Protein AF-0000000084397068 (afdb_homodimer)

Structure (mmCIF, N/CA/C/O backbone):
data_AF-0000000084397068-model_v1
#
loop_
_entity.id
_entity.type
_entity.pdbx_description
1 polymer 'DUF6534 domain-containing protein'
#
loop_
_atom_site.group_PDB
_atom_site.id
_atom_site.type_symbol
_atom_site.label_atom_id
_atom_site.label_alt_id
_atom_site.label_comp_id
_atom_site.label_asym_id
_atom_site.label_entity_id
_atom_site.label_seq_id
_atom_site.pdbx_PDB_ins_code
_atom_site.Cartn_x
_atom_site.Cartn_y
_atom_site.Cartn_z
_atom_site.occupancy
_atom_site.B_iso_or_equiv
_atom_site.auth_seq_id
_atom_site.auth_comp_id
_atom_site.auth_asym_id
_atom_site.auth_atom_id
_atom_site.pdbx_PDB_model_num
ATOM 1 N N . MET A 1 1 ? 14.383 -30.406 -22.062 1 48.53 1 MET A N 1
ATOM 2 C CA . MET A 1 1 ? 13.336 -29.484 -21.641 1 48.53 1 MET A CA 1
ATOM 3 C C . MET A 1 1 ? 12.438 -30.141 -20.578 1 48.53 1 MET A C 1
ATOM 5 O O . MET A 1 1 ? 12.102 -29.516 -19.578 1 48.53 1 MET A O 1
ATOM 9 N N . SER A 1 2 ? 12.156 -31.469 -20.797 1 64.31 2 SER A N 1
ATOM 10 C CA . SER A 1 2 ? 11.344 -32.281 -19.891 1 64.31 2 SER A CA 1
ATOM 11 C C . SER A 1 2 ? 12.094 -32.594 -18.594 1 64.31 2 SER A C 1
ATOM 13 O O . SER A 1 2 ? 11.516 -32.531 -17.5 1 64.31 2 SER A O 1
ATOM 15 N N . SER A 1 3 ? 13.414 -32.5 -18.703 1 80 3 SER A N 1
ATOM 16 C CA . SER A 1 3 ? 14.211 -32.844 -17.531 1 80 3 SER A CA 1
ATOM 17 C C . SER A 1 3 ? 14.344 -31.672 -16.578 1 80 3 SER A C 1
ATOM 19 O O . SER A 1 3 ? 14.227 -31.828 -15.359 1 80 3 SER A O 1
ATOM 21 N N . VAL A 1 4 ? 14.352 -30.469 -17.156 1 79.38 4 VAL A N 1
ATOM 22 C CA . VAL A 1 4 ? 14.523 -29.266 -16.328 1 79.38 4 VAL A CA 1
ATOM 23 C C . VAL A 1 4 ? 13.25 -29 -15.547 1 79.38 4 VAL A C 1
ATOM 25 O O . VAL A 1 4 ? 13.297 -28.656 -14.359 1 79.38 4 VAL A O 1
ATOM 28 N N . GLU A 1 5 ? 12.188 -29.297 -16.188 1 88.31 5 GLU A N 1
ATOM 29 C CA . GLU A 1 5 ? 10.891 -29.062 -15.547 1 88.31 5 GLU A CA 1
ATOM 30 C C . GLU A 1 5 ? 10.641 -30.078 -14.43 1 88.31 5 GLU A C 1
ATOM 32 O O . GLU A 1 5 ? 10.117 -29.734 -13.375 1 88.31 5 GLU A O 1
ATOM 37 N N . GLU A 1 6 ? 11.07 -31.203 -14.656 1 88.38 6 GLU A N 1
ATOM 38 C CA . GLU A 1 6 ? 10.875 -32.25 -13.641 1 88.38 6 GLU A CA 1
ATOM 39 C C . GLU A 1 6 ? 11.758 -32 -12.422 1 88.38 6 GLU A C 1
ATOM 41 O O . GLU A 1 6 ? 11.328 -32.219 -11.289 1 88.38 6 GLU A O 1
ATOM 46 N N . ILE A 1 7 ? 12.898 -31.562 -12.664 1 84.44 7 ILE A N 1
ATOM 47 C CA . ILE A 1 7 ? 13.82 -31.25 -11.57 1 84.44 7 ILE A CA 1
ATOM 48 C C . ILE A 1 7 ? 13.297 -30.062 -10.773 1 84.44 7 ILE A C 1
ATOM 50 O O . ILE A 1 7 ? 13.312 -30.078 -9.539 1 84.44 7 ILE A O 1
ATOM 54 N N . ALA A 1 8 ? 12.852 -29.156 -11.531 1 86.69 8 ALA A N 1
ATOM 55 C CA . ALA A 1 8 ? 12.297 -27.969 -10.875 1 86.69 8 ALA A CA 1
ATOM 56 C C . ALA A 1 8 ? 11.055 -28.328 -10.07 1 86.69 8 ALA A C 1
ATOM 58 O O . ALA A 1 8 ? 10.859 -27.812 -8.961 1 86.69 8 ALA A O 1
ATOM 59 N N . ARG A 1 9 ? 10.281 -29.125 -10.609 1 89.62 9 ARG A N 1
ATOM 60 C CA . ARG A 1 9 ? 9.055 -29.547 -9.922 1 89.62 9 ARG A CA 1
ATOM 61 C C . ARG A 1 9 ? 9.375 -30.234 -8.602 1 89.62 9 ARG A C 1
ATOM 63 O O . ARG A 1 9 ? 8.75 -29.953 -7.582 1 89.62 9 ARG A O 1
ATOM 70 N N . LYS A 1 10 ? 10.336 -31.016 -8.578 1 86.62 10 LYS A N 1
ATOM 71 C CA . LYS A 1 10 ? 10.719 -31.719 -7.367 1 86.62 10 LYS A CA 1
ATOM 72 C C . LYS A 1 10 ? 11.281 -30.766 -6.32 1 86.62 10 LYS A C 1
ATOM 74 O O . LYS A 1 10 ? 11 -30.906 -5.129 1 86.62 10 LYS A O 1
ATOM 79 N N . GLN A 1 11 ? 11.953 -29.859 -6.801 1 82.88 11 GLN A N 1
ATOM 80 C CA . GLN A 1 11 ? 12.57 -28.906 -5.891 1 82.88 11 GLN A CA 1
ATOM 81 C C . GLN A 1 11 ? 11.531 -27.984 -5.262 1 82.88 11 GLN A C 1
ATOM 83 O O . GLN A 1 11 ? 11.578 -27.703 -4.062 1 82.88 11 GLN A O 1
ATOM 88 N N . VAL A 1 12 ? 10.633 -27.594 -6.062 1 85.38 12 VAL A N 1
ATOM 89 C CA . VAL A 1 12 ? 9.648 -26.625 -5.613 1 85.38 12 VAL A CA 1
ATOM 90 C C . VAL A 1 12 ? 8.562 -27.312 -4.797 1 85.38 12 VAL A C 1
ATOM 92 O O . VAL A 1 12 ? 8.086 -26.781 -3.793 1 85.38 12 VAL A O 1
ATOM 95 N N . THR A 1 13 ? 8.18 -28.484 -5.18 1 85.94 13 THR A N 1
ATOM 96 C CA . THR A 1 13 ? 7.09 -29.188 -4.52 1 85.94 13 THR A CA 1
ATOM 97 C C . THR A 1 13 ? 7.535 -29.734 -3.166 1 85.94 13 THR A C 1
ATOM 99 O O . THR A 1 13 ? 6.703 -30.078 -2.322 1 85.94 13 THR A O 1
ATOM 102 N N . GLY A 1 14 ? 8.82 -29.844 -2.947 1 81 14 GLY A N 1
ATOM 103 C CA . GLY A 1 14 ? 9.297 -30.297 -1.648 1 81 14 GLY A CA 1
ATOM 104 C C . GLY A 1 14 ? 8.891 -29.375 -0.513 1 81 14 GLY A C 1
ATOM 105 O O . GLY A 1 14 ? 8.648 -29.828 0.606 1 81 14 GLY A O 1
ATOM 106 N N . ASN A 1 15 ? 8.805 -28.125 -0.721 1 83.19 15 ASN A N 1
ATOM 107 C CA . ASN A 1 15 ? 8.312 -27.125 0.217 1 83.19 15 ASN A CA 1
ATOM 108 C C . ASN A 1 15 ? 7.664 -25.938 -0.508 1 83.19 15 ASN A C 1
ATOM 110 O O . ASN A 1 15 ? 8.258 -24.875 -0.613 1 83.19 15 ASN A O 1
ATOM 114 N N . LEU A 1 16 ? 6.484 -26.141 -0.86 1 86.62 16 LEU A N 1
ATOM 115 C CA . LEU A 1 16 ? 5.766 -25.172 -1.679 1 86.62 16 LEU A CA 1
ATOM 116 C C . LEU A 1 16 ? 5.605 -23.844 -0.937 1 86.62 16 LEU A C 1
ATOM 118 O O . LEU A 1 16 ? 5.895 -22.781 -1.486 1 86.62 16 LEU A O 1
ATOM 122 N N . GLY A 1 17 ? 5.262 -23.953 0.259 1 84.88 17 GLY A N 1
ATOM 123 C CA . GLY A 1 17 ? 5.004 -22.75 1.042 1 84.88 17 GLY A CA 1
ATOM 124 C C . GLY A 1 17 ? 6.242 -21.891 1.24 1 84.88 17 GLY A C 1
ATOM 125 O O . GLY A 1 17 ? 6.191 -20.672 1.059 1 84.88 17 GLY A O 1
ATOM 126 N N . SER A 1 18 ? 7.305 -22.469 1.462 1 85.5 18 SER A N 1
ATOM 127 C CA . SER A 1 18 ? 8.523 -21.734 1.759 1 85.5 18 SER A CA 1
ATOM 128 C C . SER A 1 18 ? 9.164 -21.188 0.486 1 85.5 18 SER A C 1
ATOM 130 O O . SER A 1 18 ? 9.836 -20.156 0.516 1 85.5 18 SER A O 1
ATOM 132 N N . HIS A 1 19 ? 8.859 -21.828 -0.653 1 87.25 19 HIS A N 1
ATOM 133 C CA . HIS A 1 19 ? 9.492 -21.406 -1.899 1 87.25 19 HIS A CA 1
ATOM 134 C C . HIS A 1 19 ? 8.656 -20.344 -2.615 1 87.25 19 HIS A C 1
ATOM 136 O O . HIS A 1 19 ? 9.203 -19.484 -3.301 1 87.25 19 HIS A O 1
ATOM 142 N N . LEU A 1 20 ? 7.406 -20.453 -2.43 1 92 20 LEU A N 1
ATOM 143 C CA . LEU A 1 20 ? 6.582 -19.594 -3.273 1 92 20 LEU A CA 1
ATOM 144 C C . LEU A 1 20 ? 5.957 -18.469 -2.457 1 92 20 LEU A C 1
ATOM 146 O O . LEU A 1 20 ? 5.723 -17.375 -2.975 1 92 20 LEU A O 1
ATOM 150 N N . SER A 1 21 ? 5.738 -18.672 -1.209 1 93.5 21 SER A N 1
ATOM 151 C CA . SER A 1 21 ? 5.012 -17.703 -0.385 1 93.5 21 SER A CA 1
ATOM 152 C C . SER A 1 21 ? 5.785 -16.406 -0.248 1 93.5 21 SER A C 1
ATOM 154 O O . SER A 1 21 ? 5.203 -15.32 -0.328 1 93.5 21 SER A O 1
ATOM 156 N N . PRO A 1 22 ? 7.09 -16.453 -0.102 1 93.56 22 PRO A N 1
ATOM 157 C CA . PRO A 1 22 ? 7.816 -15.195 0.049 1 93.56 22 PRO A CA 1
ATOM 158 C C . PRO A 1 22 ? 7.746 -14.32 -1.203 1 93.56 22 PRO A C 1
ATOM 160 O O . PRO A 1 22 ? 7.801 -13.094 -1.108 1 93.56 22 PRO A O 1
ATOM 163 N N . LEU A 1 23 ? 7.613 -14.938 -2.34 1 93.56 23 LEU A N 1
ATOM 164 C CA . LEU A 1 23 ? 7.512 -14.172 -3.58 1 93.56 23 LEU A CA 1
ATOM 165 C C . LEU A 1 23 ? 6.191 -13.414 -3.639 1 93.56 23 LEU A C 1
ATOM 167 O O . LEU A 1 23 ? 6.172 -12.227 -3.996 1 93.56 23 LEU A O 1
ATOM 171 N N . LEU A 1 24 ? 5.168 -14.039 -3.201 1 95.38 24 LEU A N 1
ATOM 172 C CA . LEU A 1 24 ? 3.857 -13.398 -3.188 1 95.38 24 LEU A CA 1
ATOM 173 C C . LEU A 1 24 ? 3.773 -12.359 -2.08 1 95.38 24 LEU A C 1
ATOM 175 O O . LEU A 1 24 ? 3.236 -11.266 -2.287 1 95.38 24 LEU A O 1
ATOM 179 N N . LEU A 1 25 ? 4.359 -12.719 -0.97 1 95.44 25 LEU A N 1
ATOM 180 C CA . LEU A 1 25 ? 4.371 -11.766 0.137 1 95.44 25 LEU A CA 1
ATOM 181 C C . LEU A 1 25 ? 5.215 -10.547 -0.206 1 95.44 25 LEU A C 1
ATOM 183 O O . LEU A 1 25 ? 4.918 -9.438 0.241 1 95.44 25 LEU A O 1
ATOM 187 N N . GLY A 1 26 ? 6.227 -10.766 -1.003 1 95.62 26 GLY A N 1
ATOM 188 C CA . GLY A 1 26 ? 7.027 -9.648 -1.473 1 95.62 26 GLY A CA 1
ATOM 189 C C . GLY A 1 26 ? 6.227 -8.641 -2.279 1 95.62 26 GLY A C 1
ATOM 190 O O . GLY A 1 26 ? 6.387 -7.434 -2.102 1 95.62 26 GLY A O 1
ATOM 191 N N . MET A 1 27 ? 5.355 -9.125 -3.076 1 96 27 MET A N 1
ATOM 192 C CA . MET A 1 27 ? 4.5 -8.242 -3.863 1 96 27 MET A CA 1
ATOM 193 C C . MET A 1 27 ? 3.545 -7.465 -2.963 1 96 27 MET A C 1
ATOM 195 O O . MET A 1 27 ? 3.348 -6.266 -3.15 1 96 27 MET A O 1
ATOM 199 N N . GLY A 1 28 ? 2.975 -8.18 -2.008 1 96.06 28 GLY A N 1
ATOM 200 C CA . GLY A 1 28 ? 2.049 -7.543 -1.087 1 96.06 28 GLY A CA 1
ATOM 201 C C . GLY A 1 28 ? 2.697 -6.469 -0.239 1 96.06 28 GLY A C 1
ATOM 202 O O . GLY A 1 28 ? 2.193 -5.344 -0.158 1 96.06 28 GLY A O 1
ATOM 203 N N . VAL A 1 29 ? 3.803 -6.805 0.325 1 96.25 29 VAL A N 1
ATOM 204 C CA . VAL A 1 29 ? 4.48 -5.871 1.214 1 96.25 29 VAL A CA 1
ATOM 205 C C . VAL A 1 29 ? 5.035 -4.699 0.406 1 96.25 29 VAL A C 1
ATOM 207 O O . VAL A 1 29 ? 4.984 -3.549 0.851 1 96.25 29 VAL A O 1
ATOM 210 N N . ASP A 1 30 ? 5.566 -4.977 -0.749 1 97.19 30 ASP A N 1
ATOM 211 C CA . ASP A 1 30 ? 6.055 -3.932 -1.642 1 97.19 30 ASP A CA 1
ATOM 212 C C . ASP A 1 30 ? 4.945 -2.939 -1.984 1 97.19 30 ASP A C 1
ATOM 214 O O . ASP A 1 30 ? 5.145 -1.726 -1.908 1 97.19 30 ASP A O 1
ATOM 218 N N . ALA A 1 31 ? 3.822 -3.48 -2.279 1 97.31 31 ALA A N 1
ATOM 219 C CA . ALA A 1 31 ? 2.691 -2.625 -2.627 1 97.31 31 ALA A CA 1
ATOM 220 C C . ALA A 1 31 ? 2.227 -1.815 -1.419 1 97.31 31 ALA A C 1
ATOM 222 O O . ALA A 1 31 ? 1.898 -0.633 -1.545 1 97.31 31 ALA A O 1
ATOM 223 N N . LEU A 1 32 ? 2.229 -2.434 -0.321 1 97 32 LEU A N 1
ATOM 224 C CA . LEU A 1 32 ? 1.853 -1.755 0.914 1 97 32 LEU A CA 1
ATOM 225 C C . LEU A 1 32 ? 2.795 -0.592 1.204 1 97 32 LEU A C 1
ATOM 227 O O . LEU A 1 32 ? 2.346 0.52 1.492 1 97 32 LEU A O 1
ATOM 231 N N . LEU A 1 33 ? 4.023 -0.856 1.07 1 96.88 33 LEU A N 1
ATOM 232 C CA . LEU A 1 33 ? 5.02 0.172 1.348 1 96.88 33 LEU A CA 1
ATOM 233 C C . LEU A 1 33 ? 4.941 1.298 0.322 1 96.88 33 LEU A C 1
ATOM 235 O O . LEU A 1 33 ? 5.164 2.463 0.654 1 96.88 33 LEU A O 1
ATOM 239 N N . LEU A 1 34 ? 4.648 0.912 -0.899 1 97.25 34 LEU A N 1
ATOM 240 C CA . LEU A 1 34 ? 4.477 1.951 -1.907 1 97.25 34 LEU A CA 1
ATOM 241 C C . LEU A 1 34 ? 3.277 2.834 -1.577 1 97.25 34 LEU A C 1
ATOM 243 O O . LEU A 1 34 ? 3.312 4.047 -1.806 1 97.25 34 LEU A O 1
ATOM 247 N N . GLY A 1 35 ? 2.24 2.225 -1.091 1 96.12 35 GLY A N 1
ATOM 248 C CA . GLY A 1 35 ? 1.095 3.016 -0.668 1 96.12 35 GLY A CA 1
ATOM 249 C C . GLY A 1 35 ? 1.434 4.027 0.41 1 96.12 35 GLY A C 1
ATOM 250 O O . GLY A 1 35 ? 1.039 5.191 0.323 1 96.12 35 GLY A O 1
ATOM 251 N N . VAL A 1 36 ? 2.211 3.594 1.299 1 94.31 36 VAL A N 1
ATOM 252 C CA . VAL A 1 36 ? 2.658 4.484 2.363 1 94.31 36 VAL A CA 1
ATOM 253 C C . VAL A 1 36 ? 3.537 5.586 1.778 1 94.31 36 VAL A C 1
ATOM 255 O O . VAL A 1 36 ? 3.395 6.758 2.135 1 94.31 36 VAL A O 1
ATOM 258 N N . ALA A 1 37 ? 4.32 5.207 0.854 1 95.38 37 ALA A N 1
ATOM 259 C CA . ALA A 1 37 ? 5.258 6.148 0.25 1 95.38 37 ALA A CA 1
ATOM 260 C C . ALA A 1 37 ? 4.523 7.191 -0.586 1 95.38 37 ALA A C 1
ATOM 262 O O . ALA A 1 37 ? 4.898 8.367 -0.59 1 95.38 37 ALA A O 1
ATOM 263 N N . ILE A 1 38 ? 3.52 6.73 -1.241 1 92.94 38 ILE A N 1
ATOM 264 C CA . ILE A 1 38 ? 2.777 7.652 -2.094 1 92.94 38 ILE A CA 1
ATOM 265 C C . ILE A 1 38 ? 2.115 8.727 -1.237 1 92.94 38 ILE A C 1
ATOM 267 O O . ILE A 1 38 ? 2.199 9.922 -1.547 1 92.94 38 ILE A O 1
ATOM 271 N N . ASN A 1 39 ? 1.564 8.344 -0.198 1 90.88 39 ASN A N 1
ATOM 272 C CA . ASN A 1 39 ? 0.928 9.305 0.696 1 90.88 39 ASN A CA 1
ATOM 273 C C . ASN A 1 39 ? 1.953 10.234 1.338 1 90.88 39 ASN A C 1
ATOM 275 O O . ASN A 1 39 ? 1.721 11.445 1.447 1 90.88 39 ASN A O 1
ATOM 279 N N . SER A 1 40 ? 3.027 9.68 1.722 1 91.12 40 SER A N 1
ATOM 280 C CA . SER A 1 40 ? 4.09 10.484 2.32 1 91.12 40 SER A CA 1
ATOM 281 C C . SER A 1 40 ? 4.707 11.43 1.3 1 91.12 40 SER A C 1
ATOM 283 O O . SER A 1 40 ? 5.086 12.555 1.639 1 91.12 40 SER A O 1
ATOM 285 N N . PHE A 1 41 ? 4.785 10.984 0.11 1 93.5 41 PHE A N 1
ATOM 286 C CA . PHE A 1 41 ? 5.324 11.812 -0.964 1 93.5 41 PHE A CA 1
ATOM 287 C C . PHE A 1 41 ? 4.402 12.984 -1.265 1 93.5 41 PHE A C 1
ATOM 289 O O . PHE A 1 41 ? 4.863 14.117 -1.443 1 93.5 41 PHE A O 1
ATOM 296 N N . CYS A 1 42 ? 3.117 12.719 -1.251 1 88.25 42 CYS A N 1
ATOM 297 C CA . CYS A 1 42 ? 2.148 13.781 -1.507 1 88.25 42 CYS A CA 1
ATOM 298 C C . CYS A 1 42 ? 2.197 14.844 -0.413 1 88.25 42 CYS A C 1
ATOM 300 O O . CYS A 1 42 ? 2.09 16.031 -0.694 1 88.25 42 CYS A O 1
ATOM 302 N N . ARG A 1 43 ? 2.391 14.43 0.713 1 85.56 43 ARG A N 1
ATOM 303 C CA . ARG A 1 43 ? 2.51 15.359 1.829 1 85.56 43 ARG A CA 1
ATOM 304 C C . ARG A 1 43 ? 3.785 16.188 1.717 1 85.56 43 ARG A C 1
ATOM 306 O O . ARG A 1 43 ? 3.77 17.406 1.955 1 85.56 43 ARG A O 1
ATOM 313 N N . TRP A 1 44 ? 4.793 15.508 1.374 1 88.62 44 TRP A N 1
ATOM 314 C CA . TRP A 1 44 ? 6.066 16.203 1.213 1 88.62 44 TRP A CA 1
ATOM 315 C C . TRP A 1 44 ? 6.016 17.172 0.034 1 88.62 44 TRP A C 1
ATOM 317 O O . TRP A 1 44 ? 6.566 18.266 0.1 1 88.62 44 TRP A O 1
ATOM 327 N N . TRP A 1 45 ? 5.352 16.781 -1.003 1 87.62 45 TRP A N 1
ATOM 328 C CA . TRP A 1 45 ? 5.27 17.578 -2.223 1 87.62 45 TRP A CA 1
ATOM 329 C C . TRP A 1 45 ? 4.613 18.938 -1.949 1 87.62 45 TRP A C 1
ATOM 331 O O . TRP A 1 45 ? 4.934 19.938 -2.6 1 87.62 45 TRP A O 1
ATOM 341 N N . THR A 1 46 ? 3.715 19 -0.958 1 80.56 46 THR A N 1
ATOM 342 C CA . THR A 1 46 ? 3.021 20.234 -0.622 1 80.56 46 THR A CA 1
ATOM 343 C C . THR A 1 46 ? 3.984 21.234 0.01 1 80.56 46 THR A C 1
ATOM 345 O O . THR A 1 46 ? 3.77 22.453 -0.074 1 80.56 46 THR A O 1
ATOM 348 N N . HIS A 1 47 ? 5.016 20.766 0.53 1 77.94 47 HIS A N 1
ATOM 349 C CA . HIS A 1 47 ? 5.949 21.672 1.189 1 77.94 47 HIS A CA 1
ATOM 350 C C . HIS A 1 47 ? 7.316 21.641 0.519 1 77.94 47 HIS A C 1
ATOM 352 O O . HIS A 1 47 ? 8.297 22.156 1.064 1 77.94 47 HIS A O 1
ATOM 358 N N . SER A 1 48 ? 7.402 21.094 -0.655 1 79.69 48 SER A N 1
ATOM 359 C CA . SER A 1 48 ? 8.68 20.844 -1.319 1 79.69 48 SER A CA 1
ATOM 360 C C . SER A 1 48 ? 9.297 22.141 -1.827 1 79.69 48 SER A C 1
ATOM 362 O O . SER A 1 48 ? 10.5 22.188 -2.092 1 79.69 48 SER A O 1
ATOM 364 N N . LYS A 1 49 ? 8.578 23.094 -1.943 1 76.38 49 LYS A N 1
ATOM 365 C CA . LYS A 1 49 ? 9.094 24.344 -2.479 1 76.38 49 LYS A CA 1
ATOM 366 C C . LYS A 1 49 ? 10.117 24.969 -1.528 1 76.38 49 LYS A C 1
ATOM 368 O O . LYS A 1 49 ? 10.961 25.766 -1.949 1 76.38 49 LYS A O 1
ATOM 373 N N . LYS A 1 50 ? 10.109 24.531 -0.363 1 70.56 50 LYS A N 1
ATOM 374 C CA . LYS A 1 50 ? 11.016 25.094 0.641 1 70.56 50 LYS A CA 1
ATOM 375 C C . LYS A 1 50 ? 12.359 24.359 0.633 1 70.56 50 LYS A C 1
ATOM 377 O O . LYS A 1 50 ? 13.328 24.844 1.229 1 70.56 50 LYS A O 1
ATOM 382 N N . GLU A 1 51 ? 12.445 23.344 -0.2 1 78.88 51 GLU A N 1
ATOM 383 C CA . GLU A 1 51 ? 13.664 22.531 -0.216 1 78.88 51 GLU A CA 1
ATOM 384 C C . GLU A 1 51 ? 14.555 22.906 -1.399 1 78.88 51 GLU A C 1
ATOM 386 O O . GLU A 1 51 ? 14.086 23.516 -2.365 1 78.88 51 GLU A O 1
ATOM 391 N N . ALA A 1 52 ? 15.82 22.609 -1.245 1 81.44 52 ALA A N 1
ATOM 392 C CA . ALA A 1 52 ? 16.781 22.844 -2.324 1 81.44 52 ALA A CA 1
ATOM 393 C C . ALA A 1 52 ? 16.422 22.016 -3.557 1 81.44 52 ALA A C 1
ATOM 395 O O . ALA A 1 52 ? 15.883 20.922 -3.436 1 81.44 52 ALA A O 1
ATOM 396 N N . THR A 1 53 ? 16.734 22.453 -4.695 1 86.44 53 THR A N 1
ATOM 397 C CA . THR A 1 53 ? 16.344 21.828 -5.957 1 86.44 53 THR A CA 1
ATOM 398 C C . THR A 1 53 ? 17.016 20.453 -6.098 1 86.44 53 THR A C 1
ATOM 400 O O . THR A 1 53 ? 16.406 19.516 -6.59 1 86.44 53 THR A O 1
ATOM 403 N N . HIS A 1 54 ? 18.281 20.375 -5.68 1 87.5 54 HIS A N 1
ATOM 404 C CA . HIS A 1 54 ? 18.984 19.109 -5.832 1 87.5 54 HIS A CA 1
ATOM 405 C C . HIS A 1 54 ? 18.391 18.047 -4.922 1 87.5 54 HIS A C 1
ATOM 407 O O . HIS A 1 54 ? 18.328 16.859 -5.293 1 87.5 54 HIS A O 1
ATOM 413 N N . ILE A 1 55 ? 17.922 18.438 -3.795 1 86.69 55 ILE A N 1
ATOM 414 C CA . ILE A 1 55 ? 17.281 17.5 -2.877 1 86.69 55 ILE A CA 1
ATOM 415 C C . ILE A 1 55 ? 15.945 17.047 -3.457 1 86.69 55 ILE A C 1
ATOM 417 O O . ILE A 1 55 ? 15.602 15.859 -3.381 1 86.69 55 ILE A O 1
ATOM 421 N N . ARG A 1 56 ? 15.242 17.938 -4.117 1 91.44 56 ARG A N 1
ATOM 422 C CA . ARG A 1 56 ? 13.977 17.594 -4.75 1 91.44 56 ARG A CA 1
ATOM 423 C C . ARG A 1 56 ? 14.188 16.594 -5.875 1 91.44 56 ARG A C 1
ATOM 425 O O . ARG A 1 56 ? 13.414 15.641 -6.016 1 91.44 56 ARG A O 1
ATOM 432 N N . PHE A 1 57 ? 15.234 16.859 -6.5 1 92.44 57 PHE A N 1
ATOM 433 C CA . PHE A 1 57 ? 15.531 15.969 -7.613 1 92.44 57 PHE A CA 1
ATOM 434 C C . PHE A 1 57 ? 15.844 14.57 -7.109 1 92.44 57 PHE A C 1
ATOM 436 O O . PHE A 1 57 ? 15.383 13.578 -7.684 1 92.44 57 PHE A O 1
ATOM 443 N N . LEU A 1 58 ? 16.578 14.461 -6.109 1 92.88 58 LEU A N 1
ATOM 444 C CA . LEU A 1 58 ? 16.953 13.164 -5.559 1 92.88 58 LEU A CA 1
ATOM 445 C C . LEU A 1 58 ? 15.727 12.414 -5.055 1 92.88 58 LEU A C 1
ATOM 447 O O . LEU A 1 58 ? 15.602 11.211 -5.266 1 92.88 58 LEU A O 1
ATOM 451 N N . ILE A 1 59 ? 14.828 13.125 -4.414 1 93.44 59 ILE A N 1
ATOM 452 C CA . ILE A 1 59 ? 13.641 12.484 -3.857 1 93.44 59 ILE A CA 1
ATOM 453 C C . ILE A 1 59 ? 12.703 12.07 -4.988 1 93.44 59 ILE A C 1
ATOM 455 O O . ILE A 1 59 ? 12.055 11.023 -4.914 1 93.44 59 ILE A O 1
ATOM 459 N N . TYR A 1 60 ? 12.648 12.867 -6.07 1 94.5 60 TYR A N 1
ATOM 460 C CA . TYR A 1 60 ? 11.859 12.484 -7.238 1 94.5 60 TYR A CA 1
ATOM 461 C C . TYR A 1 60 ? 12.414 11.227 -7.883 1 94.5 60 TYR A C 1
ATOM 463 O O . TYR A 1 60 ? 11.656 10.312 -8.219 1 94.5 60 TYR A O 1
ATOM 471 N N . LEU A 1 61 ? 13.703 11.203 -7.949 1 94.69 61 LEU A N 1
ATOM 472 C CA . LEU A 1 61 ? 14.352 10.039 -8.547 1 94.69 61 LEU A CA 1
ATOM 473 C C . LEU A 1 61 ? 14.109 8.789 -7.707 1 94.69 61 LEU A C 1
ATOM 475 O O . LEU A 1 61 ? 13.805 7.727 -8.25 1 94.69 61 LEU A O 1
ATOM 479 N N . ALA A 1 62 ? 14.242 8.938 -6.43 1 96.12 62 ALA A N 1
ATOM 480 C CA . ALA A 1 62 ? 14 7.816 -5.527 1 96.12 62 ALA A CA 1
ATOM 481 C C . ALA A 1 62 ? 12.562 7.332 -5.621 1 96.12 62 ALA A C 1
ATOM 483 O O . ALA A 1 62 ? 12.305 6.129 -5.617 1 96.12 62 ALA A O 1
ATOM 484 N N . SER A 1 63 ? 11.617 8.242 -5.734 1 96.12 63 SER A N 1
ATOM 485 C CA . SER A 1 63 ? 10.203 7.895 -5.809 1 96.12 63 SER A CA 1
ATOM 486 C C . SER A 1 63 ? 9.867 7.223 -7.137 1 96.12 63 SER A C 1
ATOM 488 O O . SER A 1 63 ? 9.094 6.262 -7.176 1 96.12 63 SER A O 1
ATOM 490 N N . ILE A 1 64 ? 10.461 7.727 -8.164 1 95.81 64 ILE A N 1
ATOM 491 C CA . ILE A 1 64 ? 10.258 7.102 -9.469 1 95.81 64 ILE A CA 1
ATOM 492 C C . ILE A 1 64 ? 10.836 5.691 -9.461 1 95.81 64 ILE A C 1
ATOM 494 O O . ILE A 1 64 ? 10.219 4.754 -9.977 1 95.81 64 ILE A O 1
ATOM 498 N N . GLY A 1 65 ? 12.016 5.605 -8.898 1 95.88 65 GLY A N 1
ATOM 499 C CA . GLY A 1 65 ? 12.594 4.277 -8.75 1 95.88 65 GLY A CA 1
ATOM 500 C C . GLY A 1 65 ? 11.719 3.33 -7.949 1 95.88 65 GLY A C 1
ATOM 501 O O . GLY A 1 65 ? 11.617 2.146 -8.281 1 95.88 65 GLY A O 1
ATOM 502 N N . GLY A 1 66 ? 11.109 3.857 -6.863 1 95.81 66 GLY A N 1
ATOM 503 C CA . GLY A 1 66 ? 10.195 3.053 -6.066 1 95.81 66 GLY A CA 1
ATOM 504 C C . GLY A 1 66 ? 8.984 2.58 -6.848 1 95.81 66 GLY A C 1
ATOM 505 O O . GLY A 1 66 ? 8.57 1.424 -6.723 1 95.81 66 GLY A O 1
ATOM 506 N N . VAL A 1 67 ? 8.445 3.42 -7.715 1 96.5 67 VAL A N 1
ATOM 507 C CA . VAL A 1 67 ? 7.27 3.082 -8.516 1 96.5 67 VAL A CA 1
ATOM 508 C C . VAL A 1 67 ? 7.652 2.064 -9.586 1 96.5 67 VAL A C 1
ATOM 510 O O . VAL A 1 67 ? 6.941 1.08 -9.805 1 96.5 67 VAL A O 1
ATOM 513 N N . ILE A 1 68 ? 8.773 2.279 -10.188 1 96.38 68 ILE A N 1
ATOM 514 C CA . ILE A 1 68 ? 9.258 1.351 -11.203 1 96.38 68 ILE A CA 1
ATOM 515 C C . ILE A 1 68 ? 9.484 -0.024 -10.578 1 96.38 68 ILE A C 1
ATOM 517 O O . ILE A 1 68 ? 9.172 -1.049 -11.188 1 96.38 68 ILE A O 1
ATOM 521 N N . GLY A 1 69 ? 10.055 0.031 -9.398 1 96.44 69 GLY A N 1
ATOM 522 C CA . GLY A 1 69 ? 10.273 -1.223 -8.695 1 96.44 69 GLY A CA 1
ATOM 523 C C . GLY A 1 69 ? 8.992 -1.996 -8.445 1 96.44 69 GLY A C 1
ATOM 524 O O . GLY A 1 69 ? 8.961 -3.219 -8.602 1 96.44 69 GLY A O 1
ATOM 525 N N . THR A 1 70 ? 7.941 -1.346 -8.102 1 97.38 70 THR A N 1
ATOM 526 C CA . THR A 1 70 ? 6.664 -2.002 -7.832 1 97.38 70 THR A CA 1
ATOM 527 C C . THR A 1 70 ? 6.039 -2.514 -9.125 1 97.38 70 THR A C 1
ATOM 529 O O . THR A 1 70 ? 5.5 -3.621 -9.172 1 97.38 70 THR A O 1
ATOM 532 N N . ILE A 1 71 ? 6.086 -1.732 -10.164 1 96.06 71 ILE A N 1
ATOM 533 C CA . ILE A 1 71 ? 5.555 -2.164 -11.453 1 96.06 71 ILE A CA 1
ATOM 534 C C . ILE A 1 71 ? 6.297 -3.412 -11.922 1 96.06 71 ILE A C 1
ATOM 536 O O . ILE A 1 71 ? 5.684 -4.352 -12.438 1 96.06 71 ILE A O 1
ATOM 540 N N . PHE A 1 72 ? 7.59 -3.422 -11.781 1 97.19 72 PHE A N 1
ATOM 541 C CA . PHE A 1 72 ? 8.398 -4.574 -12.156 1 97.19 72 PHE A CA 1
ATOM 542 C C . PHE A 1 72 ? 8.031 -5.793 -11.32 1 97.19 72 PHE A C 1
ATOM 544 O O . PHE A 1 72 ? 7.965 -6.91 -11.836 1 97.19 72 PHE A O 1
ATOM 551 N N . THR A 1 73 ? 7.844 -5.547 -10.016 1 97.12 73 THR A N 1
ATOM 552 C CA . THR A 1 73 ? 7.461 -6.652 -9.141 1 97.12 73 THR A CA 1
ATOM 553 C C . THR A 1 73 ? 6.113 -7.234 -9.562 1 97.12 73 THR A C 1
ATOM 555 O O . THR A 1 73 ? 5.93 -8.453 -9.547 1 97.12 73 THR A O 1
ATOM 558 N N . TRP A 1 74 ? 5.219 -6.363 -9.914 1 96.81 74 TRP A N 1
ATOM 559 C CA . TRP A 1 74 ? 3.924 -6.836 -10.398 1 96.81 74 TRP A CA 1
ATOM 560 C C . TRP A 1 74 ? 4.078 -7.633 -11.688 1 96.81 74 TRP A C 1
ATOM 562 O O . TRP A 1 74 ? 3.48 -8.703 -11.836 1 96.81 74 TRP A O 1
ATOM 572 N N . ALA A 1 75 ? 4.871 -7.176 -12.602 1 95.81 75 ALA A N 1
ATOM 573 C CA . ALA A 1 75 ? 5.098 -7.867 -13.867 1 95.81 75 ALA A CA 1
ATOM 574 C C . ALA A 1 75 ? 5.754 -9.227 -13.641 1 95.81 75 ALA A C 1
ATOM 576 O O . ALA A 1 75 ? 5.359 -10.227 -14.258 1 95.81 75 ALA A O 1
ATOM 577 N N . THR A 1 76 ? 6.723 -9.219 -12.789 1 95.44 76 THR A N 1
ATOM 578 C CA . THR A 1 76 ? 7.43 -10.461 -12.5 1 95.44 76 THR A CA 1
ATOM 579 C C . THR A 1 76 ? 6.488 -11.477 -11.859 1 95.44 76 THR A C 1
ATOM 581 O O . THR A 1 76 ? 6.492 -12.656 -12.227 1 95.44 76 THR A O 1
ATOM 584 N N . THR A 1 77 ? 5.703 -11 -10.883 1 95.62 77 THR A N 1
ATOM 585 C CA . THR A 1 77 ? 4.773 -11.898 -10.203 1 95.62 77 THR A CA 1
ATOM 586 C C . THR A 1 77 ? 3.717 -12.422 -11.172 1 95.62 77 THR A C 1
ATOM 588 O O . THR A 1 77 ? 3.35 -13.594 -11.125 1 95.62 77 THR A O 1
ATOM 591 N N . LEU A 1 78 ? 3.236 -11.57 -12.07 1 94.44 78 LEU A N 1
ATOM 592 C CA . LEU A 1 78 ? 2.25 -11.992 -13.055 1 94.44 78 LEU A CA 1
ATOM 593 C C . LEU A 1 78 ? 2.852 -13.008 -14.023 1 94.44 78 LEU A C 1
ATOM 595 O O . LEU A 1 78 ? 2.188 -13.969 -14.414 1 94.44 78 LEU A O 1
ATOM 599 N N . HIS A 1 79 ? 4.066 -12.789 -14.336 1 94.19 79 HIS A N 1
ATOM 600 C CA . HIS A 1 79 ? 4.727 -13.734 -15.227 1 94.19 79 HIS A CA 1
ATOM 601 C C . HIS A 1 79 ? 4.91 -15.086 -14.555 1 94.19 79 HIS A C 1
ATOM 603 O O . HIS A 1 79 ? 4.645 -16.125 -15.156 1 94.19 79 HIS A O 1
ATOM 609 N N . MET A 1 80 ? 5.273 -15.086 -13.336 1 92.94 80 MET A N 1
ATOM 610 C CA . MET A 1 80 ? 5.617 -16.312 -12.641 1 92.94 80 MET A CA 1
ATOM 611 C C . MET A 1 80 ? 4.359 -17.062 -12.203 1 92.94 80 MET A C 1
ATOM 6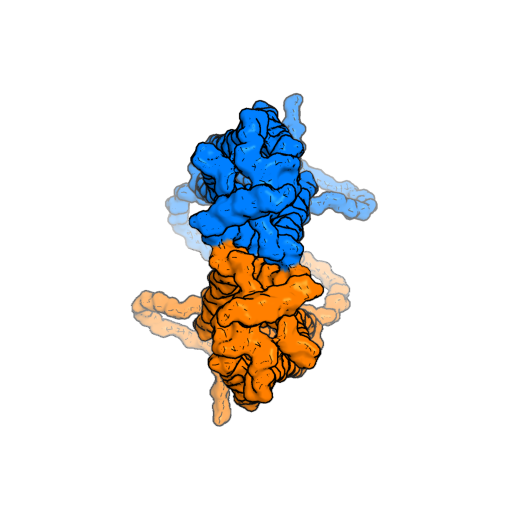13 O O . MET A 1 80 ? 4.305 -18.297 -12.281 1 92.94 80 MET A O 1
ATOM 617 N N . PHE A 1 81 ? 3.336 -16.344 -11.742 1 93.5 81 PHE A N 1
ATOM 618 C CA . PHE A 1 81 ? 2.221 -17 -11.078 1 93.5 81 PHE A CA 1
ATOM 619 C C . PHE A 1 81 ? 0.979 -16.984 -11.961 1 93.5 81 PHE A C 1
ATOM 621 O O . PHE A 1 81 ? -0.005 -17.672 -11.672 1 93.5 81 PHE A O 1
ATOM 628 N N . SER A 1 82 ? 0.956 -16.203 -13.023 1 92.5 82 SER A N 1
ATOM 629 C CA . SER A 1 82 ? -0.228 -16.156 -13.875 1 92.5 82 SER A CA 1
ATOM 630 C C . SER A 1 82 ? 0.079 -16.688 -15.273 1 92.5 82 SER A C 1
ATOM 632 O O . SER A 1 82 ? -0.313 -17.797 -15.625 1 92.5 82 SER A O 1
ATOM 634 N N . TYR A 1 83 ? 0.953 -16.109 -15.984 1 91.38 83 TYR A N 1
ATOM 635 C CA . TYR A 1 83 ? 1.198 -16.438 -17.375 1 91.38 83 TYR A CA 1
ATOM 636 C C . TYR A 1 83 ? 1.942 -17.766 -17.5 1 91.38 83 TYR A C 1
ATOM 638 O O . TYR A 1 83 ? 1.818 -18.469 -18.5 1 91.38 83 TYR A O 1
ATOM 646 N N . SER A 1 84 ? 2.693 -18.125 -16.5 1 90.5 84 SER A N 1
ATOM 647 C CA . SER A 1 84 ? 3.439 -19.375 -16.5 1 90.5 84 SER A CA 1
ATOM 648 C C . SER A 1 84 ? 2.934 -20.328 -15.422 1 90.5 84 SER A C 1
ATOM 650 O O . SER A 1 84 ? 3.709 -21.094 -14.859 1 90.5 84 SER A O 1
ATOM 652 N N . TYR A 1 85 ? 1.653 -20.172 -15.195 1 91.44 85 TYR A N 1
ATOM 653 C CA . TYR A 1 85 ? 1.101 -21.047 -14.164 1 91.44 85 TYR A CA 1
ATOM 654 C C . TYR A 1 85 ? 1.199 -22.516 -14.578 1 91.44 85 TYR A C 1
ATOM 656 O O . TYR A 1 85 ? 0.861 -22.859 -15.711 1 91.44 85 TYR A O 1
ATOM 664 N N . GLY A 1 86 ? 1.693 -23.312 -13.719 1 88.25 86 GLY A N 1
ATOM 665 C CA . GLY A 1 86 ? 1.851 -24.734 -14 1 88.25 86 GLY A CA 1
ATOM 666 C C . GLY A 1 86 ? 3.279 -25.125 -14.328 1 88.25 86 GLY A C 1
ATOM 667 O O . GLY A 1 86 ? 3.625 -26.312 -14.32 1 88.25 86 GLY A O 1
ATOM 668 N N . THR A 1 87 ? 4.102 -24.094 -14.656 1 89.81 87 THR A N 1
ATOM 669 C CA . THR A 1 87 ? 5.512 -24.328 -14.93 1 89.81 87 THR A CA 1
ATOM 670 C C . THR A 1 87 ? 6.355 -24.047 -13.688 1 89.81 87 THR A C 1
ATOM 672 O O . THR A 1 87 ? 6.266 -22.969 -13.102 1 89.81 87 THR A O 1
ATOM 675 N N . TYR A 1 88 ? 7.137 -25.031 -13.305 1 90.56 88 TYR A N 1
ATOM 676 C CA . TYR A 1 88 ? 7.922 -24.906 -12.078 1 90.56 88 TYR A CA 1
ATOM 677 C C . TYR A 1 88 ? 9.312 -24.359 -12.375 1 90.56 88 TYR A C 1
ATOM 679 O O . TYR A 1 88 ? 9.984 -23.844 -11.477 1 90.56 88 TYR A O 1
ATOM 687 N N . SER A 1 89 ? 9.797 -24.469 -13.602 1 88.44 89 SER A N 1
ATOM 688 C CA . SER A 1 89 ? 11.148 -24.047 -13.961 1 88.44 89 SER A CA 1
ATOM 689 C C . SER A 1 89 ? 11.312 -22.547 -13.82 1 88.44 89 SER A C 1
ATOM 691 O O . SER A 1 89 ? 12.422 -22.047 -13.648 1 88.44 89 SER A O 1
ATOM 693 N N . GLN A 1 90 ? 10.25 -21.797 -13.828 1 88.25 90 GLN A N 1
ATOM 694 C CA . GLN A 1 90 ? 10.32 -20.344 -13.734 1 88.25 90 GLN A CA 1
ATOM 695 C C . GLN A 1 90 ? 10.773 -19.906 -12.352 1 88.25 90 GLN A C 1
ATOM 697 O O . GLN A 1 90 ? 11.328 -18.812 -12.195 1 88.25 90 GLN A O 1
ATOM 702 N N . PHE A 1 91 ? 10.594 -20.766 -11.375 1 89.31 91 PHE A N 1
ATOM 703 C CA . PHE A 1 91 ? 10.938 -20.391 -10.008 1 89.31 91 PHE A CA 1
ATOM 704 C C . PHE A 1 91 ? 12.406 -20.688 -9.727 1 89.31 91 PHE A C 1
ATOM 706 O O . PHE A 1 91 ? 12.938 -20.266 -8.688 1 89.31 91 PHE A O 1
ATOM 713 N N . THR A 1 92 ? 13.062 -21.375 -10.586 1 87.25 92 THR A N 1
ATOM 714 C CA . THR A 1 92 ? 14.477 -21.688 -10.414 1 87.25 92 THR A CA 1
ATOM 715 C C . THR A 1 92 ? 15.336 -20.828 -11.336 1 87.25 92 THR A C 1
ATOM 717 O O . THR A 1 92 ? 16.547 -20.703 -11.125 1 87.25 92 THR A O 1
ATOM 720 N N . LYS A 1 93 ? 14.688 -20.219 -12.297 1 88.31 93 LYS A N 1
ATOM 721 C CA . LYS A 1 93 ? 15.406 -19.359 -13.227 1 88.31 93 LYS A CA 1
ATOM 722 C C . LYS A 1 93 ? 15.508 -17.938 -12.688 1 88.31 93 LYS A C 1
ATOM 724 O O . LYS A 1 93 ? 14.586 -17.438 -12.039 1 88.31 93 LYS A O 1
ATOM 729 N N . CYS A 1 94 ? 16.609 -17.312 -12.969 1 89.06 94 CYS A N 1
ATOM 730 C CA . CYS A 1 94 ? 16.844 -15.961 -12.469 1 89.06 94 CYS A CA 1
ATOM 731 C C . CYS A 1 94 ? 16.625 -14.93 -13.562 1 89.06 94 CYS A C 1
ATOM 733 O O . CYS A 1 94 ? 17.094 -13.797 -13.461 1 89.06 94 CYS A O 1
ATOM 735 N N . ASN A 1 95 ? 15.852 -15.203 -14.555 1 89.56 95 ASN A N 1
ATOM 736 C CA . ASN A 1 95 ? 15.672 -14.312 -15.695 1 89.56 95 ASN A CA 1
ATOM 737 C C . ASN A 1 95 ? 14.977 -13.016 -15.297 1 89.56 95 ASN A C 1
ATOM 739 O O . ASN A 1 95 ? 15.352 -11.938 -15.766 1 89.56 95 ASN A O 1
ATOM 743 N N . TRP A 1 96 ? 14.023 -13.07 -14.391 1 90.06 96 TRP A N 1
ATOM 744 C CA . TRP A 1 96 ? 13.281 -11.883 -13.992 1 90.06 96 TRP A CA 1
ATOM 745 C C . TRP A 1 96 ? 13.805 -11.328 -12.672 1 90.06 96 TRP A C 1
ATOM 747 O O . TRP A 1 96 ? 14.031 -10.125 -12.547 1 90.06 96 TRP A O 1
ATOM 757 N N . ILE A 1 97 ? 14.18 -12.172 -11.781 1 89.19 97 ILE A N 1
ATOM 758 C CA . ILE A 1 97 ? 14.5 -11.758 -10.422 1 89.19 97 ILE A CA 1
ATOM 759 C C . ILE A 1 97 ? 15.875 -11.094 -10.398 1 89.19 97 ILE A C 1
ATOM 761 O O . ILE A 1 97 ? 16.156 -10.258 -9.539 1 89.19 97 ILE A O 1
ATOM 765 N N . ALA A 1 98 ? 16.75 -11.391 -11.359 1 91.75 98 ALA A N 1
ATOM 766 C CA . ALA A 1 98 ? 18.094 -10.82 -11.414 1 91.75 98 ALA A CA 1
ATOM 767 C C . ALA A 1 98 ? 18.031 -9.312 -11.648 1 91.75 98 ALA A C 1
ATOM 769 O O . ALA A 1 98 ? 18.922 -8.578 -11.195 1 91.75 98 ALA A O 1
ATOM 770 N N . TRP A 1 99 ? 16.969 -8.812 -12.195 1 93.5 99 TRP A N 1
ATOM 771 C CA . TRP A 1 99 ? 16.891 -7.418 -12.609 1 93.5 99 TRP A CA 1
ATOM 772 C C . TRP A 1 99 ? 16.594 -6.512 -11.422 1 93.5 99 TRP A C 1
ATOM 774 O O . TRP A 1 99 ? 16.688 -5.285 -11.531 1 93.5 99 TRP A O 1
ATOM 784 N N . TYR A 1 100 ? 16.281 -7.055 -10.281 1 93.5 100 TYR A N 1
ATOM 785 C CA . TYR A 1 100 ? 16.156 -6.25 -9.07 1 93.5 100 TYR A CA 1
ATOM 786 C C . TYR A 1 100 ? 17.484 -5.594 -8.719 1 93.5 100 TYR A C 1
ATOM 788 O O . TYR A 1 100 ? 17.516 -4.551 -8.055 1 93.5 100 TYR A O 1
ATOM 796 N N . GLY A 1 101 ? 18.547 -6.211 -9.25 1 93.5 101 GLY A N 1
ATOM 797 C CA . GLY A 1 101 ? 19.859 -5.637 -9.031 1 93.5 101 GLY A CA 1
ATOM 798 C C . GLY A 1 101 ? 20.047 -4.293 -9.711 1 93.5 101 GLY A C 1
ATOM 799 O O . GLY A 1 101 ? 20.844 -3.471 -9.266 1 93.5 101 GLY A O 1
ATOM 800 N N . ILE A 1 102 ? 19.266 -4.055 -10.703 1 93.12 102 ILE A N 1
ATOM 801 C CA . ILE A 1 102 ? 19.359 -2.791 -11.422 1 93.12 102 ILE A CA 1
ATOM 802 C C . ILE A 1 102 ? 18.344 -1.796 -10.859 1 93.12 102 ILE A C 1
ATOM 804 O O . ILE A 1 102 ? 18.609 -0.591 -10.82 1 93.12 102 ILE A O 1
ATOM 808 N N . ILE A 1 103 ? 17.25 -2.252 -10.383 1 93.75 103 ILE A N 1
ATOM 809 C CA . ILE A 1 103 ? 16.156 -1.395 -9.945 1 93.75 103 ILE A CA 1
ATOM 810 C C . ILE A 1 103 ? 16.422 -0.917 -8.516 1 93.75 103 ILE A C 1
ATOM 812 O O . ILE A 1 103 ? 16.109 0.223 -8.164 1 93.75 103 ILE A O 1
ATOM 816 N N . ASP A 1 104 ? 17 -1.678 -7.691 1 93.94 104 ASP A N 1
ATOM 817 C CA . ASP A 1 104 ? 17.266 -1.393 -6.281 1 93.94 104 ASP A CA 1
ATOM 818 C C . ASP A 1 104 ? 18.109 -0.137 -6.121 1 93.94 104 ASP A C 1
ATOM 820 O O . ASP A 1 104 ? 17.766 0.768 -5.359 1 93.94 104 ASP A O 1
ATOM 824 N N . PRO A 1 105 ? 19.203 -0.022 -6.879 1 92.69 105 PRO A N 1
ATOM 825 C CA . PRO A 1 105 ? 20.062 1.146 -6.691 1 92.69 105 PRO A CA 1
ATOM 826 C C . PRO A 1 105 ? 19.391 2.451 -7.102 1 92.69 105 PRO A C 1
ATOM 828 O O . PRO A 1 105 ? 19.75 3.521 -6.602 1 92.69 105 PRO A O 1
ATOM 831 N N . LEU A 1 106 ? 18.438 2.414 -7.91 1 92.38 106 LEU A N 1
ATOM 832 C CA . LEU A 1 106 ? 17.75 3.633 -8.336 1 92.38 106 LEU A CA 1
ATOM 833 C C . LEU A 1 106 ? 17.109 4.348 -7.152 1 92.38 106 LEU A C 1
ATOM 835 O O . LEU A 1 106 ? 17.156 5.574 -7.062 1 92.38 106 LEU A O 1
ATOM 839 N N . THR A 1 107 ? 16.594 3.629 -6.273 1 94.75 107 THR A N 1
ATOM 840 C CA . THR A 1 107 ? 15.93 4.199 -5.109 1 94.75 107 THR A CA 1
ATOM 841 C C . THR A 1 107 ? 16.906 4.355 -3.947 1 94.75 107 THR A C 1
ATOM 843 O O . THR A 1 107 ? 17.047 5.445 -3.391 1 94.75 107 THR A O 1
ATOM 846 N N . LYS A 1 108 ? 17.625 3.387 -3.689 1 93.69 108 LYS A N 1
ATOM 847 C CA . LYS A 1 108 ? 18.484 3.344 -2.508 1 93.69 108 LYS A CA 1
ATOM 848 C C . LYS A 1 108 ? 19.641 4.34 -2.623 1 93.69 108 LYS A C 1
ATOM 850 O O . LYS A 1 108 ? 19.953 5.043 -1.663 1 93.69 108 LYS A O 1
ATOM 855 N N . ILE A 1 109 ? 20.25 4.422 -3.783 1 92.12 109 ILE A N 1
ATOM 856 C CA . ILE A 1 109 ? 21.406 5.289 -3.947 1 92.12 109 ILE A CA 1
ATOM 857 C C . ILE A 1 109 ? 20.969 6.754 -3.85 1 92.12 109 ILE A C 1
ATOM 859 O O . ILE A 1 109 ? 21.703 7.582 -3.297 1 92.12 109 ILE A O 1
ATOM 863 N N . SER A 1 110 ? 19.828 7.047 -4.414 1 93.62 110 SER A N 1
ATOM 864 C CA . SER A 1 110 ? 19.328 8.406 -4.332 1 93.62 110 SER A CA 1
ATOM 865 C C . SER A 1 110 ? 19.094 8.828 -2.883 1 93.62 110 SER A C 1
ATOM 867 O O . SER A 1 110 ? 19.453 9.945 -2.492 1 93.62 110 SER A O 1
ATOM 869 N N . ILE A 1 111 ? 18.656 7.945 -2.104 1 93.56 111 ILE A N 1
ATOM 870 C CA . ILE A 1 111 ? 18.359 8.25 -0.706 1 93.56 111 ILE A CA 1
ATOM 871 C C . ILE A 1 111 ? 19.672 8.344 0.084 1 93.56 111 ILE A C 1
ATOM 873 O O . ILE A 1 111 ? 19.828 9.242 0.913 1 93.56 111 ILE A O 1
ATOM 877 N N . GLN A 1 112 ? 20.547 7.457 -0.215 1 93.62 112 GLN A N 1
ATOM 878 C CA . GLN A 1 112 ? 21.828 7.496 0.487 1 93.62 112 GLN A CA 1
ATOM 879 C C . GLN A 1 112 ? 22.625 8.734 0.096 1 93.62 112 GLN A C 1
ATOM 881 O O . GLN A 1 112 ? 23.344 9.297 0.921 1 93.62 112 GLN A O 1
ATOM 886 N N . ALA A 1 113 ? 22.469 9.102 -1.116 1 91.38 113 ALA A N 1
ATOM 887 C CA . ALA A 1 113 ? 23.109 10.336 -1.551 1 91.38 113 ALA A CA 1
ATOM 888 C C . ALA A 1 113 ? 22.531 11.539 -0.813 1 91.38 113 ALA A C 1
ATOM 890 O O . ALA A 1 113 ? 23.266 12.461 -0.452 1 91.38 113 ALA A O 1
ATOM 891 N N . PHE A 1 114 ? 21.312 11.531 -0.566 1 91.19 114 PHE A N 1
ATOM 892 C CA . PHE A 1 114 ? 20.656 12.586 0.209 1 91.19 114 PHE A CA 1
ATOM 893 C C . PHE A 1 114 ? 21.25 12.656 1.616 1 91.19 114 PHE A C 1
ATOM 895 O O . PHE A 1 114 ? 21.578 13.734 2.104 1 91.19 114 PHE A O 1
ATOM 902 N N . TYR A 1 115 ? 21.391 11.539 2.166 1 90.12 115 TYR A N 1
ATOM 903 C CA . TYR A 1 115 ? 21.906 11.508 3.531 1 90.12 115 TYR A CA 1
ATOM 904 C C . TYR A 1 115 ? 23.391 11.828 3.561 1 90.12 115 TYR A C 1
ATOM 906 O O . TYR A 1 115 ? 23.891 12.383 4.539 1 90.12 115 TYR A O 1
ATOM 914 N N . ALA A 1 116 ? 24.047 11.469 2.484 1 90.81 116 ALA A N 1
ATOM 915 C CA . ALA A 1 116 ? 25.469 11.805 2.393 1 90.81 116 ALA A CA 1
ATOM 916 C C . ALA A 1 116 ? 25.672 13.32 2.359 1 90.81 116 ALA A C 1
ATOM 918 O O . ALA A 1 116 ? 26.594 13.836 3.004 1 90.81 116 ALA A O 1
ATOM 919 N N . GLU A 1 117 ? 24.875 13.945 1.645 1 88.12 117 GLU A N 1
ATOM 920 C CA . GLU A 1 117 ? 24.969 15.406 1.592 1 88.12 117 GLU A CA 1
ATOM 921 C C . GLU A 1 117 ? 24.672 16.016 2.955 1 88.12 117 GLU A C 1
ATOM 923 O O . GLU A 1 117 ? 25.328 16.984 3.359 1 88.12 117 GLU A O 1
ATOM 928 N N . ARG A 1 118 ? 23.734 15.492 3.529 1 84.5 118 ARG A N 1
ATOM 929 C CA . ARG A 1 118 ? 23.391 15.984 4.855 1 84.5 118 ARG A CA 1
ATOM 930 C C . ARG A 1 118 ? 24.531 15.773 5.84 1 84.5 118 ARG A C 1
ATOM 932 O O . ARG A 1 118 ? 24.828 16.641 6.652 1 84.5 118 ARG A O 1
ATOM 939 N N . ALA A 1 119 ? 25.078 14.633 5.758 1 87.44 119 ALA A N 1
ATOM 940 C CA . ALA A 1 119 ? 26.203 14.312 6.621 1 87.44 119 ALA A CA 1
ATOM 941 C C . ALA A 1 119 ? 27.391 15.242 6.336 1 87.44 119 ALA A C 1
ATOM 943 O O . ALA A 1 119 ? 28.078 15.68 7.258 1 87.44 119 ALA A O 1
ATOM 944 N N . TRP A 1 120 ? 27.609 15.492 5.09 1 88.69 120 TRP A N 1
ATOM 945 C CA . TRP A 1 120 ? 28.672 16.391 4.672 1 88.69 120 TRP A CA 1
ATOM 946 C C . TRP A 1 120 ? 28.453 17.797 5.219 1 88.69 120 TRP A C 1
ATOM 948 O O . TRP A 1 120 ? 29.391 18.422 5.719 1 88.69 120 TRP A O 1
ATOM 958 N N . ARG A 1 121 ? 27.25 18.234 5.262 1 83.25 121 ARG A N 1
ATOM 959 C CA . ARG A 1 121 ? 26.922 19.578 5.715 1 83.25 121 ARG A CA 1
ATOM 960 C C . ARG A 1 121 ? 27 19.688 7.234 1 83.25 121 ARG A C 1
ATOM 962 O O . ARG A 1 121 ? 27.484 20.688 7.766 1 83.25 121 ARG A O 1
ATOM 969 N N . ILE A 1 122 ? 26.641 18.688 7.895 1 83 122 ILE A N 1
ATOM 970 C CA . ILE A 1 122 ? 26.609 18.703 9.352 1 83 122 ILE A CA 1
ATOM 971 C C . ILE A 1 122 ? 28.031 18.641 9.898 1 83 122 ILE A C 1
ATOM 973 O O . ILE A 1 122 ? 28.328 19.203 10.953 1 83 122 ILE A O 1
ATOM 977 N N . ASN A 1 123 ? 28.938 17.953 9.117 1 86.69 123 ASN A N 1
ATOM 978 C CA . ASN A 1 123 ? 30.312 17.797 9.57 1 86.69 123 ASN A CA 1
ATOM 979 C C . ASN A 1 123 ? 31.234 18.859 8.977 1 86.69 123 ASN A C 1
ATOM 981 O O . ASN A 1 123 ? 32.344 18.562 8.555 1 86.69 123 ASN A O 1
ATOM 985 N N . LYS A 1 124 ? 30.844 20.031 8.969 1 82.12 124 LYS A N 1
ATOM 986 C CA . LYS A 1 124 ? 31.609 21.203 8.547 1 82.12 124 LYS A CA 1
ATOM 987 C C . LYS A 1 124 ? 32.156 21.016 7.133 1 82.12 124 LYS A C 1
ATOM 989 O O . LYS A 1 124 ? 33.312 21.328 6.859 1 82.12 124 LYS A O 1
ATOM 994 N N . ARG A 1 125 ? 31.5 20.203 6.23 1 84 125 ARG A N 1
ATOM 995 C CA . ARG A 1 125 ? 31.812 20.047 4.812 1 84 125 ARG A CA 1
ATOM 996 C C . ARG A 1 125 ? 33.125 19.281 4.629 1 84 125 ARG A C 1
ATOM 998 O O . ARG A 1 125 ? 33.969 19.703 3.842 1 84 125 ARG A O 1
ATOM 1005 N N . ASN A 1 126 ? 33.344 18.312 5.426 1 87.5 126 ASN A N 1
ATOM 1006 C CA . ASN A 1 126 ? 34.469 17.422 5.285 1 87.5 126 ASN A CA 1
ATOM 1007 C C . ASN A 1 126 ? 34.344 16.531 4.062 1 87.5 126 ASN A C 1
ATOM 1009 O O . ASN A 1 126 ? 33.5 15.625 4.039 1 87.5 126 ASN A O 1
ATOM 1013 N N . TYR A 1 127 ? 35.125 16.688 3.098 1 91.5 127 TYR A N 1
ATOM 1014 C CA . TYR A 1 127 ? 35.062 15.977 1.822 1 91.5 127 TYR A CA 1
ATOM 1015 C C . TYR A 1 127 ? 35.438 14.516 1.983 1 91.5 127 TYR A C 1
ATOM 1017 O O . TYR A 1 127 ? 35.062 13.68 1.152 1 91.5 127 TYR A O 1
ATOM 1025 N N . LEU A 1 128 ? 36.156 14.227 3.043 1 91.44 128 LEU A N 1
ATOM 1026 C CA . LEU A 1 128 ? 36.562 12.836 3.27 1 91.44 128 LEU A CA 1
ATOM 1027 C C . LEU A 1 128 ? 35.312 11.961 3.49 1 91.44 128 LEU A C 1
ATOM 1029 O O . LEU A 1 128 ? 35.281 10.812 3.033 1 91.44 128 LEU A O 1
ATOM 1033 N N . ILE A 1 129 ? 34.406 12.5 4.152 1 91.44 129 ILE A N 1
ATOM 1034 C CA . ILE A 1 129 ? 33.188 11.766 4.418 1 91.44 129 ILE A CA 1
ATOM 1035 C C . ILE A 1 129 ? 32.438 11.516 3.107 1 91.44 129 ILE A C 1
ATOM 1037 O O . ILE A 1 129 ? 31.938 10.406 2.863 1 91.44 129 ILE A O 1
ATOM 1041 N N . LEU A 1 130 ? 32.438 12.422 2.242 1 92.12 130 LEU A N 1
ATOM 1042 C CA . LEU A 1 130 ? 31.75 12.305 0.958 1 92.12 130 LEU A CA 1
ATOM 1043 C C . LEU A 1 130 ? 32.438 11.273 0.071 1 92.12 130 LEU A C 1
ATOM 1045 O O . LEU A 1 130 ? 31.766 10.477 -0.59 1 92.12 130 LEU A O 1
ATOM 1049 N N . VAL A 1 131 ? 33.688 11.258 0.117 1 93.5 131 VAL A N 1
ATOM 1050 C CA . VAL A 1 131 ? 34.469 10.336 -0.716 1 93.5 131 VAL A CA 1
ATOM 1051 C C . VAL A 1 131 ? 34.25 8.906 -0.218 1 93.5 131 VAL A C 1
ATOM 1053 O O . VAL A 1 131 ? 34.062 7.988 -1.015 1 93.5 131 VAL A O 1
ATOM 1056 N N . LEU A 1 132 ? 34.344 8.758 1.04 1 94.88 132 LEU A N 1
ATOM 1057 C CA . LEU A 1 132 ? 34.156 7.426 1.611 1 94.88 132 LEU A CA 1
ATOM 1058 C C . LEU A 1 132 ? 32.781 6.867 1.288 1 94.88 132 LEU A C 1
ATOM 1060 O O . LEU A 1 132 ? 32.656 5.711 0.88 1 94.88 132 LEU A O 1
ATOM 1064 N N . ILE A 1 133 ? 31.781 7.684 1.472 1 95.12 133 ILE A N 1
ATOM 1065 C CA . ILE A 1 133 ? 30.406 7.25 1.179 1 95.12 133 ILE A CA 1
ATOM 1066 C C . ILE A 1 133 ? 30.266 6.992 -0.319 1 95.12 133 ILE A C 1
ATOM 1068 O O . ILE A 1 133 ? 29.641 6.008 -0.728 1 95.12 133 ILE A O 1
ATOM 1072 N N . GLY A 1 134 ? 30.906 7.805 -1.108 1 94.94 134 GLY A N 1
ATOM 1073 C CA . GLY A 1 134 ? 30.859 7.637 -2.553 1 94.94 134 GLY A CA 1
ATOM 1074 C C . GLY A 1 134 ? 31.469 6.332 -3.021 1 94.94 134 GLY A C 1
ATOM 1075 O O . GLY A 1 134 ? 30.922 5.664 -3.898 1 94.94 134 GLY A O 1
ATOM 1076 N N . VAL A 1 135 ? 32.5 5.969 -2.463 1 96.12 135 VAL A N 1
ATOM 1077 C CA . VAL A 1 135 ? 33.188 4.719 -2.816 1 96.12 135 VAL A CA 1
ATOM 1078 C C . VAL A 1 135 ? 32.281 3.535 -2.441 1 96.12 135 VAL A C 1
ATOM 1080 O O . VAL A 1 135 ? 32.125 2.59 -3.221 1 96.12 135 VAL A O 1
ATOM 1083 N N . CYS A 1 136 ? 31.703 3.625 -1.294 1 96.56 136 CYS A N 1
ATOM 1084 C CA . CYS A 1 136 ? 30.812 2.557 -0.855 1 96.56 136 CYS A CA 1
ATOM 1085 C C . CYS A 1 136 ? 29.609 2.441 -1.777 1 96.56 136 CYS A C 1
ATOM 1087 O O . CYS A 1 136 ? 29.188 1.335 -2.125 1 96.56 136 CYS A O 1
ATOM 1089 N N . LEU A 1 137 ? 29.078 3.578 -2.199 1 95.94 137 LEU A N 1
ATOM 1090 C CA . LEU A 1 137 ? 27.922 3.564 -3.086 1 95.94 137 LEU A CA 1
ATOM 1091 C C . LEU A 1 137 ? 28.281 3.008 -4.457 1 95.94 137 LEU A C 1
ATOM 1093 O O . LEU A 1 137 ? 27.516 2.248 -5.051 1 95.94 137 LEU A O 1
ATOM 1097 N N . CYS A 1 138 ? 29.438 3.318 -4.898 1 96.12 138 CYS A N 1
ATOM 1098 C CA . CYS A 1 138 ? 29.906 2.799 -6.18 1 96.12 138 CYS A CA 1
ATOM 1099 C C . CYS A 1 138 ? 30.109 1.29 -6.113 1 96.12 138 CYS A C 1
ATOM 1101 O O . CYS A 1 138 ? 29.734 0.571 -7.047 1 96.12 138 CYS A O 1
ATOM 1103 N N . LEU A 1 139 ? 30.641 0.879 -5.039 1 96.62 139 LEU A N 1
ATOM 1104 C CA . LEU A 1 139 ? 30.844 -0.554 -4.855 1 96.62 139 LEU A CA 1
ATOM 1105 C C . LEU A 1 139 ? 29.516 -1.282 -4.766 1 96.62 139 LEU A C 1
ATOM 1107 O O . LEU A 1 139 ? 29.359 -2.387 -5.293 1 96.62 139 LEU A O 1
ATOM 1111 N N . SER A 1 140 ? 28.578 -0.668 -4.133 1 96.31 140 SER A N 1
ATOM 1112 C CA . SER A 1 140 ? 27.266 -1.27 -4.02 1 96.31 140 SER A CA 1
ATOM 1113 C C . SER A 1 140 ? 26.578 -1.37 -5.379 1 96.31 140 SER A C 1
ATOM 1115 O O . SER A 1 140 ? 25.984 -2.398 -5.711 1 96.31 140 SER A O 1
ATOM 1117 N N . VAL A 1 141 ? 26.719 -0.365 -6.188 1 96.06 141 VAL A N 1
ATOM 1118 C CA . VAL A 1 141 ? 26.109 -0.361 -7.52 1 96.06 141 VAL A CA 1
ATOM 1119 C C . VAL A 1 141 ? 26.812 -1.392 -8.406 1 96.06 141 VAL A C 1
ATOM 1121 O O . VAL A 1 141 ? 26.156 -2.123 -9.148 1 96.06 141 VAL A O 1
ATOM 1124 N N . THR A 1 142 ? 28.078 -1.433 -8.25 1 96.38 142 THR A N 1
ATOM 1125 C CA . THR A 1 142 ? 28.844 -2.416 -9.016 1 96.38 142 THR A CA 1
ATOM 1126 C C . THR A 1 142 ? 28.453 -3.834 -8.617 1 96.38 142 THR A C 1
ATOM 1128 O O . THR A 1 142 ? 28.312 -4.711 -9.469 1 96.38 142 THR A O 1
ATOM 1131 N N . GLY A 1 143 ? 28.281 -3.99 -7.359 1 96.31 143 GLY A N 1
ATOM 1132 C CA . GLY A 1 143 ? 27.859 -5.293 -6.875 1 96.31 143 GLY A CA 1
ATOM 1133 C C . GLY A 1 143 ? 26.484 -5.691 -7.367 1 96.31 143 GLY A C 1
ATOM 1134 O O . GLY A 1 143 ? 26.281 -6.812 -7.844 1 96.31 143 GLY A O 1
ATOM 1135 N N . SER A 1 144 ? 25.531 -4.848 -7.293 1 95.88 144 SER A N 1
ATOM 1136 C CA . SER A 1 144 ? 24.156 -5.156 -7.672 1 95.88 144 SER A CA 1
ATOM 1137 C C . SER A 1 144 ? 24.031 -5.312 -9.18 1 95.88 144 SER A C 1
ATOM 1139 O O . SER A 1 144 ? 23.391 -6.258 -9.656 1 95.88 144 SER A O 1
ATOM 1141 N N . VAL A 1 145 ? 24.594 -4.406 -9.953 1 95.19 145 VAL A N 1
ATOM 1142 C CA . VAL A 1 145 ? 24.531 -4.469 -11.406 1 95.19 145 VAL A CA 1
ATOM 1143 C C . VAL A 1 145 ? 25.312 -5.68 -11.906 1 95.19 145 VAL A C 1
ATOM 1145 O O . VAL A 1 145 ? 24.859 -6.387 -12.812 1 95.19 145 VAL A O 1
ATOM 1148 N N . GLY A 1 146 ? 26.469 -5.93 -11.344 1 95.38 146 GLY A N 1
ATOM 1149 C CA . GLY A 1 146 ? 27.234 -7.121 -11.688 1 95.38 146 GLY A CA 1
ATOM 1150 C C . GLY A 1 146 ? 26.484 -8.406 -11.414 1 95.38 146 GLY A C 1
ATOM 1151 O O . GLY A 1 146 ? 26.516 -9.344 -12.219 1 95.38 146 GLY A O 1
ATOM 1152 N N . TYR A 1 147 ? 25.812 -8.43 -10.258 1 93.75 147 TYR A N 1
ATOM 1153 C CA . TYR A 1 147 ? 24.984 -9.586 -9.922 1 93.75 147 TYR A CA 1
ATOM 1154 C C . TYR A 1 147 ? 23.906 -9.797 -10.969 1 93.75 147 TYR A C 1
ATOM 1156 O O . TYR A 1 147 ? 23.672 -10.922 -11.414 1 93.75 147 TYR A O 1
ATOM 1164 N N . ALA A 1 148 ? 23.234 -8.727 -11.422 1 94.5 148 ALA A N 1
ATOM 1165 C CA . ALA A 1 148 ? 22.141 -8.805 -12.383 1 94.5 148 ALA A CA 1
ATOM 1166 C C . ALA A 1 148 ? 22.625 -9.359 -13.727 1 94.5 148 ALA A C 1
ATOM 1168 O O . ALA A 1 148 ? 21.984 -10.25 -14.297 1 94.5 148 ALA A O 1
ATOM 1169 N N . PHE A 1 149 ? 23.734 -8.984 -14.188 1 94.31 149 PHE A N 1
ATOM 1170 C CA . PHE A 1 149 ? 24.219 -9.375 -15.508 1 94.31 149 PHE A CA 1
ATOM 1171 C C . PHE A 1 149 ? 24.812 -10.781 -15.469 1 94.31 149 PHE A C 1
ATOM 1173 O O . PHE A 1 149 ? 24.719 -11.523 -16.453 1 94.31 149 PHE A O 1
ATOM 1180 N N . THR A 1 150 ? 25.297 -11.203 -14.359 1 93.12 150 THR A N 1
ATOM 1181 C CA . THR A 1 150 ? 25.922 -12.516 -14.273 1 93.12 150 THR A CA 1
ATOM 1182 C C . THR A 1 150 ? 24.875 -13.602 -14.023 1 93.12 150 THR A C 1
ATOM 1184 O O . THR A 1 150 ? 25.031 -14.734 -14.492 1 93.12 150 THR A O 1
ATOM 1187 N N . THR A 1 151 ? 23.844 -13.227 -13.344 1 92.31 151 THR A N 1
ATOM 1188 C CA . THR A 1 151 ? 22.938 -14.266 -12.883 1 92.31 151 THR A CA 1
ATOM 1189 C C . THR A 1 151 ? 21.672 -14.312 -13.75 1 92.31 151 THR A C 1
ATOM 1191 O O . THR A 1 151 ? 20.906 -15.273 -13.68 1 92.31 151 THR A O 1
ATOM 1194 N N . HIS A 1 152 ? 21.406 -13.406 -14.703 1 90.94 152 HIS A N 1
ATOM 1195 C CA . HIS A 1 152 ? 20.156 -13.32 -15.445 1 90.94 152 HIS A CA 1
ATOM 1196 C C . HIS A 1 152 ? 19.953 -14.547 -16.328 1 90.94 152 HIS A C 1
ATOM 1198 O O . HIS A 1 152 ? 18.812 -14.914 -16.625 1 90.94 152 HIS A O 1
ATOM 1204 N N . THR A 1 153 ? 20.984 -15.328 -16.672 1 89.69 153 THR A N 1
ATOM 1205 C CA . THR A 1 153 ? 20.844 -16.5 -17.531 1 89.69 153 THR A CA 1
ATOM 1206 C C . THR A 1 153 ? 21.078 -17.781 -16.75 1 89.69 153 THR A C 1
ATOM 1208 O O . THR A 1 153 ? 21.016 -18.875 -17.312 1 89.69 153 THR A O 1
ATOM 1211 N N . LEU A 1 154 ? 21.25 -17.609 -15.492 1 87.69 154 LEU A N 1
ATOM 1212 C CA . LEU A 1 154 ? 21.578 -18.781 -14.688 1 87.69 154 LEU A CA 1
ATOM 1213 C C . LEU A 1 154 ? 20.375 -19.234 -13.859 1 87.69 154 LEU A C 1
ATOM 1215 O O . LEU A 1 154 ? 19.375 -18.531 -13.797 1 87.69 154 LEU A O 1
ATOM 1219 N N . THR A 1 155 ? 20.516 -20.453 -13.43 1 85.31 155 THR A N 1
ATOM 1220 C CA . THR A 1 155 ? 19.562 -20.984 -12.453 1 85.31 155 THR A CA 1
ATOM 1221 C C . THR A 1 155 ? 20.109 -20.844 -11.039 1 85.31 155 THR A C 1
ATOM 1223 O O . THR A 1 155 ? 21.328 -20.703 -10.844 1 85.31 155 THR A O 1
ATOM 1226 N N . MET A 1 156 ? 19.234 -20.812 -10.055 1 81.31 156 MET A N 1
ATOM 1227 C CA . MET A 1 156 ? 19.594 -20.547 -8.664 1 81.31 156 MET A CA 1
ATOM 1228 C C . MET A 1 156 ? 20.609 -21.562 -8.156 1 81.31 156 MET A C 1
ATOM 1230 O O . MET A 1 156 ? 21.406 -21.266 -7.27 1 81.31 156 MET A O 1
ATOM 1234 N N . ASP A 1 157 ? 20.672 -22.719 -8.727 1 77.5 157 ASP A N 1
ATOM 1235 C CA . ASP A 1 157 ? 21.578 -23.766 -8.266 1 77.5 157 ASP A CA 1
ATOM 1236 C C . ASP A 1 157 ? 22.953 -23.641 -8.945 1 77.5 157 ASP A C 1
ATOM 1238 O O . ASP A 1 157 ? 23.906 -24.328 -8.555 1 77.5 157 ASP A O 1
ATOM 1242 N N . GLU A 1 158 ? 23.141 -22.672 -9.812 1 79.81 158 GLU A N 1
ATOM 1243 C CA . GLU A 1 158 ? 24.375 -22.578 -10.602 1 79.81 158 GLU A CA 1
ATOM 1244 C C . GLU A 1 158 ? 25.172 -21.344 -10.242 1 79.81 158 GLU A C 1
ATOM 1246 O O . GLU A 1 158 ? 25.969 -20.859 -11.039 1 79.81 158 GLU A O 1
ATOM 1251 N N . PHE A 1 159 ? 24.953 -20.906 -9.039 1 84.25 159 PHE A N 1
ATOM 1252 C CA . PHE A 1 159 ? 25.688 -19.688 -8.703 1 84.25 159 PHE A CA 1
ATOM 1253 C C . PHE A 1 159 ? 27.172 -20 -8.516 1 84.25 159 PHE A C 1
ATOM 1255 O O . PHE A 1 159 ? 27.531 -20.922 -7.781 1 84.25 159 PHE A O 1
ATOM 1262 N N . ASP A 1 160 ? 28 -19.234 -9.312 1 85.5 160 ASP A N 1
ATOM 1263 C CA . ASP A 1 160 ? 29.438 -19.375 -9.227 1 85.5 160 ASP A CA 1
ATOM 1264 C C . ASP A 1 160 ? 30.031 -18.391 -8.227 1 85.5 160 ASP A C 1
ATOM 1266 O O . ASP A 1 160 ? 29.312 -17.625 -7.594 1 85.5 160 ASP A O 1
ATOM 1270 N N . THR A 1 161 ? 31.297 -18.469 -8.039 1 89.5 161 THR A N 1
ATOM 1271 C CA . THR A 1 161 ? 32.031 -17.625 -7.102 1 89.5 161 THR A CA 1
ATOM 1272 C C . THR A 1 161 ? 31.891 -16.156 -7.5 1 89.5 161 THR A C 1
ATOM 1274 O O . THR A 1 161 ? 31.781 -15.281 -6.637 1 89.5 161 THR A O 1
ATOM 1277 N N . ARG A 1 162 ? 31.922 -15.969 -8.758 1 89.94 162 ARG A N 1
ATOM 1278 C CA . ARG A 1 162 ? 31.781 -14.594 -9.242 1 89.94 162 ARG A CA 1
ATOM 1279 C C . ARG A 1 162 ? 30.422 -14.016 -8.859 1 89.94 162 ARG A C 1
ATOM 1281 O O . ARG A 1 162 ? 30.344 -12.867 -8.414 1 89.94 162 ARG A O 1
ATOM 1288 N N . ALA A 1 163 ? 29.406 -14.727 -9.016 1 91 163 ALA A N 1
ATOM 1289 C CA . ALA A 1 163 ? 28.062 -14.281 -8.664 1 91 163 ALA A CA 1
ATOM 1290 C C . ALA A 1 163 ? 27.938 -14.008 -7.172 1 91 163 ALA A C 1
ATOM 1292 O O . ALA A 1 163 ? 27.328 -13.023 -6.758 1 91 163 ALA A O 1
ATOM 1293 N N . ASN A 1 164 ? 28.609 -14.797 -6.383 1 92.25 164 ASN A N 1
ATOM 1294 C CA . ASN A 1 164 ? 28.562 -14.633 -4.934 1 92.25 164 ASN A CA 1
ATOM 1295 C C . ASN A 1 164 ? 29.312 -13.375 -4.492 1 92.25 164 ASN A C 1
ATOM 1297 O O . ASN A 1 164 ? 28.844 -12.664 -3.598 1 92.25 164 ASN A O 1
ATOM 1301 N N . LEU A 1 165 ? 30.359 -13.141 -5.102 1 93.31 165 LEU A N 1
ATOM 1302 C CA . LEU A 1 165 ? 31.125 -11.953 -4.77 1 93.31 165 LEU A CA 1
ATOM 1303 C C . LEU A 1 165 ? 30.328 -10.688 -5.082 1 93.31 165 LEU A C 1
ATOM 1305 O O . LEU A 1 165 ? 30.297 -9.758 -4.273 1 93.31 165 LEU A O 1
ATOM 1309 N N . PHE A 1 166 ? 29.75 -10.688 -6.207 1 94.44 166 PHE A N 1
ATOM 1310 C CA . PHE A 1 166 ? 28.953 -9.523 -6.586 1 94.44 166 PHE A CA 1
ATOM 1311 C C . PHE A 1 166 ? 27.766 -9.344 -5.641 1 94.44 166 PHE A C 1
ATOM 1313 O O . PHE A 1 166 ? 27.422 -8.219 -5.277 1 94.44 166 PHE A O 1
ATOM 1320 N N . PHE A 1 167 ? 27.219 -10.422 -5.234 1 94.19 167 PHE A N 1
ATOM 1321 C CA . PHE A 1 167 ? 26.094 -10.32 -4.316 1 94.19 167 PHE A CA 1
ATOM 1322 C C . PHE A 1 167 ? 26.547 -9.75 -2.975 1 94.19 167 PHE A C 1
ATOM 1324 O O . PHE A 1 167 ? 25.906 -8.844 -2.434 1 94.19 167 PHE A O 1
ATOM 1331 N N . TYR A 1 168 ? 27.609 -10.203 -2.434 1 94.5 168 TYR A N 1
ATOM 1332 C CA . TYR A 1 168 ? 28.078 -9.742 -1.129 1 94.5 168 TYR A CA 1
ATOM 1333 C C . TYR A 1 168 ? 28.484 -8.273 -1.181 1 94.5 168 TYR A C 1
ATOM 1335 O O . TYR A 1 168 ? 28.312 -7.539 -0.207 1 94.5 168 TYR A O 1
ATOM 1343 N N . LEU A 1 169 ? 28.953 -7.883 -2.277 1 95.44 169 LEU A N 1
ATOM 1344 C CA . LEU A 1 169 ? 29.344 -6.488 -2.447 1 95.44 169 LEU A CA 1
ATOM 1345 C C . LEU A 1 169 ? 28.109 -5.582 -2.438 1 95.44 169 LEU A C 1
ATOM 1347 O O . LEU A 1 169 ? 28.172 -4.445 -1.963 1 95.44 169 LEU A O 1
ATOM 1351 N N . TRP A 1 170 ? 27 -6.031 -2.846 1 95.31 170 TRP A N 1
ATOM 1352 C CA . TRP A 1 170 ? 25.75 -5.293 -2.943 1 95.31 170 TRP A CA 1
ATOM 1353 C C . TRP A 1 170 ? 25.25 -4.895 -1.562 1 95.31 170 TRP A C 1
ATOM 1355 O O . TRP A 1 170 ? 25.453 -3.764 -1.118 1 95.31 170 TRP A O 1
ATOM 1365 N N . PRO A 1 171 ? 24.797 -5.738 -0.743 1 94.12 171 PRO A N 1
ATOM 1366 C CA . PRO A 1 171 ? 24.344 -5.34 0.587 1 94.12 171 PRO A CA 1
ATOM 1367 C C . PRO A 1 171 ? 25.484 -4.969 1.524 1 94.12 171 PRO A C 1
ATOM 1369 O O . PRO A 1 171 ? 25.312 -4.137 2.418 1 94.12 171 PRO A O 1
ATOM 1372 N N . GLY A 1 172 ? 26.672 -5.551 1.356 1 95.31 172 GLY A N 1
ATOM 1373 C CA . GLY A 1 172 ? 27.797 -5.234 2.211 1 95.31 172 GLY A CA 1
ATOM 1374 C C . GLY A 1 172 ? 28.219 -3.781 2.131 1 95.31 172 GLY A C 1
ATOM 1375 O O . GLY A 1 172 ? 28.422 -3.127 3.156 1 95.31 172 GLY A O 1
ATOM 1376 N N . ALA A 1 173 ? 28.359 -3.334 0.931 1 96.12 173 ALA A N 1
ATOM 1377 C CA . ALA A 1 173 ? 28.734 -1.935 0.738 1 96.12 173 ALA A CA 1
ATOM 1378 C C . ALA A 1 173 ? 27.609 -1.001 1.171 1 96.12 173 ALA A C 1
ATOM 1380 O O . ALA A 1 173 ? 27.859 0.111 1.639 1 96.12 173 ALA A O 1
ATOM 1381 N N . CYS A 1 174 ? 26.422 -1.4 1.021 1 94.5 174 CYS A N 1
ATOM 1382 C CA . CYS A 1 174 ? 25.266 -0.618 1.456 1 94.5 174 CYS A CA 1
ATOM 1383 C C . CYS A 1 174 ? 25.281 -0.437 2.969 1 94.5 174 CYS A C 1
ATOM 1385 O O . CYS A 1 174 ? 25.078 0.672 3.467 1 94.5 174 CYS A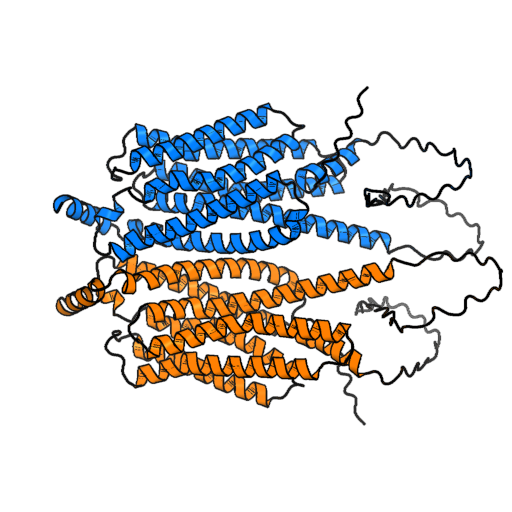 O 1
ATOM 1387 N N . ILE A 1 175 ? 25.547 -1.482 3.674 1 95.56 175 ILE A N 1
ATOM 1388 C CA . ILE A 1 175 ? 25.578 -1.448 5.133 1 95.56 175 ILE A CA 1
ATOM 1389 C C . ILE A 1 175 ? 26.703 -0.525 5.594 1 95.56 175 ILE A C 1
ATOM 1391 O O . ILE A 1 175 ? 26.531 0.268 6.52 1 95.56 175 ILE A O 1
ATOM 1395 N N . SER A 1 176 ? 27.781 -0.644 4.945 1 95.75 176 SER A N 1
ATOM 1396 C CA . SER A 1 176 ? 28.922 0.197 5.293 1 95.75 176 SER A CA 1
ATOM 1397 C C . SER A 1 176 ? 28.609 1.673 5.074 1 95.75 176 SER A C 1
ATOM 1399 O O . SER A 1 176 ? 28.938 2.512 5.922 1 95.75 176 SER A O 1
ATOM 1401 N N . ALA A 1 177 ? 28.031 1.942 3.988 1 95.25 177 ALA A N 1
ATOM 1402 C CA . ALA A 1 177 ? 27.641 3.324 3.713 1 95.25 177 ALA A CA 1
ATOM 1403 C C . ALA A 1 177 ? 26.672 3.844 4.773 1 95.25 177 ALA A C 1
ATOM 1405 O O . ALA A 1 177 ? 26.828 4.965 5.266 1 95.25 177 ALA A O 1
ATOM 1406 N N . ASP A 1 178 ? 25.734 3.033 5.133 1 94.25 178 ASP A N 1
ATOM 1407 C CA . ASP A 1 178 ? 24.75 3.439 6.141 1 94.25 178 ASP A CA 1
ATOM 1408 C C . ASP A 1 178 ? 25.438 3.682 7.488 1 94.25 178 ASP A C 1
ATOM 1410 O O . ASP A 1 178 ? 25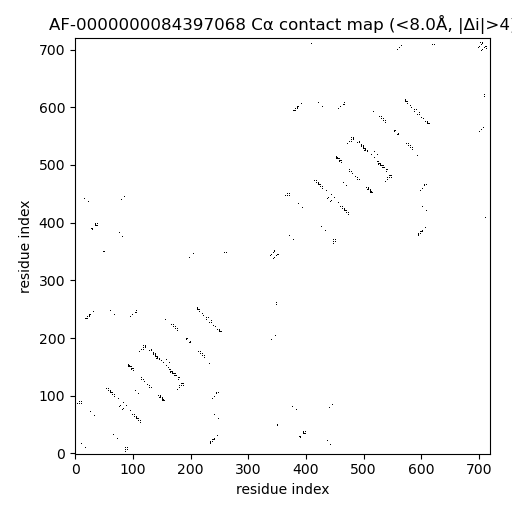.094 4.633 8.195 1 94.25 178 ASP A O 1
ATOM 1414 N N . LEU A 1 179 ? 26.328 2.883 7.773 1 93.31 179 LEU A N 1
ATOM 1415 C CA . LEU A 1 179 ? 27.031 3.027 9.039 1 93.31 179 LEU A CA 1
ATOM 1416 C C . LEU A 1 179 ? 27.875 4.301 9.055 1 93.31 179 LEU A C 1
ATOM 1418 O O . LEU A 1 179 ? 27.906 5.016 10.055 1 93.31 179 LEU A O 1
ATOM 1422 N N . ILE A 1 180 ? 28.5 4.586 7.992 1 93.94 180 ILE A N 1
ATOM 1423 C CA . ILE A 1 180 ? 29.312 5.797 7.891 1 93.94 180 ILE A CA 1
ATOM 1424 C C . ILE A 1 180 ? 28.406 7.027 7.957 1 93.94 180 ILE A C 1
ATOM 1426 O O . ILE A 1 180 ? 28.688 7.98 8.688 1 93.94 180 ILE A O 1
ATOM 1430 N N . ILE A 1 181 ? 27.297 7.008 7.262 1 93 181 ILE A N 1
ATOM 1431 C CA . ILE A 1 181 ? 26.359 8.125 7.234 1 93 181 ILE A CA 1
ATOM 1432 C C . ILE A 1 181 ? 25.797 8.352 8.633 1 93 181 ILE A C 1
ATOM 1434 O O . ILE A 1 181 ? 25.828 9.477 9.141 1 93 181 ILE A O 1
ATOM 1438 N N . THR A 1 182 ? 25.359 7.27 9.227 1 90.62 182 THR A N 1
ATOM 1439 C CA . THR A 1 182 ? 24.719 7.383 10.531 1 90.62 182 THR A CA 1
ATOM 1440 C C . THR A 1 182 ? 25.719 7.844 11.586 1 90.62 182 THR A C 1
ATOM 1442 O O . THR A 1 182 ? 25.422 8.742 12.383 1 90.62 182 THR A O 1
ATOM 1445 N N . SER A 1 183 ? 26.859 7.27 11.562 1 90.5 183 SER A N 1
ATOM 1446 C CA . SER A 1 183 ? 27.875 7.645 12.539 1 90.5 183 SER A CA 1
ATOM 1447 C C . SER A 1 183 ? 28.344 9.086 12.328 1 90.5 183 SER A C 1
ATOM 1449 O O . SER A 1 183 ? 28.578 9.812 13.297 1 90.5 183 SER A O 1
ATOM 1451 N N . SER A 1 184 ? 28.438 9.531 11.164 1 90.25 184 SER A N 1
ATOM 1452 C CA . SER A 1 184 ? 28.844 10.891 10.852 1 90.25 184 SER A CA 1
ATOM 1453 C C . SER A 1 184 ? 27.781 11.898 11.289 1 90.25 184 SER A C 1
ATOM 1455 O O . SER A 1 184 ? 28.109 12.953 11.844 1 90.25 184 SER A O 1
ATOM 1457 N N . ILE A 1 185 ? 26.562 11.578 11.016 1 87.12 185 ILE A N 1
ATOM 1458 C CA . ILE A 1 185 ? 25.469 12.477 11.398 1 87.12 185 ILE A CA 1
ATOM 1459 C C . ILE A 1 185 ? 25.391 12.555 12.922 1 87.12 185 ILE A C 1
ATOM 1461 O O . ILE A 1 185 ? 25.25 13.641 13.492 1 87.12 185 ILE A O 1
ATOM 1465 N N . MET A 1 186 ? 25.516 11.383 13.523 1 86.88 186 MET A N 1
ATOM 1466 C CA . MET A 1 186 ? 25.453 11.359 14.984 1 86.88 186 MET A CA 1
ATOM 1467 C C . MET A 1 186 ? 26.625 12.125 15.586 1 86.88 186 MET A C 1
ATOM 1469 O O . MET A 1 186 ? 26.453 12.883 16.547 1 86.88 186 MET A O 1
ATOM 1473 N N . TYR A 1 187 ? 27.719 11.93 15.031 1 86.75 187 TYR A N 1
ATOM 1474 C CA . TYR A 1 187 ? 28.922 12.625 15.5 1 86.75 187 TYR A CA 1
ATOM 1475 C C . TYR A 1 187 ? 28.781 14.133 15.305 1 86.75 187 TYR A C 1
ATOM 1477 O O . TYR A 1 187 ? 29.062 14.906 16.219 1 86.75 187 TYR A O 1
ATOM 1485 N N . GLY A 1 188 ? 28.312 14.547 14.211 1 83.25 188 GLY A N 1
ATOM 1486 C CA . GLY A 1 188 ? 28.125 15.961 13.93 1 83.25 188 GLY A CA 1
ATOM 1487 C C . GLY A 1 188 ? 27.094 16.609 14.82 1 83.25 188 GLY A C 1
ATOM 1488 O O . GLY A 1 188 ? 27.297 17.719 15.312 1 83.25 188 GLY A O 1
ATOM 1489 N N . LEU A 1 189 ? 26.047 15.945 15.062 1 81.44 189 LEU A N 1
ATOM 1490 C CA . LEU A 1 189 ? 24.969 16.484 15.898 1 81.44 189 LEU A CA 1
ATOM 1491 C C . LEU A 1 189 ? 25.391 16.516 17.359 1 81.44 189 LEU A C 1
ATOM 1493 O O . LEU A 1 189 ? 25.078 17.469 18.078 1 81.44 189 LEU A O 1
ATOM 1497 N N . TYR A 1 190 ? 26.125 15.477 17.781 1 82.44 190 TYR A N 1
ATOM 1498 C CA . TYR A 1 190 ? 26.578 15.414 19.172 1 82.44 190 TYR A CA 1
ATOM 1499 C C . TYR A 1 190 ? 27.547 16.562 19.484 1 82.44 190 TYR A C 1
ATOM 1501 O O . TYR A 1 190 ? 27.5 17.141 20.562 1 82.44 190 TYR A O 1
ATOM 1509 N N . HIS A 1 191 ? 28.297 16.969 18.641 1 82.25 191 HIS A N 1
ATOM 1510 C CA . HIS A 1 191 ? 29.297 18.016 18.844 1 82.25 191 HIS A CA 1
ATOM 1511 C C . HIS A 1 191 ? 28.703 19.391 18.625 1 82.25 191 HIS A C 1
ATOM 1513 O O . HIS A 1 191 ? 29.297 20.406 18.984 1 82.25 191 HIS A O 1
ATOM 1519 N N . SER A 1 192 ? 27.484 19.453 18.141 1 72.19 192 SER A N 1
ATOM 1520 C CA . SER A 1 192 ? 26.828 20.734 17.953 1 72.19 192 SER A CA 1
ATOM 1521 C C . SER A 1 192 ? 26.016 21.125 19.172 1 72.19 192 SER A C 1
ATOM 1523 O O . SER A 1 192 ? 25.344 22.172 19.188 1 72.19 192 SER A O 1
ATOM 1525 N N . ARG A 1 193 ? 26.109 20.359 20.234 1 73.31 193 ARG A N 1
ATOM 1526 C CA . ARG A 1 193 ? 25.406 20.672 21.484 1 73.31 193 ARG A CA 1
ATOM 1527 C C . ARG A 1 193 ? 26.016 21.875 22.172 1 73.31 193 ARG A C 1
ATOM 1529 O O . ARG A 1 193 ? 27.25 22 22.25 1 73.31 193 ARG A O 1
ATOM 1536 N N . SER A 1 194 ? 25.25 23 22.234 1 64.94 194 SER A N 1
ATOM 1537 C CA . SER A 1 194 ? 25.719 24.266 22.797 1 64.94 194 SER A CA 1
ATOM 1538 C C . SER A 1 194 ? 25.625 24.266 24.312 1 64.94 194 SER A C 1
ATOM 1540 O O . SER A 1 194 ? 26.219 25.109 24.984 1 64.94 194 SER A O 1
ATOM 1542 N N . GLY A 1 195 ? 25.016 23.234 24.938 1 64.44 195 GLY A N 1
ATOM 1543 C CA . GLY A 1 195 ? 24.812 23.266 26.375 1 64.44 195 GLY A CA 1
ATOM 1544 C C . GLY A 1 195 ? 23.484 23.875 26.781 1 64.44 195 GLY A C 1
ATOM 1545 O O . GLY A 1 195 ? 23.078 23.75 27.938 1 64.44 195 GLY A O 1
ATOM 1546 N N . LEU A 1 196 ? 22.766 24.609 25.766 1 63.72 196 LEU A N 1
ATOM 1547 C CA . LEU A 1 196 ? 21.453 25.156 26.062 1 63.72 196 LEU A CA 1
ATOM 1548 C C . LEU A 1 196 ? 20.391 24.062 26.016 1 63.72 196 LEU A C 1
ATOM 1550 O O . LEU A 1 196 ? 20.328 23.281 25.078 1 63.72 196 LEU A O 1
ATOM 1554 N N . GLU A 1 197 ? 19.641 24 27.031 1 66.62 197 GLU A N 1
ATOM 1555 C CA . GLU A 1 197 ? 18.688 22.922 27.25 1 66.62 197 GLU A CA 1
ATOM 1556 C C . GLU A 1 197 ? 17.734 22.797 26.062 1 66.62 197 GLU A C 1
ATOM 1558 O O . GLU A 1 197 ? 17.453 21.688 25.609 1 66.62 197 GLU A O 1
ATOM 1563 N N . HIS A 1 198 ? 17.219 23.984 25.562 1 64.25 198 HIS A N 1
ATOM 1564 C CA . HIS A 1 198 ? 16.25 23.938 24.469 1 64.25 198 HIS A CA 1
ATOM 1565 C C . HIS A 1 198 ? 16.875 23.406 23.188 1 64.25 198 HIS A C 1
ATOM 1567 O O . HIS A 1 198 ? 16.281 22.578 22.5 1 64.25 198 HIS A O 1
ATOM 1573 N N . THR A 1 199 ? 18.094 23.875 23 1 65.94 199 THR A N 1
ATOM 1574 C CA . THR A 1 199 ? 18.781 23.438 21.797 1 65.94 199 THR A CA 1
ATOM 1575 C C . THR A 1 199 ? 19.219 21.969 21.922 1 65.94 199 THR A C 1
ATOM 1577 O O . THR A 1 199 ? 19.125 21.219 20.953 1 65.94 199 THR A O 1
ATOM 1580 N N . ASP A 1 200 ? 19.531 21.641 23.078 1 76.75 200 ASP A N 1
ATOM 1581 C CA . ASP A 1 200 ? 19.969 20.266 23.297 1 76.75 200 ASP A CA 1
ATOM 1582 C C . ASP A 1 200 ? 18.797 19.297 23.172 1 76.75 200 ASP A C 1
ATOM 1584 O O . ASP A 1 200 ? 18.953 18.172 22.672 1 76.75 200 ASP A O 1
ATOM 1588 N N . ARG A 1 201 ? 17.688 19.766 23.547 1 76.31 201 ARG A N 1
ATOM 1589 C CA . ARG A 1 201 ? 16.5 18.922 23.422 1 76.31 201 ARG A CA 1
ATOM 1590 C C . ARG A 1 201 ? 16.125 18.719 21.953 1 76.31 201 ARG A C 1
ATOM 1592 O O . ARG A 1 201 ? 15.734 17.625 21.562 1 76.31 201 ARG A O 1
ATOM 1599 N N . LEU A 1 202 ? 16.344 19.719 21.234 1 74.38 202 LEU A N 1
ATOM 1600 C CA . LEU A 1 202 ? 16.062 19.625 19.797 1 74.38 202 LEU A CA 1
ATOM 1601 C C . LEU A 1 202 ? 17.062 18.703 19.109 1 74.38 202 LEU A C 1
ATOM 1603 O O . LEU A 1 202 ? 16.688 17.906 18.25 1 74.38 202 LEU A O 1
ATOM 1607 N N . VAL A 1 203 ? 18.312 18.844 19.531 1 76.94 203 VAL A N 1
ATOM 1608 C CA . VAL A 1 203 ? 19.375 18.031 18.938 1 76.94 203 VAL A CA 1
ATOM 1609 C C . VAL A 1 203 ? 19.141 16.562 19.281 1 76.94 203 VAL A C 1
ATOM 1611 O O . VAL A 1 203 ? 19.266 15.688 18.422 1 76.94 203 VAL A O 1
ATOM 1614 N N . LYS A 1 204 ? 18.719 16.312 20.438 1 80.88 204 LYS A N 1
ATOM 1615 C CA . LYS A 1 204 ? 18.438 14.938 20.844 1 80.88 204 LYS A CA 1
ATOM 1616 C C . LYS A 1 204 ? 17.25 14.367 20.078 1 80.88 204 LYS A C 1
ATOM 1618 O O . LYS A 1 204 ? 17.25 13.195 19.688 1 80.88 204 LYS A O 1
ATOM 1623 N N . LYS A 1 205 ? 16.328 15.188 19.812 1 78.69 205 LYS A N 1
ATOM 1624 C CA . LYS A 1 205 ? 15.164 14.758 19.031 1 78.69 205 LYS A CA 1
ATOM 1625 C C . LYS A 1 205 ? 15.555 14.469 17.594 1 78.69 205 LYS A C 1
ATOM 1627 O O . LYS A 1 205 ? 15.094 13.477 17 1 78.69 205 LYS A O 1
ATOM 1632 N N . LEU A 1 206 ? 16.422 15.242 17.203 1 75.94 206 LEU A N 1
ATOM 1633 C CA . LEU A 1 206 ? 16.875 15.055 15.828 1 75.94 206 LEU A CA 1
ATOM 1634 C C . LEU A 1 206 ? 17.719 13.797 15.703 1 75.94 206 LEU A C 1
ATOM 1636 O O . LEU A 1 206 ? 17.609 13.07 14.703 1 75.94 206 LEU A O 1
ATOM 1640 N N . MET A 1 207 ? 18.516 13.578 16.672 1 81.5 207 MET A N 1
ATOM 1641 C CA . MET A 1 207 ? 19.344 12.375 16.688 1 81.5 207 MET A CA 1
ATOM 1642 C C . MET A 1 207 ? 18.469 11.125 16.734 1 81.5 207 MET A C 1
ATOM 1644 O O . MET A 1 207 ? 18.719 10.156 16 1 81.5 207 MET A O 1
ATOM 1648 N N . ARG A 1 208 ? 17.453 11.203 17.422 1 81.44 208 ARG A N 1
ATOM 1649 C CA . ARG A 1 208 ? 16.562 10.055 17.578 1 81.44 208 ARG A CA 1
ATOM 1650 C C . ARG A 1 208 ? 15.781 9.789 16.297 1 81.44 208 ARG A C 1
ATOM 1652 O O . ARG A 1 208 ? 15.68 8.648 15.844 1 81.44 208 ARG A O 1
ATOM 1659 N N . VAL A 1 209 ? 15.328 10.797 15.719 1 76.69 209 VAL A N 1
ATOM 1660 C CA . VAL A 1 209 ? 14.547 10.664 14.5 1 76.69 209 VAL A CA 1
ATOM 1661 C C . VAL A 1 209 ? 15.43 10.141 13.367 1 76.69 209 VAL A C 1
ATOM 1663 O O . VAL A 1 209 ? 15 9.312 12.562 1 76.69 209 VAL A O 1
ATOM 1666 N N . SER A 1 210 ? 16.625 10.633 13.367 1 76.5 210 SER A N 1
ATOM 1667 C CA . SER A 1 210 ? 17.547 10.188 12.328 1 76.5 210 SER A CA 1
ATOM 1668 C C . SER A 1 210 ? 17.891 8.711 12.492 1 76.5 210 SER A C 1
ATOM 1670 O O . SER A 1 210 ? 17.984 7.977 11.508 1 76.5 210 SER A O 1
ATOM 1672 N N . LEU A 1 211 ? 18.078 8.312 13.695 1 81.69 211 LEU A N 1
ATOM 1673 C CA . LEU A 1 211 ? 18.375 6.914 13.969 1 81.69 211 LEU A CA 1
ATOM 1674 C C . LEU A 1 211 ? 17.172 6.031 13.656 1 81.69 211 LEU A C 1
ATOM 1676 O O . LEU A 1 211 ? 17.312 4.957 13.07 1 81.69 211 LEU A O 1
ATOM 1680 N N . GLU A 1 212 ? 16.047 6.484 13.977 1 77.25 212 GLU A N 1
ATOM 1681 C CA . GLU A 1 212 ? 14.836 5.707 13.75 1 77.25 212 GLU A CA 1
ATOM 1682 C C . GLU A 1 212 ? 14.555 5.551 12.258 1 77.25 212 GLU A C 1
ATOM 1684 O O . GLU A 1 212 ? 13.984 4.547 11.828 1 77.25 212 GLU A O 1
ATOM 1689 N N . ALA A 1 213 ? 15.016 6.449 11.547 1 77.56 213 ALA A N 1
ATOM 1690 C CA . ALA A 1 213 ? 14.734 6.41 10.117 1 77.56 213 ALA A CA 1
ATOM 1691 C C . ALA A 1 213 ? 15.773 5.57 9.375 1 77.56 213 ALA A C 1
ATOM 1693 O O . ALA A 1 213 ? 15.477 4.977 8.336 1 77.56 213 ALA A O 1
ATOM 1694 N N . GLN A 1 214 ? 16.969 5.457 9.914 1 84.31 214 GLN A N 1
ATOM 1695 C CA . GLN A 1 214 ? 18.031 4.805 9.18 1 84.31 214 GLN A CA 1
ATOM 1696 C C . GLN A 1 214 ? 18.25 3.371 9.664 1 84.31 214 GLN A C 1
ATOM 1698 O O . GLN A 1 214 ? 18.812 2.541 8.945 1 84.31 214 GLN A O 1
ATOM 1703 N N . VAL A 1 215 ? 17.781 3.041 10.797 1 87.56 215 VAL A N 1
ATOM 1704 C CA . VAL A 1 215 ? 18.016 1.727 11.383 1 87.56 215 VAL A CA 1
ATOM 1705 C C . VAL A 1 215 ? 17.219 0.669 10.625 1 87.56 215 VAL A C 1
ATOM 1707 O O . VAL A 1 215 ? 17.766 -0.366 10.234 1 87.56 215 VAL A O 1
ATOM 1710 N N . PRO A 1 216 ? 15.992 0.939 10.281 1 89.81 216 PRO A N 1
ATOM 1711 C CA . PRO A 1 216 ? 15.219 -0.11 9.617 1 89.81 216 PRO A CA 1
ATOM 1712 C C . PRO A 1 216 ? 15.805 -0.504 8.266 1 89.81 216 PRO A C 1
ATOM 1714 O O . PRO A 1 216 ? 16 -1.692 7.992 1 89.81 216 PRO A O 1
ATOM 1717 N N . PRO A 1 217 ? 16.141 0.434 7.426 1 92.31 217 PRO A N 1
ATOM 1718 C CA . PRO A 1 217 ? 16.719 0.012 6.145 1 92.31 217 PRO A CA 1
ATOM 1719 C C . PRO A 1 217 ? 18.062 -0.699 6.301 1 92.31 217 PRO A C 1
ATOM 1721 O O . PRO A 1 217 ? 18.375 -1.621 5.543 1 92.31 217 PRO A O 1
ATOM 1724 N N . THR A 1 218 ? 18.859 -0.345 7.293 1 92.88 218 THR A N 1
ATOM 1725 C CA . THR A 1 218 ? 20.141 -1.001 7.543 1 92.88 218 THR A CA 1
ATOM 1726 C C . THR A 1 218 ? 19.938 -2.426 8.047 1 92.88 218 THR A C 1
ATOM 1728 O O . THR A 1 218 ? 20.672 -3.34 7.66 1 92.88 218 THR A O 1
ATOM 1731 N N . LEU A 1 219 ? 18.938 -2.535 8.836 1 93.38 219 LEU A N 1
ATOM 1732 C CA . LEU A 1 219 ? 18.609 -3.869 9.336 1 93.38 219 LEU A CA 1
ATOM 1733 C C . LEU A 1 219 ? 18.156 -4.777 8.203 1 93.38 219 LEU A C 1
ATOM 1735 O O . LEU A 1 219 ? 18.516 -5.961 8.164 1 93.38 219 LEU A O 1
ATOM 1739 N N . VAL A 1 220 ? 17.406 -4.242 7.336 1 94.62 220 VAL A N 1
ATOM 1740 C CA . VAL A 1 220 ? 16.938 -5.027 6.195 1 94.62 220 VAL A CA 1
ATOM 1741 C C . VAL A 1 220 ? 18.125 -5.406 5.305 1 94.62 220 VAL A C 1
ATOM 1743 O O . VAL A 1 220 ? 18.188 -6.527 4.797 1 94.62 220 VAL A O 1
ATOM 1746 N N . ALA A 1 221 ? 19.016 -4.523 5.141 1 94.44 221 ALA A N 1
ATOM 1747 C CA . ALA A 1 221 ? 20.203 -4.824 4.359 1 94.44 221 ALA A CA 1
ATOM 1748 C C . ALA A 1 221 ? 21.047 -5.902 5.035 1 94.44 221 ALA A C 1
ATOM 1750 O O . ALA A 1 221 ? 21.609 -6.773 4.363 1 94.44 221 ALA A O 1
ATOM 1751 N N . LEU A 1 222 ? 21.094 -5.844 6.281 1 94.44 222 LEU A N 1
ATOM 1752 C CA . LEU A 1 222 ? 21.828 -6.859 7.027 1 94.44 222 LEU A CA 1
ATOM 1753 C C . LEU A 1 222 ? 21.172 -8.227 6.891 1 94.44 222 LEU A C 1
ATOM 1755 O O . LEU A 1 222 ? 21.844 -9.234 6.707 1 94.44 222 LEU A O 1
ATOM 1759 N N . LEU A 1 223 ? 19.875 -8.172 6.996 1 93.44 223 LEU A N 1
ATOM 1760 C CA . LEU A 1 223 ? 19.141 -9.414 6.801 1 93.44 223 LEU A CA 1
ATOM 1761 C C . LEU A 1 223 ? 19.375 -9.969 5.402 1 93.44 223 LEU A C 1
ATOM 1763 O O . LEU A 1 223 ? 19.469 -11.188 5.223 1 93.44 223 LEU A O 1
ATOM 1767 N N . PHE A 1 224 ? 19.406 -9.07 4.5 1 94.31 224 PHE A N 1
ATOM 1768 C CA . PHE A 1 224 ? 19.688 -9.438 3.117 1 94.31 224 PHE A CA 1
ATOM 1769 C C . PHE A 1 224 ? 21.016 -10.156 3.004 1 94.31 224 PHE A C 1
ATOM 1771 O O . PHE A 1 224 ? 21.109 -11.227 2.404 1 94.31 224 PHE A O 1
ATOM 1778 N N . PHE A 1 225 ? 22 -9.656 3.639 1 94.06 225 PHE A N 1
ATOM 1779 C CA . PHE A 1 225 ? 23.359 -10.18 3.633 1 94.06 225 PHE A CA 1
ATOM 1780 C C . PHE A 1 225 ? 23.422 -11.531 4.34 1 94.06 225 PHE A C 1
ATOM 1782 O O . PHE A 1 225 ? 23.969 -12.492 3.803 1 94.06 225 PHE A O 1
ATOM 1789 N N . LEU A 1 226 ? 22.828 -11.648 5.41 1 93.94 226 LEU A N 1
ATOM 1790 C CA . LEU A 1 226 ? 22.875 -12.852 6.234 1 93.94 226 LEU A CA 1
ATOM 1791 C C . LEU A 1 226 ? 22.078 -13.984 5.605 1 93.94 226 LEU A C 1
ATOM 1793 O O . LEU A 1 226 ? 22.484 -15.148 5.66 1 93.94 226 LEU A O 1
ATOM 1797 N N . GLN A 1 227 ? 20.953 -13.648 5.062 1 93.12 227 GLN A N 1
ATOM 1798 C CA . GLN A 1 227 ? 20.109 -14.672 4.461 1 93.12 227 GLN A CA 1
ATOM 1799 C C . GLN A 1 227 ? 20.766 -15.273 3.223 1 93.12 227 GLN A C 1
ATOM 1801 O O . GLN A 1 227 ? 20.641 -16.469 2.971 1 93.12 227 GLN A O 1
ATOM 1806 N N . PHE A 1 228 ? 21.375 -14.453 2.484 1 91.81 228 PHE A N 1
ATOM 1807 C CA . PHE A 1 228 ? 22.078 -14.977 1.313 1 91.81 228 PHE A CA 1
ATOM 1808 C C . PHE A 1 228 ? 23.234 -15.859 1.727 1 91.81 228 PHE A C 1
ATOM 1810 O O . PHE A 1 228 ? 23.516 -16.875 1.084 1 91.81 228 PHE A O 1
ATOM 1817 N N . ALA A 1 229 ? 23.891 -15.516 2.785 1 90.25 229 ALA A N 1
ATOM 1818 C CA . ALA A 1 229 ? 25 -16.312 3.289 1 90.25 229 ALA A CA 1
ATOM 1819 C C . ALA A 1 229 ? 24.516 -17.672 3.816 1 90.25 229 ALA A C 1
ATOM 1821 O O . ALA A 1 229 ? 25.203 -18.688 3.68 1 90.25 229 ALA A O 1
ATOM 1822 N N . ALA A 1 230 ? 23.328 -17.641 4.328 1 88.44 230 ALA A N 1
ATOM 1823 C CA . ALA A 1 230 ? 22.766 -18.875 4.887 1 88.44 230 ALA A CA 1
ATOM 1824 C C . ALA A 1 230 ? 22.234 -19.781 3.785 1 88.44 230 ALA A C 1
ATOM 1826 O O . ALA A 1 230 ? 22.531 -20.984 3.754 1 88.44 230 ALA A O 1
ATOM 1827 N N . ASP A 1 231 ? 21.391 -19.172 2.922 1 84.94 231 ASP A N 1
ATOM 1828 C CA . ASP A 1 231 ? 20.781 -19.938 1.835 1 84.94 231 ASP A CA 1
ATOM 1829 C C . ASP A 1 231 ? 20.594 -19.062 0.599 1 84.94 231 ASP A C 1
ATOM 1831 O O . ASP A 1 231 ? 19.594 -18.344 0.493 1 84.94 231 ASP A O 1
ATOM 1835 N N . SER A 1 232 ? 21.484 -19.297 -0.342 1 76.88 232 SER A N 1
ATOM 1836 C CA . SER A 1 232 ? 21.484 -18.453 -1.527 1 76.88 232 SER A CA 1
ATOM 1837 C C . SER A 1 232 ? 20.266 -18.734 -2.402 1 76.88 232 SER A C 1
ATOM 1839 O O . SER A 1 232 ? 19.781 -17.844 -3.113 1 76.88 232 SER A O 1
ATOM 1841 N N . MET A 1 233 ? 19.672 -19.875 -2.266 1 68.81 233 MET A N 1
ATOM 1842 C CA . MET A 1 233 ? 18.609 -20.312 -3.16 1 68.81 233 MET A CA 1
ATOM 1843 C C . MET A 1 233 ? 17.234 -20.094 -2.527 1 68.81 233 MET A C 1
ATOM 1845 O O . MET A 1 233 ? 16.219 -20.547 -3.053 1 68.81 233 MET A O 1
ATOM 1849 N N . SER A 1 234 ? 17.234 -19.219 -1.612 1 80.31 234 SER A N 1
ATOM 1850 C CA . SER A 1 234 ? 15.977 -19.125 -0.896 1 80.31 234 SER A CA 1
ATOM 1851 C C . SER A 1 234 ? 15.117 -17.969 -1.419 1 80.31 234 SER A C 1
ATOM 1853 O O . SER A 1 234 ? 15.648 -16.969 -1.879 1 80.31 234 SER A O 1
ATOM 1855 N N . SER A 1 235 ? 13.805 -18.203 -1.547 1 88 235 SER A N 1
ATOM 1856 C CA . SER A 1 235 ? 12.836 -17.203 -1.966 1 88 235 SER A CA 1
ATOM 1857 C C . SER A 1 235 ? 12.773 -16.047 -0.968 1 88 235 SER A C 1
ATOM 1859 O O . SER A 1 235 ? 12.328 -14.953 -1.307 1 88 235 SER A O 1
ATOM 1861 N N . ILE A 1 236 ? 13.305 -16.25 0.223 1 90.06 236 ILE A N 1
ATOM 1862 C CA . ILE A 1 236 ? 13.328 -15.195 1.233 1 90.06 236 ILE A CA 1
ATOM 1863 C C . ILE A 1 236 ? 14.297 -14.094 0.815 1 90.06 236 ILE A C 1
ATOM 1865 O O . ILE A 1 236 ? 14.062 -12.914 1.084 1 90.06 236 ILE A O 1
ATOM 1869 N N . VAL A 1 237 ? 15.391 -14.492 0.139 1 90.81 237 VAL A N 1
ATOM 1870 C CA . VAL A 1 237 ? 16.359 -13.516 -0.355 1 90.81 237 VAL A CA 1
ATOM 1871 C C . VAL A 1 237 ? 15.68 -12.602 -1.374 1 90.81 237 VAL A C 1
ATOM 1873 O O . VAL A 1 237 ? 15.906 -11.383 -1.37 1 90.81 237 VAL A O 1
ATOM 1876 N N . GLN A 1 238 ? 14.852 -13.18 -2.145 1 90.75 238 GLN A N 1
ATOM 1877 C CA . GLN A 1 238 ? 14.125 -12.383 -3.133 1 90.75 238 GLN A CA 1
ATOM 1878 C C . GLN A 1 238 ? 13.117 -11.453 -2.463 1 90.75 238 GLN A C 1
ATOM 1880 O O . GLN A 1 238 ? 12.93 -10.32 -2.906 1 90.75 238 GLN A O 1
ATOM 1885 N N . PHE A 1 239 ? 12.484 -11.977 -1.464 1 94.69 239 PHE A N 1
ATOM 1886 C CA . PHE A 1 239 ? 11.562 -11.156 -0.688 1 94.69 239 PHE A CA 1
ATOM 1887 C C . PHE A 1 239 ? 12.266 -9.914 -0.162 1 94.69 239 PHE A C 1
ATOM 1889 O O . PHE A 1 239 ? 11.75 -8.797 -0.303 1 94.69 239 PHE A O 1
ATOM 1896 N N . ILE A 1 240 ? 13.391 -10.07 0.415 1 94.19 240 ILE A N 1
ATOM 1897 C CA . ILE A 1 240 ? 14.133 -8.969 1.018 1 94.19 240 ILE A CA 1
ATOM 1898 C C . ILE A 1 240 ? 14.617 -8.016 -0.071 1 94.19 240 ILE A C 1
ATOM 1900 O O . ILE A 1 240 ? 14.594 -6.793 0.113 1 94.19 240 ILE A O 1
ATOM 1904 N N . ALA A 1 241 ? 15.016 -8.555 -1.235 1 92.69 241 ALA A N 1
ATOM 1905 C CA . ALA A 1 241 ? 15.461 -7.73 -2.354 1 92.69 241 ALA A CA 1
ATOM 1906 C C . ALA A 1 241 ? 14.344 -6.805 -2.836 1 92.69 241 ALA A C 1
ATOM 1908 O O . ALA A 1 241 ? 14.609 -5.676 -3.26 1 92.69 241 ALA A O 1
ATOM 1909 N N . ILE A 1 242 ? 13.125 -7.258 -2.744 1 94.69 242 ILE A N 1
ATOM 1910 C CA . ILE A 1 242 ? 11.969 -6.512 -3.23 1 94.69 242 ILE A CA 1
ATOM 1911 C C . ILE A 1 242 ? 11.648 -5.375 -2.264 1 94.69 242 ILE A C 1
ATOM 1913 O O . ILE A 1 242 ? 11.352 -4.254 -2.688 1 94.69 242 ILE A O 1
ATOM 1917 N N . ILE A 1 243 ? 11.758 -5.641 -1.006 1 94.88 243 ILE A N 1
ATOM 1918 C CA . ILE A 1 243 ? 11.281 -4.672 -0.021 1 94.88 243 ILE A CA 1
ATOM 1919 C C . ILE A 1 243 ? 12.406 -3.703 0.331 1 94.88 243 ILE A C 1
ATOM 1921 O O . ILE A 1 243 ? 12.156 -2.607 0.841 1 94.88 243 ILE A O 1
ATOM 1925 N N . HIS A 1 244 ? 13.625 -4.023 0.024 1 95.25 244 HIS A N 1
ATOM 1926 C CA . HIS A 1 244 ? 14.812 -3.301 0.465 1 95.25 244 HIS A CA 1
ATOM 1927 C C . HIS A 1 244 ? 14.766 -1.842 0.025 1 95.25 244 HIS A C 1
ATOM 1929 O O . HIS A 1 244 ? 14.859 -0.935 0.855 1 95.25 244 HIS A O 1
ATOM 1935 N N . PRO A 1 245 ? 14.57 -1.552 -1.205 1 94.38 245 PRO A N 1
ATOM 1936 C CA . PRO A 1 245 ? 14.57 -0.147 -1.619 1 94.38 245 PRO A CA 1
ATOM 1937 C C . PRO A 1 245 ? 13.367 0.623 -1.079 1 94.38 245 PRO A C 1
ATOM 1939 O O . PRO A 1 245 ? 13.453 1.835 -0.86 1 94.38 245 PRO A O 1
ATOM 1942 N N . LYS A 1 246 ? 12.289 -0.068 -0.864 1 95.75 246 LYS A N 1
ATOM 1943 C CA . LYS A 1 246 ? 11.07 0.595 -0.399 1 95.75 246 LYS A CA 1
ATOM 1944 C C . LYS A 1 246 ? 11.219 1.053 1.05 1 95.75 246 LYS A C 1
ATOM 1946 O O . LYS A 1 246 ? 10.68 2.092 1.435 1 95.75 246 LYS A O 1
ATOM 1951 N N . VAL A 1 247 ? 11.906 0.323 1.797 1 94.81 247 VAL A N 1
ATOM 1952 C CA . VAL A 1 247 ? 12.109 0.688 3.193 1 94.81 247 VAL A CA 1
ATOM 1953 C C . VAL A 1 247 ? 12.945 1.963 3.277 1 94.81 247 VAL A C 1
ATOM 1955 O O . VAL A 1 247 ? 12.688 2.832 4.113 1 94.81 247 VAL A O 1
ATOM 1958 N N . TYR A 1 248 ? 13.906 2.094 2.381 1 95.38 248 TYR A N 1
ATOM 1959 C CA . TYR A 1 248 ? 14.695 3.32 2.312 1 95.38 248 TYR A CA 1
ATOM 1960 C C . TYR A 1 248 ? 13.812 4.512 1.954 1 95.38 248 TYR A C 1
ATOM 1962 O O . TYR A 1 248 ? 13.914 5.574 2.576 1 95.38 248 TYR A O 1
ATOM 1970 N N . LEU A 1 249 ? 12.977 4.289 1.063 1 95.31 249 LEU A N 1
ATOM 1971 C CA . LEU A 1 249 ? 12.133 5.367 0.566 1 95.31 249 LEU A CA 1
ATOM 1972 C C . LEU A 1 249 ? 11.148 5.824 1.639 1 95.31 249 LEU A C 1
ATOM 1974 O O . LEU A 1 249 ? 11.031 7.023 1.908 1 95.31 249 LEU A O 1
ATOM 1978 N N . VAL A 1 250 ? 10.508 4.887 2.25 1 94 250 VAL A N 1
ATOM 1979 C CA . VAL A 1 250 ? 9.516 5.207 3.273 1 94 250 VAL A CA 1
ATOM 1980 C C . VAL A 1 250 ? 10.203 5.875 4.465 1 94 250 VAL A C 1
ATOM 1982 O O . VAL A 1 250 ? 9.695 6.848 5.02 1 94 250 VAL A O 1
ATOM 1985 N N . GLY A 1 251 ? 11.336 5.367 4.812 1 90.56 251 GLY A N 1
ATOM 1986 C CA . GLY A 1 251 ? 12.086 5.969 5.902 1 90.56 251 GLY A CA 1
ATOM 1987 C C . GLY A 1 251 ? 12.5 7.398 5.621 1 90.56 251 GLY A C 1
ATOM 1988 O O . GLY A 1 251 ? 12.375 8.273 6.48 1 90.56 251 GLY A O 1
ATOM 1989 N N . CYS A 1 252 ? 12.922 7.676 4.484 1 91.25 252 CYS A N 1
ATOM 1990 C CA . CYS A 1 252 ? 13.375 9.008 4.109 1 91.25 252 CYS A CA 1
ATOM 1991 C C . CYS A 1 252 ? 12.203 9.992 4.078 1 91.25 252 CYS A C 1
ATOM 1993 O O . CYS A 1 252 ? 12.312 11.102 4.594 1 91.25 252 CYS A O 1
ATOM 1995 N N . LEU A 1 253 ? 11.102 9.57 3.51 1 91.38 253 LEU A N 1
ATOM 1996 C CA . LEU A 1 253 ? 9.938 10.445 3.41 1 91.38 253 LEU A CA 1
ATOM 1997 C C . LEU A 1 253 ? 9.352 10.727 4.789 1 91.38 253 LEU A C 1
ATOM 1999 O O . LEU A 1 253 ? 8.852 11.82 5.039 1 91.38 253 LEU A O 1
ATOM 2003 N N . ALA A 1 254 ? 9.453 9.766 5.633 1 86.38 254 ALA A N 1
ATOM 2004 C CA . ALA A 1 254 ? 8.969 9.961 6.996 1 86.38 254 ALA A CA 1
ATOM 2005 C C . ALA A 1 254 ? 9.789 11.023 7.723 1 86.38 254 ALA A C 1
ATOM 2007 O O . ALA A 1 254 ? 9.234 11.852 8.453 1 86.38 254 ALA A O 1
ATOM 2008 N N . ILE A 1 255 ? 11.031 11.062 7.445 1 84.12 255 ILE A N 1
ATOM 2009 C CA . ILE A 1 255 ? 11.906 12.039 8.078 1 84.12 255 ILE A CA 1
ATOM 2010 C C . ILE A 1 255 ? 11.648 13.43 7.5 1 84.12 255 ILE A C 1
ATOM 2012 O O . ILE A 1 255 ? 11.602 14.414 8.234 1 84.12 255 ILE A O 1
ATOM 2016 N N . LEU A 1 256 ? 11.492 13.484 6.289 1 85.56 256 LEU A N 1
ATOM 2017 C CA . LEU A 1 256 ? 11.25 14.766 5.641 1 85.56 256 LEU A CA 1
ATOM 2018 C C . LEU A 1 256 ? 9.93 15.367 6.105 1 85.56 256 LEU A C 1
ATOM 2020 O O . LEU A 1 256 ? 9.844 16.578 6.336 1 85.56 256 LEU A O 1
ATOM 2024 N N . ASN A 1 257 ? 8.984 14.547 6.312 1 84.5 257 ASN A N 1
ATOM 2025 C CA . ASN A 1 257 ? 7.688 15.031 6.77 1 84.5 257 ASN A CA 1
ATOM 2026 C C . ASN A 1 257 ? 7.715 15.383 8.258 1 84.5 257 ASN A C 1
ATOM 2028 O O . ASN A 1 257 ? 7.047 16.328 8.688 1 84.5 257 ASN A O 1
ATOM 2032 N N . SER A 1 258 ? 8.414 14.648 8.984 1 77.88 258 SER A N 1
ATOM 2033 C CA . SER A 1 258 ? 8.523 14.945 10.414 1 77.88 258 SER A CA 1
ATOM 2034 C C . SER A 1 258 ? 9.242 16.266 10.648 1 77.88 258 SER A C 1
ATOM 2036 O O . SER A 1 258 ? 8.906 17.016 11.57 1 77.88 258 SER A O 1
ATOM 2038 N N . ARG A 1 259 ? 10.148 16.547 9.867 1 74.12 259 ARG A N 1
ATOM 2039 C CA . ARG A 1 259 ? 10.859 17.812 9.945 1 74.12 259 ARG A CA 1
ATOM 2040 C C . ARG A 1 259 ? 9.914 18.984 9.711 1 74.12 259 ARG A C 1
ATOM 2042 O O . ARG A 1 259 ? 10.016 20.016 10.375 1 74.12 259 ARG A O 1
ATOM 2049 N N . GLN A 1 260 ? 9.078 18.781 8.891 1 74.88 260 GLN A N 1
ATOM 2050 C CA . GLN A 1 260 ? 8.117 19.844 8.609 1 74.88 260 GLN A CA 1
ATOM 2051 C C . GLN A 1 260 ? 7.152 20.031 9.773 1 74.88 260 GLN A C 1
ATOM 2053 O O . GLN A 1 260 ? 6.773 21.156 10.094 1 74.88 260 GLN A O 1
ATOM 2058 N N . ASP A 1 261 ? 6.852 19.016 10.422 1 71.31 261 ASP A N 1
ATOM 2059 C CA . ASP A 1 261 ? 5.961 19.109 11.57 1 71.31 261 ASP A CA 1
ATOM 2060 C C . ASP A 1 261 ? 6.645 19.797 12.742 1 71.31 261 ASP A C 1
ATOM 2062 O O . ASP A 1 261 ? 6.02 20.578 13.453 1 71.31 261 ASP A O 1
ATOM 2066 N N . LEU A 1 262 ? 7.914 19.5 12.859 1 69.25 262 LEU A N 1
ATOM 2067 C CA . LEU A 1 262 ? 8.68 20.141 13.922 1 69.25 262 LEU A CA 1
ATOM 2068 C C . LEU A 1 262 ? 8.844 21.625 13.656 1 69.25 262 LEU A C 1
ATOM 2070 O O . LEU A 1 262 ? 8.797 22.438 14.586 1 69.25 262 LEU A O 1
ATOM 2074 N N . ARG A 1 263 ? 8.922 21.969 12.453 1 66.06 263 ARG A N 1
ATOM 2075 C CA . ARG A 1 263 ? 9.023 23.375 12.07 1 66.06 263 ARG A CA 1
ATOM 2076 C C . ARG A 1 263 ? 7.711 24.109 12.32 1 66.06 263 ARG A C 1
ATOM 2078 O O . ARG A 1 263 ? 7.707 25.25 12.789 1 66.06 263 ARG A O 1
ATOM 2085 N N . ARG A 1 264 ? 6.691 23.406 12.109 1 64.5 264 ARG A N 1
ATOM 2086 C CA . ARG A 1 264 ? 5.371 24 12.312 1 64.5 264 ARG A CA 1
ATOM 2087 C C . ARG A 1 264 ? 5.074 24.172 13.797 1 64.5 264 ARG A C 1
ATOM 2089 O O . ARG A 1 264 ? 4.465 25.156 14.211 1 64.5 264 ARG A O 1
ATOM 2096 N N . ASP A 1 265 ? 5.52 23.25 14.539 1 58.94 265 ASP A N 1
ATOM 2097 C CA . ASP A 1 265 ? 5.32 23.328 15.984 1 58.94 265 ASP A CA 1
ATOM 2098 C C . ASP A 1 265 ? 6.152 24.453 16.594 1 58.94 265 ASP A C 1
ATOM 2100 O O . ASP A 1 265 ? 5.688 25.156 17.5 1 58.94 265 ASP A O 1
ATOM 2104 N N . ARG A 1 266 ? 7.254 24.672 16.078 1 56.38 266 ARG A N 1
ATOM 2105 C CA . ARG A 1 266 ? 8.109 25.75 16.547 1 56.38 266 ARG A CA 1
ATOM 2106 C C . ARG A 1 266 ? 7.516 27.109 16.203 1 56.38 266 ARG A C 1
ATOM 2108 O O . ARG A 1 266 ? 7.586 28.047 17 1 56.38 266 ARG A O 1
ATOM 2115 N N . GLN A 1 267 ? 6.992 27.125 15.094 1 52.16 267 GLN A N 1
ATOM 2116 C CA . GLN A 1 267 ? 6.359 28.375 14.695 1 52.16 267 GLN A CA 1
ATOM 2117 C C . GLN A 1 267 ? 5.148 28.672 15.578 1 52.16 267 GLN A C 1
ATOM 2119 O O . GLN A 1 267 ? 4.926 29.828 15.953 1 52.16 267 GLN A O 1
ATOM 2124 N N . ARG A 1 268 ? 4.559 27.688 16.078 1 48.28 268 ARG A N 1
ATOM 2125 C CA . ARG A 1 268 ? 3.406 27.859 16.953 1 48.28 268 ARG A CA 1
ATOM 2126 C C . ARG A 1 268 ? 3.842 28.266 18.359 1 48.28 268 ARG A C 1
ATOM 2128 O O . ARG A 1 268 ? 3.186 29.094 19 1 48.28 268 ARG A O 1
ATOM 2135 N N . SER A 1 269 ? 4.844 27.734 18.766 1 46.31 269 SER A N 1
ATOM 2136 C CA . SER A 1 269 ? 5.336 28.062 20.094 1 46.31 269 SER A CA 1
ATOM 2137 C C . SER A 1 269 ? 5.875 29.484 20.156 1 46.31 269 SER A C 1
ATOM 2139 O O . SER A 1 269 ? 5.711 30.188 21.156 1 46.31 269 SER A O 1
ATOM 2141 N N . TYR A 1 270 ? 6.363 29.953 19.125 1 41.97 270 TYR A N 1
ATOM 2142 C CA . TYR A 1 270 ? 6.871 31.328 19.094 1 41.97 270 TYR A CA 1
ATOM 2143 C C . TYR A 1 270 ? 5.727 32.344 19.047 1 41.97 270 TYR A C 1
ATOM 2145 O O . TYR A 1 270 ? 5.809 33.406 19.641 1 41.97 270 TYR A O 1
ATOM 2153 N N . VAL A 1 271 ? 4.715 32.031 18.484 1 42.78 271 VAL A N 1
ATOM 2154 C CA . VAL A 1 271 ? 3.57 32.938 18.406 1 42.78 271 VAL A CA 1
ATOM 2155 C C . VAL A 1 271 ? 2.869 33 19.766 1 42.78 271 VAL A C 1
ATOM 2157 O O . VAL A 1 271 ? 2.449 34.062 20.203 1 42.78 271 VAL A O 1
ATOM 2160 N N . TYR A 1 272 ? 2.727 32.031 20.516 1 39.38 272 TYR A N 1
ATOM 2161 C CA . TYR A 1 272 ? 2.1 32.062 21.828 1 39.38 272 TYR A CA 1
ATOM 2162 C C . TYR A 1 272 ? 2.951 32.844 22.828 1 39.38 272 TYR A C 1
ATOM 2164 O O . TYR A 1 272 ? 2.42 33.531 23.703 1 39.38 272 TYR A O 1
ATOM 2172 N N . ALA A 1 273 ? 4.137 32.844 22.75 1 38.28 273 ALA A N 1
ATOM 2173 C CA . ALA A 1 273 ? 4.996 33.625 23.641 1 38.28 273 ALA A CA 1
ATOM 2174 C C . ALA A 1 273 ? 4.918 35.125 23.344 1 38.28 273 ALA A C 1
ATOM 2176 O O . ALA A 1 273 ? 5.02 35.938 24.25 1 38.28 273 ALA A O 1
ATOM 2177 N N . SER A 1 274 ? 4.656 35.5 22.172 1 35.31 274 SER A N 1
ATOM 2178 C CA . SER A 1 274 ? 4.598 36.906 21.859 1 35.31 274 SER A CA 1
ATOM 2179 C C . SER A 1 274 ? 3.244 37.5 22.25 1 35.31 274 SER A C 1
ATOM 2181 O O . SER A 1 274 ? 3.135 38.719 22.5 1 35.31 274 SER A O 1
ATOM 2183 N N . GLY A 1 275 ? 2.133 36.812 22.312 1 33.16 275 GLY A N 1
ATOM 2184 C CA . GLY A 1 275 ? 0.822 37.344 22.641 1 33.16 275 GLY A CA 1
ATOM 2185 C C . GLY A 1 275 ? 0.599 37.531 24.125 1 33.16 275 GLY A C 1
ATOM 2186 O O . GLY A 1 275 ? -0.492 37.906 24.562 1 33.16 275 GLY A O 1
ATOM 2187 N N . GLY A 1 276 ? 1.275 37.031 25.016 1 29.64 276 GLY A N 1
ATOM 2188 C CA . GLY A 1 276 ? 0.984 37.281 26.422 1 29.64 276 GLY A CA 1
ATOM 2189 C C . GLY A 1 276 ? 1 38.781 26.766 1 29.64 276 GLY A C 1
ATOM 2190 O O . GLY A 1 276 ? 0.036 39.281 27.344 1 29.64 276 GLY A O 1
ATOM 2191 N N . THR A 1 277 ? 2.09 39.375 27.203 1 31.2 277 THR A N 1
ATOM 2192 C CA . THR A 1 277 ? 2.176 40.406 28.234 1 31.2 277 THR A CA 1
ATOM 2193 C C . THR A 1 277 ? 1.847 41.781 27.672 1 31.2 277 THR A C 1
ATOM 2195 O O . THR A 1 277 ? 2.662 42.688 27.75 1 31.2 277 THR A O 1
ATOM 2198 N N . GLY A 1 278 ? 1.055 42.062 26.75 1 27.92 278 GLY A N 1
ATOM 2199 C CA . GLY A 1 278 ? 0.709 43.469 26.688 1 27.92 278 GLY A CA 1
ATOM 2200 C C . GLY A 1 278 ? -0.136 43.938 27.859 1 27.92 278 GLY A C 1
ATOM 2201 O O . GLY A 1 278 ? -1.366 43.938 27.781 1 27.92 278 GLY A O 1
ATOM 2202 N N . SER A 1 279 ? -0.001 43.531 29.141 1 27.2 279 SER A N 1
ATOM 2203 C CA . SER A 1 279 ? -0.578 44.312 30.234 1 27.2 279 SER A CA 1
ATOM 2204 C C . SER A 1 279 ? -0.228 45.781 30.094 1 27.2 279 SER A C 1
ATOM 2206 O O . SER A 1 279 ? 0.939 46.156 29.922 1 27.2 279 SER A O 1
ATOM 2208 N N . PHE A 1 280 ? -1.174 46.656 29.703 1 25.19 280 PHE A N 1
ATOM 2209 C CA . PHE A 1 280 ? -1.285 48.062 29.969 1 25.19 280 PHE A CA 1
ATOM 2210 C C . PHE A 1 280 ? -0.988 48.375 31.422 1 25.19 280 PHE A C 1
ATOM 2212 O O . PHE A 1 280 ? -1.745 48 32.312 1 25.19 280 PHE A O 1
ATOM 2219 N N . GLY A 1 281 ? 0.203 48.469 31.953 1 25.27 281 GLY A N 1
ATOM 2220 C CA . GLY A 1 281 ? 0.633 49.125 33.188 1 25.27 281 GLY A CA 1
ATOM 2221 C C . GLY A 1 281 ? 0.015 50.5 33.375 1 25.27 281 GLY A C 1
ATOM 2222 O O . GLY A 1 281 ? 0.167 51.375 32.531 1 25.27 281 GLY A O 1
ATOM 2223 N N . THR A 1 282 ? -1.148 50.562 34 1 24.69 282 THR A N 1
ATOM 2224 C CA . THR A 1 282 ? -1.581 51.781 34.688 1 24.69 282 THR A CA 1
ATOM 2225 C C . THR A 1 282 ? -0.487 52.25 35.625 1 24.69 282 THR A C 1
ATOM 2227 O O . THR A 1 282 ? 0.152 51.469 36.312 1 24.69 282 THR A O 1
ATOM 2230 N N . SER A 1 283 ? 0.087 53.531 35.531 1 25.25 283 SER A N 1
ATOM 2231 C CA . SER A 1 283 ? 1.022 54.406 36.25 1 25.25 283 SER A CA 1
ATOM 2232 C C . SER A 1 283 ? 0.635 54.531 37.719 1 25.25 283 SER A C 1
ATOM 2234 O O . SER A 1 283 ? 0.985 55.5 38.406 1 25.25 283 SER A O 1
ATOM 2236 N N . SER A 1 284 ? -0.083 53.719 38.469 1 25.7 284 SER A N 1
ATOM 2237 C CA . SER A 1 284 ? -0.139 54.188 39.844 1 25.7 284 SER A CA 1
ATOM 2238 C C . SER A 1 284 ? 1.254 54.281 40.469 1 25.7 284 SER A C 1
ATOM 2240 O O . SER A 1 284 ? 2.123 53.469 40.156 1 25.7 284 SER A O 1
ATOM 2242 N N . SER A 1 285 ? 1.797 55.531 41.156 1 25.19 285 SER A N 1
ATOM 2243 C CA . SER A 1 285 ? 2.936 56.188 41.812 1 25.19 285 SER A CA 1
ATOM 2244 C C . SER A 1 285 ? 3.504 55.281 42.906 1 25.19 285 SER A C 1
ATOM 2246 O O . SER A 1 285 ? 4.5 55.625 43.531 1 25.19 285 SER A O 1
ATOM 2248 N N . ASN A 1 286 ? 2.77 54.406 43.594 1 24.97 286 ASN A N 1
ATOM 2249 C CA . ASN A 1 286 ? 3.416 54.188 44.875 1 24.97 286 ASN A CA 1
ATOM 2250 C C . ASN A 1 286 ? 4.809 53.594 44.719 1 24.97 286 ASN A C 1
ATOM 2252 O O . ASN A 1 286 ? 5 52.688 43.906 1 24.97 286 ASN A O 1
ATOM 2256 N N . SER A 1 287 ? 6.004 54.25 45.125 1 26.31 287 SER A N 1
ATOM 2257 C CA . SER A 1 287 ? 7.457 54.125 45.188 1 26.31 287 SER A CA 1
ATOM 2258 C C . SER A 1 287 ? 7.891 52.75 45.688 1 26.31 287 SER A C 1
ATOM 2260 O O . SER A 1 287 ? 9.078 52.531 45.938 1 26.31 287 SER A O 1
ATOM 2262 N N . ARG A 1 288 ? 7.035 52 46.344 1 28.73 288 ARG A N 1
ATOM 2263 C CA . ARG A 1 288 ? 7.789 51.156 47.281 1 28.73 288 ARG A CA 1
ATOM 2264 C C . ARG A 1 288 ? 8.742 50.219 46.531 1 28.73 288 ARG A C 1
ATOM 2266 O O . ARG A 1 288 ? 8.57 50 45.344 1 28.73 288 ARG A O 1
ATOM 2273 N N . ASN A 1 289 ? 9.641 49.469 47.344 1 23.59 289 ASN A N 1
ATOM 2274 C CA . ASN A 1 289 ? 10.898 48.75 47.188 1 23.59 289 ASN A CA 1
ATOM 2275 C C . ASN A 1 289 ? 10.758 47.594 46.219 1 23.59 289 ASN A C 1
ATOM 2277 O O . ASN A 1 289 ? 10.109 46.562 46.531 1 23.59 289 ASN A O 1
ATOM 2281 N N . ALA A 1 290 ? 10.438 47.812 44.969 1 24.89 290 ALA A N 1
ATOM 2282 C CA . ALA A 1 290 ? 10.398 46.844 43.875 1 24.89 290 ALA A CA 1
ATOM 2283 C C . ALA A 1 290 ? 11.719 46.094 43.75 1 24.89 290 ALA A C 1
ATOM 2285 O O . ALA A 1 290 ? 12.625 46.531 43.031 1 24.89 290 ALA A O 1
ATOM 2286 N N . GLU A 1 291 ? 12.391 45.875 44.906 1 23.67 291 GLU A N 1
ATOM 2287 C CA . GLU A 1 291 ? 13.719 45.281 44.812 1 23.67 291 GLU A CA 1
ATOM 2288 C C . GLU A 1 291 ? 13.727 44.062 43.875 1 23.67 291 GLU A C 1
ATOM 2290 O O . GLU A 1 291 ? 14.562 43.969 43 1 23.67 291 GLU A O 1
ATOM 2295 N N . LYS A 1 292 ? 13.617 42.812 44.406 1 24.66 292 LYS A N 1
ATOM 2296 C CA . LYS A 1 292 ? 14.508 41.688 44.312 1 24.66 292 LYS A CA 1
ATOM 2297 C C . LYS A 1 292 ? 14.219 40.844 43.062 1 24.66 292 LYS A C 1
ATOM 2299 O O . LYS A 1 292 ? 15.023 40 42.656 1 24.66 292 LYS A O 1
ATOM 2304 N N . MET A 1 293 ? 13 40.531 42.688 1 23.64 293 MET A N 1
ATOM 2305 C CA . MET A 1 293 ? 13.016 39.25 42 1 23.64 293 MET A CA 1
ATOM 2306 C C . MET A 1 293 ? 13.734 39.344 40.656 1 23.64 293 MET A C 1
ATOM 2308 O O . MET A 1 293 ? 13.148 39.812 39.656 1 23.64 293 MET A O 1
ATOM 2312 N N . GLN A 1 294 ? 14.883 40.062 40.406 1 23.64 294 GLN A N 1
ATOM 2313 C CA . GLN A 1 294 ? 15.82 40.25 39.312 1 23.64 294 GLN A CA 1
ATOM 2314 C C . GLN A 1 294 ? 16.156 38.906 38.656 1 23.64 294 GLN A C 1
ATOM 2316 O O . GLN A 1 294 ? 16.734 38.875 37.562 1 23.64 294 GLN A O 1
ATOM 2321 N N . THR A 1 295 ? 16.359 37.812 39.344 1 23.72 295 THR A N 1
ATOM 2322 C CA . THR A 1 295 ? 17.531 37 39 1 23.72 295 THR A CA 1
ATOM 2323 C C . THR A 1 295 ? 17.359 36.375 37.594 1 23.72 295 THR A C 1
ATOM 2325 O O . THR A 1 295 ? 18.297 36.375 36.812 1 23.72 295 THR A O 1
ATOM 2328 N N . GLY A 1 296 ? 16.719 35.094 37.375 1 23.98 296 GLY A N 1
ATOM 2329 C CA . GLY A 1 296 ? 17.234 34.188 36.375 1 23.98 296 GLY A CA 1
ATOM 2330 C C . GLY A 1 296 ? 16.922 34.625 34.938 1 23.98 296 GLY A C 1
ATOM 2331 O O . GLY A 1 296 ? 15.914 35.312 34.719 1 23.98 296 GLY A O 1
ATOM 2332 N N . GLY A 1 297 ? 17.984 34.844 34 1 23.84 297 GLY A N 1
ATOM 2333 C CA . GLY A 1 297 ? 18.219 35.344 32.656 1 23.84 297 GLY A CA 1
ATOM 2334 C C . GLY A 1 297 ? 17.266 34.781 31.609 1 23.84 297 GLY A C 1
ATOM 2335 O O . GLY A 1 297 ? 17.562 33.75 31 1 23.84 297 GLY A O 1
ATOM 2336 N N . GLY A 1 298 ? 16.094 34.625 31.859 1 24.64 298 GLY A N 1
ATOM 2337 C CA . GLY A 1 298 ? 15.234 34.094 30.797 1 24.64 298 GLY A CA 1
ATOM 2338 C C . GLY A 1 298 ? 15.289 34.938 29.516 1 24.64 298 GLY A C 1
ATOM 2339 O O . GLY A 1 298 ? 15.039 36.125 29.547 1 24.64 298 GLY A O 1
ATOM 2340 N N . ILE A 1 299 ? 16.375 34.625 28.578 1 24.42 299 ILE A N 1
ATOM 2341 C CA . ILE A 1 299 ? 16.609 35.281 27.297 1 24.42 299 ILE A CA 1
ATOM 2342 C C . ILE A 1 299 ? 15.297 35.375 26.5 1 24.42 299 ILE A C 1
ATOM 2344 O O . ILE A 1 299 ? 14.641 34.344 26.281 1 24.42 299 ILE A O 1
ATOM 2348 N N . LYS A 1 300 ? 14.641 36.438 26.609 1 26.09 300 LYS A N 1
ATOM 2349 C CA . LYS A 1 300 ? 13.57 36.812 25.703 1 26.09 300 LYS A CA 1
ATOM 2350 C C . LYS A 1 300 ? 14.062 36.844 24.25 1 26.09 300 LYS A C 1
ATOM 2352 O O . LYS A 1 300 ? 14.891 37.688 23.891 1 26.09 300 LYS A O 1
ATOM 2357 N N . VAL A 1 301 ? 14.305 35.625 23.594 1 26.16 301 VAL A N 1
ATOM 2358 C CA . VAL A 1 301 ? 14.688 35.656 22.188 1 26.16 301 VAL A CA 1
ATOM 2359 C C . VAL A 1 301 ? 13.531 36.188 21.344 1 26.16 301 VAL A C 1
ATOM 2361 O O . VAL A 1 301 ? 12.43 35.625 21.359 1 26.16 301 VAL A O 1
ATOM 2364 N N . GLU A 1 302 ? 13.406 37.469 21.172 1 24.47 302 GLU A N 1
ATOM 2365 C CA . GLU A 1 302 ? 12.562 38.094 20.172 1 24.47 302 GLU A CA 1
ATOM 2366 C C . GLU A 1 302 ? 13.047 37.781 18.75 1 24.47 302 GLU A C 1
ATOM 2368 O O . GLU A 1 302 ? 14.156 38.125 18.375 1 24.47 302 GLU A O 1
ATOM 2373 N N . THR A 1 303 ? 12.766 36.562 18.312 1 24.98 303 THR A N 1
ATOM 2374 C CA . THR A 1 303 ? 13.156 36.281 16.953 1 24.98 303 THR A CA 1
ATOM 2375 C C . THR A 1 303 ? 12.359 37.125 15.953 1 24.98 303 THR A C 1
ATOM 2377 O O . THR A 1 303 ? 11.133 37.062 15.93 1 24.98 303 THR A O 1
ATOM 2380 N N . GLU A 1 304 ? 12.797 38.312 15.562 1 23.16 304 GLU A N 1
ATOM 2381 C CA . GLU A 1 304 ? 12.305 39.094 14.438 1 23.16 304 GLU A CA 1
ATOM 2382 C C . GLU A 1 304 ? 12.547 38.375 13.109 1 23.16 304 GLU A C 1
ATOM 2384 O O . GLU A 1 304 ? 13.68 38 12.797 1 23.16 304 GLU A O 1
ATOM 2389 N N . THR A 1 305 ? 11.633 37.562 12.711 1 24.06 305 THR A N 1
ATOM 2390 C CA . THR A 1 305 ? 11.703 36.938 11.391 1 24.06 305 THR A CA 1
ATOM 2391 C C . THR A 1 305 ? 11.656 38 10.297 1 24.06 305 THR A C 1
ATOM 2393 O O . THR A 1 305 ? 10.68 38.75 10.195 1 24.06 305 THR A O 1
ATOM 2396 N N . TYR A 1 306 ? 12.766 38.594 9.898 1 23.7 306 TYR A N 1
ATOM 2397 C CA . TYR A 1 306 ? 12.859 39.5 8.758 1 23.7 306 TYR A CA 1
ATOM 2398 C C . TYR A 1 306 ? 12.578 38.75 7.457 1 23.7 306 TYR A C 1
ATOM 2400 O O . TYR A 1 306 ? 13.156 37.688 7.191 1 23.7 306 TYR A O 1
ATOM 2408 N N . ILE A 1 307 ? 11.336 38.844 6.938 1 22.44 307 ILE A N 1
ATOM 2409 C CA . ILE A 1 307 ? 11 38.438 5.57 1 22.44 307 ILE A CA 1
ATOM 2410 C C . ILE A 1 307 ? 11.758 39.344 4.586 1 22.44 307 ILE A C 1
ATOM 2412 O O . ILE A 1 307 ? 11.562 40.562 4.566 1 22.44 307 ILE A O 1
ATOM 2416 N N . CYS A 1 308 ? 12.945 39.031 4.289 1 22 308 CYS A N 1
ATOM 2417 C CA . CYS A 1 308 ? 13.672 39.781 3.268 1 22 308 CYS A CA 1
ATOM 2418 C C . CYS A 1 308 ? 13 39.656 1.909 1 22 308 CYS A C 1
ATOM 2420 O O . CYS A 1 308 ? 12.961 38.562 1.338 1 22 308 CYS A O 1
ATOM 2422 N N . SER A 1 309 ? 11.836 40.406 1.633 1 21.25 309 SER A N 1
ATOM 2423 C CA . SER A 1 309 ? 11.352 40.625 0.272 1 21.25 309 SER A CA 1
ATOM 2424 C C . SER A 1 309 ? 12.453 41.219 -0.61 1 21.25 309 SER A C 1
ATOM 2426 O O . SER A 1 309 ? 13.133 42.156 -0.208 1 21.25 309 SER A O 1
ATOM 2428 N N . ASP A 1 310 ? 13.023 40.375 -1.406 1 23.36 310 ASP A N 1
ATOM 2429 C CA . ASP A 1 310 ? 14.055 40.906 -2.283 1 23.36 310 ASP A CA 1
ATOM 2430 C C . ASP A 1 310 ? 13.664 42.312 -2.811 1 23.36 310 ASP A C 1
ATOM 2432 O O . ASP A 1 310 ? 14.414 43.281 -2.646 1 23.36 310 ASP A O 1
ATOM 2436 N N . GLY A 1 311 ? 13.422 42.406 -4.145 1 23.28 311 GLY A N 1
ATOM 2437 C CA . GLY A 1 311 ? 13.656 43.594 -4.93 1 23.28 311 GLY A CA 1
ATOM 2438 C C . GLY A 1 311 ? 12.742 44.75 -4.547 1 23.28 311 GLY A C 1
ATOM 2439 O O . GLY A 1 311 ? 11.633 44.531 -4.051 1 23.28 311 GLY A O 1
ATOM 2440 N N . PRO A 1 312 ? 13.344 45.906 -4.152 1 25.48 312 PRO A N 1
ATOM 2441 C CA . PRO A 1 312 ? 12.703 47.219 -4.027 1 25.48 312 PRO A CA 1
ATOM 2442 C C . PRO A 1 312 ? 11.852 47.562 -5.246 1 25.48 312 PRO A C 1
ATOM 2444 O O . PRO A 1 312 ? 12.336 47.5 -6.379 1 25.48 312 PRO A O 1
ATOM 2447 N N . VAL A 1 313 ? 10.758 46.969 -5.527 1 25.5 313 VAL A N 1
ATOM 2448 C CA . VAL A 1 313 ? 10.164 47.812 -6.555 1 25.5 313 VAL A CA 1
ATOM 2449 C C . VAL A 1 313 ? 10.32 49.281 -6.164 1 25.5 313 VAL A C 1
ATOM 2451 O O . VAL A 1 313 ? 9.727 49.75 -5.184 1 25.5 313 VAL A O 1
ATOM 2454 N N . THR A 1 314 ? 11.633 49.844 -6.215 1 24.98 314 THR A N 1
ATOM 2455 C CA . THR A 1 314 ? 11.945 51.25 -6.129 1 24.98 314 THR A CA 1
ATOM 2456 C C . THR A 1 314 ? 11.055 52.062 -7.07 1 24.98 314 THR A C 1
ATOM 2458 O O . THR A 1 314 ? 11.141 51.938 -8.289 1 24.98 314 THR A O 1
ATOM 2461 N N . PRO A 1 315 ? 9.844 52.344 -6.824 1 24.62 315 PRO A N 1
ATOM 2462 C CA . PRO A 1 315 ? 9.484 53.531 -7.641 1 24.62 315 PRO A CA 1
ATOM 2463 C C . PRO A 1 315 ? 10.523 54.625 -7.555 1 24.62 315 PRO A C 1
ATOM 2465 O O . PRO A 1 315 ? 11.25 54.75 -6.566 1 24.62 315 PRO A O 1
ATOM 2468 N N . PRO A 1 316 ? 11.086 55.25 -8.703 1 24.59 316 PRO A N 1
ATOM 2469 C CA . PRO A 1 316 ? 12.047 56.344 -8.766 1 24.59 316 PRO A CA 1
ATOM 2470 C C . PRO A 1 316 ? 11.656 57.5 -7.852 1 24.59 316 PRO A C 1
ATOM 2472 O O . PRO A 1 316 ? 11.656 58.656 -8.281 1 24.59 316 PRO A O 1
ATOM 2475 N N . VAL A 1 317 ? 11.148 57.375 -6.637 1 21.7 317 VAL A N 1
ATOM 2476 C CA . VAL A 1 317 ? 10.938 58.688 -6.051 1 21.7 317 VAL A CA 1
ATOM 2477 C C . VAL A 1 317 ? 12.281 59.375 -5.828 1 21.7 317 VAL A C 1
ATOM 2479 O O . VAL A 1 317 ? 13.211 58.75 -5.285 1 21.7 317 VAL A O 1
ATOM 2482 N N . HIS A 1 318 ? 12.766 60.531 -6.527 1 23.03 318 HIS A N 1
ATOM 2483 C CA . HIS A 1 318 ? 13.844 61.5 -6.398 1 23.03 318 HIS A CA 1
ATOM 2484 C C . HIS A 1 318 ? 14.023 61.906 -4.945 1 23.03 318 HIS A C 1
ATOM 2486 O O . HIS A 1 318 ? 14.961 62.656 -4.625 1 23.03 318 HIS A O 1
ATOM 2492 N N . SER A 1 319 ? 13.031 62.062 -4.047 1 19.61 319 SER A N 1
ATOM 2493 C CA . SER A 1 319 ? 13.234 63.156 -3.113 1 19.61 319 SER A CA 1
ATOM 2494 C C . SER A 1 319 ? 14.477 62.938 -2.258 1 19.61 319 SER A C 1
ATOM 2496 O O . SER A 1 319 ? 14.914 61.812 -2.068 1 19.61 319 SER A O 1
ATOM 2498 N N . ALA A 1 320 ? 15.023 63.969 -1.436 1 21.03 320 ALA A N 1
ATOM 2499 C CA . ALA A 1 320 ? 16.031 64.75 -0.678 1 21.03 320 ALA A CA 1
ATOM 2500 C C . ALA A 1 320 ? 16.453 63.938 0.564 1 21.03 320 ALA A C 1
ATOM 2502 O O . ALA A 1 320 ? 17.656 63.781 0.809 1 21.03 320 ALA A O 1
ATOM 2503 N N . ASN A 1 321 ? 15.812 64.125 1.8 1 18.91 321 ASN A N 1
ATOM 2504 C CA . ASN A 1 321 ? 16.344 64.562 3.084 1 18.91 321 ASN A CA 1
ATOM 2505 C C . ASN A 1 321 ? 17.188 63.469 3.752 1 18.91 321 ASN A C 1
ATOM 2507 O O . ASN A 1 321 ? 17.047 62.281 3.451 1 18.91 321 ASN A O 1
ATOM 2511 N N . ARG A 1 322 ? 17.75 63.75 5.16 1 21.61 322 ARG A N 1
ATOM 2512 C CA . ARG A 1 322 ? 18.938 63.75 5.992 1 21.61 322 ARG A CA 1
ATOM 2513 C C . ARG A 1 322 ? 19.281 62.375 6.504 1 21.61 322 ARG A C 1
ATOM 2515 O O . ARG A 1 322 ? 18.453 61.438 6.43 1 21.61 322 ARG A O 1
ATOM 2522 N N . SER A 1 323 ? 19.938 62.344 7.898 1 19.81 323 SER A N 1
ATOM 2523 C CA . SER A 1 323 ? 21.125 62.094 8.711 1 19.81 323 SER A CA 1
ATOM 2524 C C . SER A 1 323 ? 20.984 60.781 9.477 1 19.81 323 SER A C 1
ATOM 2526 O O . SER A 1 323 ? 21.875 60.406 10.234 1 19.81 323 SER A O 1
ATOM 2528 N N . LEU A 1 324 ? 19.938 60.062 9.641 1 18.61 324 LEU A N 1
ATOM 2529 C CA . LEU A 1 324 ? 19.906 59.406 10.938 1 18.61 324 LEU A CA 1
ATOM 2530 C C . LEU A 1 324 ? 21.109 58.5 11.109 1 18.61 324 LEU A C 1
ATOM 2532 O O . LEU A 1 324 ? 21.25 57.5 10.391 1 18.61 324 LEU A O 1
ATOM 2536 N N . SER A 1 325 ? 22.391 58.906 11.594 1 20.91 325 SER A N 1
ATOM 2537 C CA . SER A 1 325 ? 23.719 58.312 11.828 1 20.91 325 SER A CA 1
ATOM 2538 C C . SER A 1 325 ? 23.625 57.062 12.68 1 20.91 325 SER A C 1
ATOM 2540 O O . SER A 1 325 ? 24.422 56.125 12.523 1 20.91 325 SER A O 1
ATOM 2542 N N . GLU A 1 326 ? 23.047 57.125 13.938 1 21.75 326 GLU A N 1
ATOM 2543 C CA . GLU A 1 326 ? 23.656 56.719 15.188 1 21.75 326 GLU A CA 1
ATOM 2544 C C . GLU A 1 326 ? 23.984 55.219 15.18 1 21.75 326 GLU A C 1
ATOM 2546 O O . GLU A 1 326 ? 25.125 54.812 15.461 1 21.75 326 GLU A O 1
ATOM 2551 N N . ILE A 1 327 ? 23.172 54.219 15.914 1 21.33 327 ILE A N 1
ATOM 2552 C CA . ILE A 1 327 ? 23.484 53.5 17.141 1 21.33 327 ILE A CA 1
ATOM 2553 C C . ILE A 1 327 ? 24.109 52.125 16.797 1 21.33 327 ILE A C 1
ATOM 2555 O O . ILE A 1 327 ? 23.484 51.312 16.109 1 21.33 327 ILE A O 1
ATOM 2559 N N . LYS A 1 328 ? 25.391 51.875 16.891 1 25.11 328 LYS A N 1
ATOM 2560 C CA . LYS A 1 328 ? 26.344 50.781 16.812 1 25.11 328 LYS A CA 1
ATOM 2561 C C . LYS A 1 328 ? 26.016 49.688 17.844 1 25.11 328 LYS A C 1
ATOM 2563 O O . LYS A 1 328 ? 26.391 49.812 19.016 1 25.11 328 LYS A O 1
ATOM 2568 N N . VAL A 1 329 ? 24.906 49.219 18.172 1 23.83 329 VAL A N 1
ATOM 2569 C CA . VAL A 1 329 ? 24.859 48.281 19.297 1 23.83 329 VAL A CA 1
ATOM 2570 C C . VAL A 1 329 ? 25.766 47.094 19 1 23.83 329 VAL A C 1
ATOM 2572 O O . VAL A 1 329 ? 25.625 46.438 17.969 1 23.83 329 VAL A O 1
ATOM 2575 N N . ILE A 1 330 ? 27.031 46.906 19.562 1 24.95 330 ILE A N 1
ATOM 2576 C CA . ILE A 1 330 ? 28.109 45.906 19.531 1 24.95 330 ILE A CA 1
ATOM 2577 C C . ILE A 1 330 ? 27.625 44.594 20.094 1 24.95 330 ILE A C 1
ATOM 2579 O O . ILE A 1 330 ? 27.391 44.469 21.297 1 24.95 330 ILE A O 1
ATOM 2583 N N . PRO A 1 331 ? 26.703 43.781 19.625 1 27.22 331 PRO A N 1
ATOM 2584 C CA . PRO A 1 331 ? 26.078 42.75 20.422 1 27.22 331 PRO A CA 1
ATOM 2585 C C . PRO A 1 331 ? 27.047 41.656 20.844 1 27.22 331 PRO A C 1
ATOM 2587 O O . PRO A 1 331 ? 28.094 41.469 20.219 1 27.22 331 PRO A O 1
ATOM 2590 N N . PRO A 1 332 ? 27.062 41.062 22.188 1 27.47 332 PRO A N 1
ATOM 2591 C CA . PRO A 1 332 ? 28.016 40.156 22.812 1 27.47 332 PRO A CA 1
ATOM 2592 C C . PRO A 1 332 ? 28.312 38.938 21.953 1 27.47 332 PRO A C 1
ATOM 2594 O O . PRO A 1 332 ? 27.531 38.594 21.062 1 27.47 332 PRO A O 1
ATOM 2597 N N . SER A 1 333 ? 29.562 38.25 22.047 1 27.41 333 SER A N 1
ATOM 2598 C CA . SER A 1 333 ? 30.312 37.219 21.328 1 27.41 333 SER A CA 1
ATOM 2599 C C . SER A 1 333 ? 29.516 35.906 21.281 1 27.41 333 SER A C 1
ATOM 2601 O O . SER A 1 333 ? 30.047 34.875 20.891 1 27.41 333 SER A O 1
ATOM 2603 N N . GLU A 1 334 ? 28.344 35.75 21.938 1 29.58 334 GLU A N 1
ATOM 2604 C CA . GLU A 1 334 ? 27.719 34.469 22.188 1 29.58 334 GLU A CA 1
ATOM 2605 C C . GLU A 1 334 ? 27.328 33.781 20.875 1 29.58 334 GLU A C 1
ATOM 2607 O O . GLU A 1 334 ? 26.219 33.969 20.375 1 29.58 334 GLU A O 1
ATOM 2612 N N . ASN A 1 335 ? 28.156 33.531 19.922 1 32.31 335 ASN A N 1
ATOM 2613 C CA . ASN A 1 335 ? 28.219 33.031 18.547 1 32.31 335 ASN A CA 1
ATOM 2614 C C . ASN A 1 335 ? 27.75 31.578 18.469 1 32.31 335 ASN A C 1
ATOM 2616 O O . ASN A 1 335 ? 27.469 31.078 17.391 1 32.31 335 ASN A O 1
ATOM 2620 N N . GLY A 1 336 ? 28 30.875 19.594 1 32.91 336 GLY A N 1
ATOM 2621 C CA . GLY A 1 336 ? 27.812 29.438 19.5 1 32.91 336 GLY A CA 1
ATOM 2622 C C . GLY A 1 336 ? 26.375 29.047 19.266 1 32.91 336 GLY A C 1
ATOM 2623 O O . GLY A 1 336 ? 26.094 28.047 18.594 1 32.91 336 GLY A O 1
ATOM 2624 N N . ASP A 1 337 ? 25.531 29.766 20 1 34.59 337 ASP A N 1
ATOM 2625 C CA . ASP A 1 337 ? 24.125 29.344 19.984 1 34.59 337 ASP A CA 1
ATOM 2626 C C . ASP A 1 337 ? 23.5 29.562 18.609 1 34.59 337 ASP A C 1
ATOM 2628 O O . ASP A 1 337 ? 22.688 28.75 18.156 1 34.59 337 ASP A O 1
ATOM 2632 N N . ALA A 1 338 ? 23.891 30.75 18.047 1 36.12 338 ALA A N 1
ATOM 2633 C CA . ALA A 1 338 ? 23.281 31.062 16.766 1 36.12 338 ALA A CA 1
ATOM 2634 C C . ALA A 1 338 ? 23.672 30.031 15.703 1 36.12 338 ALA A C 1
ATOM 2636 O O . ALA A 1 338 ? 22.844 29.641 14.875 1 36.12 338 ALA A O 1
ATOM 2637 N N . GLU A 1 339 ? 24.953 29.656 15.734 1 36.06 339 GLU A N 1
ATOM 2638 C CA . GLU A 1 339 ? 25.391 28.672 14.75 1 36.06 339 GLU A CA 1
ATOM 2639 C C . GLU A 1 339 ? 24.656 27.344 14.938 1 36.06 339 GLU A C 1
ATOM 2641 O O . GLU A 1 339 ? 24.266 26.703 13.961 1 36.06 339 GLU A O 1
ATOM 2646 N N . ALA A 1 340 ? 24.438 27.016 16.219 1 38.59 340 ALA A N 1
ATOM 2647 C CA . ALA A 1 340 ? 23.719 25.766 16.469 1 38.59 340 ALA A CA 1
ATOM 2648 C C . ALA A 1 340 ? 22.281 25.844 16 1 38.59 340 ALA A C 1
ATOM 2650 O O . ALA A 1 340 ? 21.75 24.891 15.438 1 38.59 340 ALA A O 1
ATOM 2651 N N . ILE A 1 341 ? 21.734 27 16.281 1 38.75 341 ILE A N 1
ATOM 2652 C CA . ILE A 1 341 ? 20.375 27.188 15.781 1 38.75 341 ILE A CA 1
ATOM 2653 C C . ILE A 1 341 ? 20.375 27.203 14.258 1 38.75 341 ILE A C 1
ATOM 2655 O O . ILE A 1 341 ? 19.516 26.578 13.625 1 38.75 341 ILE A O 1
ATOM 2659 N N . VAL A 1 342 ? 21.391 27.938 13.672 1 40.28 342 VAL A N 1
ATOM 2660 C CA . VAL A 1 342 ? 21.484 27.969 12.219 1 40.28 342 VAL A CA 1
ATOM 2661 C C . VAL A 1 342 ? 21.781 26.562 11.695 1 40.28 342 VAL A C 1
ATOM 2663 O O . VAL A 1 342 ? 21.188 26.125 10.711 1 40.28 342 VAL A O 1
ATOM 2666 N N . LEU A 1 343 ? 22.734 25.984 12.352 1 37.91 343 LEU A N 1
ATOM 2667 C CA . LEU A 1 343 ? 23.047 24.625 11.93 1 37.91 343 LEU A CA 1
ATOM 2668 C C . LEU A 1 343 ? 21.844 23.703 12.141 1 37.91 343 LEU A C 1
ATOM 2670 O O . LEU A 1 343 ? 21.562 22.828 11.305 1 37.91 343 LEU A O 1
ATOM 2674 N N . ALA A 1 344 ? 21.281 23.875 13.32 1 38.19 344 ALA A N 1
ATOM 2675 C CA . ALA A 1 344 ? 20.078 23.078 13.531 1 38.19 344 ALA A CA 1
ATOM 2676 C C . ALA A 1 344 ? 19 23.438 12.508 1 38.19 344 ALA A C 1
ATOM 2678 O O . ALA A 1 344 ? 18.281 22.547 12.023 1 38.19 344 ALA A O 1
ATOM 2679 N N . GLU A 1 345 ? 18.797 24.75 12.336 1 36.56 345 GLU A N 1
ATOM 2680 C CA . GLU A 1 345 ? 17.781 25.172 11.359 1 36.56 345 GLU A CA 1
ATOM 2681 C C . GLU A 1 345 ? 18.25 24.875 9.938 1 36.56 345 GLU A C 1
ATOM 2683 O O . GLU A 1 345 ? 17.453 24.469 9.086 1 36.56 345 GLU A O 1
ATOM 2688 N N . CYS A 1 346 ? 19.438 25.391 9.586 1 34.31 346 CYS A N 1
ATOM 2689 C CA . CYS A 1 346 ? 19.922 25.25 8.219 1 34.31 346 CYS A CA 1
ATOM 2690 C C . CYS A 1 346 ? 20.188 23.781 7.895 1 34.31 346 CYS A C 1
ATOM 2692 O O . CYS A 1 346 ? 19.953 23.344 6.77 1 34.31 346 CYS A O 1
ATOM 2694 N N . GLY A 1 347 ? 21.031 23.156 8.688 1 34.12 347 GLY A N 1
ATOM 2695 C CA . GLY A 1 347 ? 21.469 21.812 8.383 1 34.12 347 GLY A CA 1
ATOM 2696 C C . GLY A 1 347 ? 20.359 20.781 8.477 1 34.12 347 GLY A C 1
ATOM 2697 O O . GLY A 1 347 ? 20.234 19.906 7.609 1 34.12 347 GLY A O 1
ATOM 2698 N N . ALA A 1 348 ? 19.875 20.562 9.734 1 33.34 348 ALA A N 1
ATOM 2699 C CA . ALA A 1 348 ? 18.922 19.453 9.906 1 33.34 348 ALA A CA 1
ATOM 2700 C C . ALA A 1 348 ? 17.562 19.797 9.297 1 33.34 348 ALA A C 1
ATOM 2702 O O . ALA A 1 348 ? 16.906 18.938 8.703 1 33.34 348 ALA A O 1
ATOM 2703 N N . LEU A 1 349 ? 16.844 20.969 9.68 1 32.09 349 LEU A N 1
ATOM 2704 C CA . LEU A 1 349 ? 15.492 21.312 9.281 1 32.09 349 LEU A CA 1
ATOM 2705 C C . LEU A 1 349 ? 15.5 22.344 8.156 1 32.09 349 LEU A C 1
ATOM 2707 O O . LEU A 1 349 ? 14.461 22.641 7.562 1 32.09 349 LEU A O 1
ATOM 2711 N N . GLY A 1 350 ? 16.578 23.484 8.016 1 28.84 350 GLY A N 1
ATOM 2712 C CA . GLY A 1 350 ? 16.516 24.766 7.332 1 28.84 350 GLY A CA 1
ATOM 2713 C C . GLY A 1 350 ? 16.844 24.672 5.855 1 28.84 350 GLY A C 1
ATOM 2714 O O . GLY A 1 350 ? 17.484 23.719 5.418 1 28.84 350 GLY A O 1
ATOM 2715 N N . THR A 1 351 ? 16.156 25.438 4.984 1 28.69 351 THR A N 1
ATOM 2716 C CA . THR A 1 351 ? 16.594 26.016 3.721 1 28.69 351 THR A CA 1
ATOM 2717 C C . THR A 1 351 ? 17.703 27.047 3.953 1 28.69 351 THR A C 1
ATOM 2719 O O . THR A 1 351 ? 18.125 27.719 3.02 1 28.69 351 THR A O 1
ATOM 2722 N N . PRO A 1 352 ? 18.609 27.094 4.887 1 27.28 352 PRO A N 1
ATOM 2723 C CA . PRO A 1 352 ? 19.422 28.312 4.832 1 27.28 352 PRO A CA 1
ATOM 2724 C C . PRO A 1 352 ? 20.422 28.297 3.676 1 27.28 352 PRO A C 1
ATOM 2726 O O . PRO A 1 352 ? 21.312 27.453 3.635 1 27.28 352 PRO A O 1
ATOM 2729 N N . LEU A 1 353 ? 20.297 28.578 2.436 1 25.33 353 LEU A N 1
ATOM 2730 C CA . LEU A 1 353 ? 21.531 28.781 1.695 1 25.33 353 LEU A CA 1
ATOM 2731 C C . LEU A 1 353 ? 22.266 30.031 2.174 1 25.33 353 LEU A C 1
ATOM 2733 O O . LEU A 1 353 ? 23.406 30.266 1.796 1 25.33 353 LEU A O 1
ATOM 2737 N N . GLU A 1 354 ? 21.922 31.312 2.764 1 25.47 354 GLU A N 1
ATOM 2738 C CA . GLU A 1 354 ? 22.828 32.406 2.43 1 25.47 354 GLU A CA 1
ATOM 2739 C C . GLU A 1 354 ? 24.156 32.281 3.18 1 25.47 354 GLU A C 1
ATOM 2741 O O . GLU A 1 354 ? 24.188 32.344 4.41 1 25.47 354 GLU A O 1
ATOM 2746 N N . PHE A 1 355 ? 25.203 31.703 2.635 1 25 355 PHE A N 1
ATOM 2747 C CA . PHE A 1 355 ? 26.625 31.734 2.971 1 25 355 PHE A CA 1
ATOM 2748 C C . PHE A 1 355 ? 27.172 33.156 2.832 1 25 355 PHE A C 1
ATOM 2750 O O . PHE A 1 355 ? 27.406 33.625 1.719 1 25 355 PHE A O 1
ATOM 2757 N N . GLU A 1 356 ? 26.938 34.344 3.607 1 21.72 356 GLU A N 1
ATOM 2758 C CA . GLU A 1 356 ? 27.906 35.406 3.643 1 21.72 356 GLU A CA 1
ATOM 2759 C C . GLU A 1 356 ? 29.203 34.969 4.328 1 21.72 356 GLU A C 1
ATOM 2761 O O . GLU A 1 356 ? 29.234 34.812 5.551 1 21.72 356 GLU A O 1
ATOM 2766 N N . VAL A 1 357 ? 30.141 34.281 3.613 1 23.09 357 VAL A N 1
ATOM 2767 C CA . VAL A 1 357 ? 31.578 34.219 3.881 1 23.09 357 VAL A CA 1
ATOM 2768 C C . VAL A 1 357 ? 32.188 35.625 3.691 1 23.09 357 VAL A C 1
ATOM 2770 O O . VAL A 1 357 ? 32.281 36.125 2.566 1 23.09 357 VAL A O 1
ATOM 2773 N N . GLU A 1 358 ? 31.891 36.812 4.273 1 18.34 358 GLU A N 1
ATOM 2774 C CA . GLU A 1 358 ? 32.969 37.812 4.418 1 18.34 358 GLU A CA 1
ATOM 2775 C C . GLU A 1 358 ? 34.062 37.281 5.32 1 18.34 358 GLU A C 1
ATOM 2777 O O . GLU A 1 358 ? 33.844 36.938 6.477 1 18.34 358 GLU A O 1
ATOM 2782 N N . LEU A 1 359 ? 35.312 36.906 4.754 1 18.17 359 LEU A N 1
ATOM 2783 C CA . LEU A 1 359 ? 36.781 37 4.77 1 18.17 359 LEU A CA 1
ATOM 2784 C C . LEU A 1 359 ? 37.25 38.25 5.531 1 18.17 359 LEU A C 1
ATOM 2786 O O . LEU A 1 359 ? 36.656 39.344 5.371 1 18.17 359 LEU A O 1
ATOM 2790 N N . LYS A 1 360 ? 38.375 37.938 6.18 1 21.17 360 LYS A N 1
ATOM 2791 C CA . LYS A 1 360 ? 39.5 38.875 6.262 1 21.17 360 LYS A CA 1
ATOM 2792 C C . LYS A 1 360 ? 40 39.25 4.871 1 21.17 360 LYS A C 1
ATOM 2794 O O . LYS A 1 360 ? 40.219 38.375 4.031 1 21.17 360 LYS A O 1
ATOM 2799 N N . MET B 1 1 ? -12.508 -37.031 -9.133 1 48.31 1 MET B N 1
ATOM 2800 C CA . MET B 1 1 ? -11.508 -36.062 -8.68 1 48.31 1 MET B CA 1
ATOM 2801 C C . MET B 1 1 ? -10.609 -35.625 -9.836 1 48.31 1 MET B C 1
ATOM 2803 O O . MET B 1 1 ? -10.32 -34.438 -9.984 1 48.31 1 MET B O 1
ATOM 2807 N N . SER B 1 2 ? -10.266 -36.625 -10.703 1 64.12 2 SER B N 1
ATOM 2808 C CA . SER B 1 2 ? -9.453 -36.438 -11.898 1 64.12 2 SER B CA 1
ATOM 2809 C C . SER B 1 2 ? -10.227 -35.656 -12.969 1 64.12 2 SER B C 1
ATOM 2811 O O . SER B 1 2 ? -9.672 -34.781 -13.633 1 64.12 2 SER B O 1
ATOM 2813 N N . SER B 1 3 ? -11.555 -35.719 -12.844 1 80.19 3 SER B N 1
ATOM 2814 C CA . SER B 1 3 ? -12.367 -35.094 -13.875 1 80.19 3 SER B CA 1
ATOM 2815 C C . SER B 1 3 ? -12.562 -33.594 -13.594 1 80.19 3 SER B C 1
ATOM 2817 O O . SER B 1 3 ? -12.453 -32.781 -14.5 1 80.19 3 SER B O 1
ATOM 2819 N N . VAL B 1 4 ? -12.602 -33.25 -12.32 1 79.69 4 VAL B N 1
ATOM 2820 C CA . VAL B 1 4 ? -12.836 -31.875 -11.945 1 79.69 4 VAL B CA 1
ATOM 2821 C C . VAL B 1 4 ? -11.578 -31.047 -12.219 1 79.69 4 VAL B C 1
ATOM 2823 O O . VAL B 1 4 ? -11.656 -29.922 -12.734 1 79.69 4 VAL B O 1
ATOM 2826 N N . GLU B 1 5 ? -10.492 -31.703 -12 1 88.38 5 GLU B N 1
ATOM 2827 C CA . GLU B 1 5 ? -9.219 -31.016 -12.219 1 88.38 5 GLU B CA 1
ATOM 2828 C C . GLU B 1 5 ? -8.953 -30.812 -13.711 1 88.38 5 GLU B C 1
ATOM 2830 O O . GLU B 1 5 ? -8.453 -29.766 -14.117 1 88.38 5 GLU B O 1
ATOM 2835 N N . GLU B 1 6 ? -9.344 -31.719 -14.445 1 88.25 6 GLU B N 1
ATOM 2836 C CA . GLU B 1 6 ? -9.125 -31.609 -15.883 1 88.25 6 GLU B CA 1
ATOM 2837 C C . GLU B 1 6 ? -10.039 -30.547 -16.5 1 88.25 6 GLU B C 1
ATOM 2839 O O . GLU B 1 6 ? -9.625 -29.812 -17.391 1 88.25 6 GLU B O 1
ATOM 2844 N N . ILE B 1 7 ? -11.195 -30.5 -16.031 1 84.31 7 ILE B N 1
ATOM 2845 C CA . ILE B 1 7 ? -12.141 -29.5 -16.5 1 84.31 7 ILE B CA 1
ATOM 2846 C C . ILE B 1 7 ? -11.664 -28.109 -16.109 1 84.31 7 ILE B C 1
ATOM 2848 O O . ILE B 1 7 ? -11.703 -27.188 -16.922 1 84.31 7 ILE B O 1
ATOM 2852 N N . ALA B 1 8 ? -11.242 -28.094 -14.922 1 86.94 8 ALA B N 1
ATOM 2853 C CA . ALA B 1 8 ? -10.742 -26.812 -14.43 1 86.94 8 ALA B CA 1
ATOM 2854 C C . ALA B 1 8 ? -9.5 -26.375 -15.195 1 86.94 8 ALA B C 1
ATOM 2856 O O . ALA B 1 8 ? -9.344 -25.188 -15.516 1 86.94 8 ALA B O 1
ATOM 2857 N N . ARG B 1 9 ? -8.688 -27.266 -15.445 1 89.62 9 ARG B N 1
ATOM 2858 C CA . ARG B 1 9 ? -7.469 -26.984 -16.188 1 89.62 9 ARG B CA 1
ATOM 2859 C C . ARG B 1 9 ? -7.785 -26.422 -17.562 1 89.62 9 ARG B C 1
ATOM 2861 O O . ARG B 1 9 ? -7.188 -25.438 -18 1 89.62 9 ARG B O 1
ATOM 2868 N N . LYS B 1 10 ? -8.703 -26.938 -18.203 1 86.56 10 LYS B N 1
ATOM 2869 C CA . LYS B 1 10 ? -9.094 -26.484 -19.531 1 86.56 10 LYS B CA 1
ATOM 2870 C C . LYS B 1 10 ? -9.703 -25.094 -19.484 1 86.56 10 LYS B C 1
ATOM 2872 O O . LYS B 1 10 ? -9.43 -24.25 -20.359 1 86.56 10 LYS B O 1
ATOM 2877 N N . GLN B 1 11 ? -10.383 -24.906 -18.5 1 82.81 11 GLN B N 1
ATOM 2878 C CA . GLN B 1 11 ? -11.055 -23.609 -18.359 1 82.81 11 GLN B CA 1
ATOM 2879 C C . GLN B 1 11 ? -10.047 -22.5 -18.047 1 82.81 11 GLN B C 1
ATOM 2881 O O . GLN B 1 11 ? -10.133 -21.406 -18.625 1 82.81 11 GLN B O 1
ATOM 2886 N N . VAL B 1 12 ? -9.164 -22.828 -17.234 1 85.25 12 VAL B N 1
ATOM 2887 C CA . VAL B 1 12 ? -8.219 -21.828 -16.766 1 85.25 12 VAL B CA 1
ATOM 2888 C C . VAL B 1 12 ? -7.125 -21.609 -17.812 1 85.25 12 VAL B C 1
ATOM 2890 O O . VAL B 1 12 ? -6.688 -20.484 -18.031 1 85.25 12 VAL B O 1
ATOM 2893 N N . THR B 1 13 ? -6.699 -22.641 -18.453 1 85.88 13 THR B N 1
ATOM 2894 C CA . THR B 1 13 ? -5.602 -22.562 -19.406 1 85.88 13 THR B CA 1
ATOM 2895 C C . THR B 1 13 ? -6.059 -21.906 -20.703 1 85.88 13 THR B C 1
ATOM 2897 O O . THR B 1 13 ? -5.234 -21.453 -21.5 1 85.88 13 THR B O 1
ATOM 2900 N N . GLY B 1 14 ? -7.344 -21.844 -20.922 1 80.94 14 GLY B N 1
ATOM 2901 C CA . GLY B 1 14 ? -7.836 -21.156 -22.094 1 80.94 14 GLY B CA 1
ATOM 2902 C C . GLY B 1 14 ? -7.488 -19.688 -22.125 1 80.94 14 GLY B C 1
ATOM 2903 O O . GLY B 1 14 ? -7.27 -19.109 -23.188 1 80.94 14 GLY B O 1
ATOM 2904 N N . ASN B 1 15 ? -7.426 -19.047 -21.047 1 83.31 15 ASN B N 1
ATOM 2905 C CA . ASN B 1 15 ? -6.992 -17.656 -20.891 1 83.31 15 ASN B CA 1
ATOM 2906 C C . ASN B 1 15 ? -6.363 -17.438 -19.516 1 83.31 15 ASN B C 1
ATOM 2908 O O . ASN B 1 15 ? -6.984 -16.828 -18.641 1 83.31 15 ASN B O 1
ATOM 2912 N N . LEU B 1 16 ? -5.156 -17.797 -19.438 1 86.69 16 LEU B N 1
ATOM 2913 C CA . LEU B 1 16 ? -4.457 -17.781 -18.156 1 86.69 16 LEU B CA 1
ATOM 2914 C C . LEU B 1 16 ? -4.352 -16.344 -17.625 1 86.69 16 LEU B C 1
ATOM 2916 O O . LEU B 1 16 ? -4.672 -16.094 -16.453 1 86.69 16 LEU B O 1
ATOM 2920 N N . GLY B 1 17 ? -4.027 -15.484 -18.453 1 84.94 17 GLY B N 1
ATOM 2921 C CA . GLY B 1 17 ? -3.824 -14.102 -18.047 1 84.94 17 GLY B CA 1
ATOM 2922 C C . GLY B 1 17 ? -5.094 -13.445 -17.531 1 84.94 17 GLY B C 1
ATOM 2923 O O . GLY B 1 17 ? -5.082 -12.797 -16.484 1 84.94 17 GLY B O 1
ATOM 2924 N N . SER B 1 18 ? -6.137 -13.695 -18.141 1 85.69 18 SER B N 1
ATOM 2925 C CA . SER B 1 18 ? -7.387 -13.031 -17.797 1 85.69 18 SER B CA 1
ATOM 2926 C C . SER B 1 18 ? -8.023 -13.672 -16.562 1 85.69 18 SER B C 1
ATOM 2928 O O . SER B 1 18 ? -8.727 -13.008 -15.805 1 85.69 18 SER B O 1
ATOM 2930 N N . HIS B 1 19 ? -7.672 -14.93 -16.312 1 87.38 19 HIS B N 1
ATOM 2931 C CA . HIS B 1 19 ? -8.297 -15.633 -15.195 1 87.38 19 HIS B CA 1
ATOM 2932 C C . HIS B 1 19 ? -7.484 -15.469 -13.914 1 87.38 19 HIS B C 1
ATOM 2934 O O . HIS B 1 19 ? -8.047 -15.445 -12.812 1 87.38 19 HIS B O 1
ATOM 2940 N N . LEU B 1 20 ? -6.238 -15.352 -14.086 1 92.19 20 LEU B N 1
ATOM 2941 C CA . LEU B 1 20 ? -5.426 -15.406 -12.875 1 92.19 20 LEU B CA 1
ATOM 2942 C C . LEU B 1 20 ? -4.855 -14.031 -12.531 1 92.19 20 LEU B C 1
ATOM 2944 O O . LEU B 1 20 ? -4.652 -13.711 -11.359 1 92.19 20 LEU B O 1
ATOM 2948 N N . SER B 1 21 ? -4.656 -13.211 -13.484 1 93.44 21 SER B N 1
ATOM 2949 C CA . SER B 1 21 ? -3.98 -11.93 -13.273 1 93.44 21 SER B CA 1
ATOM 2950 C C . SER B 1 21 ? -4.801 -11.016 -12.375 1 93.44 21 SER B C 1
ATOM 2952 O O . SER B 1 21 ? -4.254 -10.352 -11.492 1 93.44 21 SER B O 1
ATOM 2954 N N . PRO B 1 22 ? -6.098 -10.984 -12.539 1 93.62 22 PRO B N 1
ATOM 2955 C CA . PRO B 1 22 ? -6.867 -10.078 -11.68 1 93.62 22 PRO B CA 1
ATOM 2956 C C . PRO B 1 22 ? -6.805 -10.469 -10.203 1 93.62 22 PRO B C 1
ATOM 2958 O O . PRO B 1 22 ? -6.902 -9.602 -9.336 1 93.62 22 PRO B O 1
ATOM 2961 N N . LEU B 1 23 ? -6.625 -11.727 -9.938 1 93.56 23 LEU B N 1
ATOM 2962 C CA . LEU B 1 23 ? -6.527 -12.172 -8.547 1 93.56 23 LEU B CA 1
ATOM 2963 C C . LEU B 1 23 ? -5.234 -11.68 -7.91 1 93.56 23 LEU B C 1
ATOM 2965 O O . LEU B 1 23 ? -5.246 -11.18 -6.777 1 93.56 23 LEU B O 1
ATOM 2969 N N . LEU B 1 24 ? -4.188 -11.727 -8.656 1 95.44 24 LEU B N 1
ATOM 2970 C CA . LEU B 1 24 ? -2.9 -11.25 -8.156 1 95.44 24 LEU B CA 1
ATOM 2971 C C . LEU B 1 24 ? -2.873 -9.727 -8.078 1 95.44 24 LEU B C 1
ATOM 2973 O O . LEU B 1 24 ? -2.367 -9.164 -7.109 1 95.44 24 LEU B O 1
ATOM 2977 N N . LEU B 1 25 ? -3.469 -9.133 -9.086 1 95.44 25 LEU B N 1
ATOM 2978 C CA . LEU B 1 25 ? -3.535 -7.68 -9.078 1 95.44 25 LEU B CA 1
ATOM 2979 C C . LEU B 1 25 ? -4.414 -7.18 -7.934 1 95.44 25 LEU B C 1
ATOM 2981 O O . LEU B 1 25 ? -4.16 -6.109 -7.375 1 95.44 25 LEU B O 1
ATOM 2985 N N . GLY B 1 26 ? -5.402 -7.969 -7.598 1 95.56 26 GLY B N 1
ATOM 2986 C CA . GLY B 1 26 ? -6.23 -7.633 -6.453 1 95.56 26 GLY B CA 1
ATOM 2987 C C . GLY B 1 26 ? -5.453 -7.57 -5.152 1 95.56 26 GLY B C 1
ATOM 2988 O O . GLY B 1 26 ? -5.652 -6.656 -4.348 1 95.56 26 GLY B O 1
ATOM 2989 N N . MET B 1 27 ? -4.551 -8.453 -5.004 1 96 27 MET B N 1
ATOM 2990 C CA . MET B 1 27 ? -3.711 -8.453 -3.809 1 96 27 MET B CA 1
ATOM 2991 C C . MET B 1 27 ? -2.797 -7.23 -3.785 1 96 27 MET B C 1
ATOM 2993 O O . MET B 1 27 ? -2.633 -6.594 -2.742 1 96 27 MET B O 1
ATOM 2997 N N . GLY B 1 28 ? -2.225 -6.941 -4.938 1 96.06 28 GLY B N 1
ATOM 2998 C CA . GLY B 1 28 ? -1.336 -5.793 -5.031 1 96.06 28 GLY B CA 1
ATOM 2999 C C . GLY B 1 28 ? -2.037 -4.473 -4.77 1 96.06 28 GLY B C 1
ATOM 3000 O O . GLY B 1 28 ? -1.573 -3.668 -3.959 1 96.06 28 GLY B O 1
ATOM 3001 N N . VAL B 1 29 ? -3.146 -4.297 -5.43 1 96.44 29 VAL B N 1
ATOM 3002 C CA . VAL B 1 29 ? -3.875 -3.037 -5.301 1 96.44 29 VAL B CA 1
ATOM 3003 C C . VAL B 1 29 ? -4.453 -2.916 -3.893 1 96.44 29 VAL B C 1
ATOM 3005 O O . VAL B 1 29 ? -4.449 -1.831 -3.305 1 96.44 29 VAL B O 1
ATOM 3008 N N . ASP B 1 30 ? -4.941 -3.994 -3.354 1 97.25 30 ASP B N 1
ATOM 3009 C CA . ASP B 1 30 ? -5.449 -4.012 -1.984 1 97.25 30 ASP B CA 1
ATOM 3010 C C . ASP B 1 30 ? -4.367 -3.598 -0.991 1 97.25 30 ASP B C 1
ATOM 3012 O O . ASP B 1 30 ? -4.609 -2.764 -0.114 1 97.25 30 ASP B O 1
ATOM 3016 N N . ALA B 1 31 ? -3.225 -4.137 -1.189 1 97.38 31 ALA B N 1
ATOM 3017 C CA . ALA B 1 31 ? -2.115 -3.805 -0.3 1 97.38 31 ALA B CA 1
ATOM 3018 C C . ALA B 1 31 ? -1.701 -2.344 -0.459 1 97.38 31 ALA B C 1
ATOM 3020 O O . ALA B 1 31 ? -1.41 -1.663 0.527 1 97.38 31 ALA B O 1
ATOM 3021 N N . LEU B 1 32 ? -1.705 -1.906 -1.654 1 96.94 32 LEU B N 1
ATOM 3022 C CA . LEU B 1 32 ? -1.373 -0.513 -1.933 1 96.94 32 LEU B CA 1
ATOM 3023 C C . LEU B 1 32 ? -2.359 0.427 -1.247 1 96.94 32 LEU B C 1
ATOM 3025 O O . LEU B 1 32 ? -1.953 1.382 -0.582 1 96.94 32 LEU B O 1
ATOM 3029 N N . LEU B 1 33 ? -3.582 0.108 -1.38 1 96.94 33 LEU B N 1
ATOM 3030 C CA . LEU B 1 33 ? -4.617 0.95 -0.79 1 96.94 33 LEU B CA 1
ATOM 3031 C C . LEU B 1 33 ? -4.559 0.898 0.733 1 96.94 33 LEU B C 1
ATOM 3033 O O . LEU B 1 33 ? -4.82 1.898 1.403 1 96.94 33 LEU B O 1
ATOM 3037 N N . LEU B 1 34 ? -4.23 -0.262 1.24 1 97.12 34 LEU B N 1
ATOM 3038 C CA . LEU B 1 34 ? -4.082 -0.352 2.688 1 97.12 34 LEU B CA 1
ATOM 3039 C C . LEU B 1 34 ? -2.918 0.512 3.168 1 97.12 34 LEU B C 1
ATOM 3041 O O . LEU B 1 34 ? -2.992 1.121 4.238 1 97.12 34 LEU B O 1
ATOM 3045 N N . GLY B 1 35 ? -1.868 0.521 2.404 1 96.12 35 GLY B N 1
ATOM 3046 C CA . GLY B 1 35 ? -0.759 1.396 2.752 1 96.12 35 GLY B CA 1
ATOM 3047 C C . GLY B 1 35 ? -1.152 2.859 2.818 1 96.12 35 GLY B C 1
ATOM 3048 O O . GLY B 1 35 ? -0.798 3.561 3.768 1 96.12 35 GLY B O 1
ATOM 3049 N N . VAL B 1 36 ? -1.928 3.227 1.889 1 94.5 36 VAL B N 1
ATOM 3050 C CA . VAL B 1 36 ? -2.426 4.598 1.871 1 94.5 36 VAL B CA 1
ATOM 3051 C C . VAL B 1 36 ? -3.332 4.832 3.078 1 94.5 36 VAL B C 1
ATOM 3053 O O . VAL B 1 36 ? -3.234 5.867 3.742 1 94.5 36 VAL B O 1
ATOM 3056 N N . ALA B 1 37 ? -4.086 3.863 3.379 1 95.38 37 ALA B N 1
ATOM 3057 C CA . ALA B 1 37 ? -5.047 3.979 4.473 1 95.38 37 ALA B CA 1
ATOM 3058 C C . ALA B 1 37 ? -4.336 4.047 5.82 1 95.38 37 ALA B C 1
ATOM 3060 O O . ALA B 1 37 ? -4.75 4.789 6.715 1 95.38 37 ALA B O 1
ATOM 3061 N N . ILE B 1 38 ? -3.301 3.285 5.906 1 93.12 38 ILE B N 1
ATOM 3062 C CA . ILE B 1 38 ? -2.578 3.26 7.172 1 93.12 38 ILE B CA 1
ATOM 3063 C C . ILE B 1 38 ? -1.966 4.629 7.445 1 93.12 38 ILE B C 1
ATOM 3065 O O . ILE B 1 38 ? -2.088 5.164 8.555 1 93.12 38 ILE B O 1
ATOM 3069 N N . ASN B 1 39 ? -1.411 5.191 6.484 1 91.12 39 ASN B N 1
ATOM 3070 C CA . ASN B 1 39 ? -0.826 6.52 6.648 1 91.12 39 ASN B CA 1
ATOM 3071 C C . ASN B 1 39 ? -1.895 7.57 6.93 1 91.12 39 ASN B C 1
ATOM 3073 O O . ASN B 1 39 ? -1.706 8.438 7.781 1 91.12 39 ASN B O 1
ATOM 3077 N N . SER B 1 40 ? -2.961 7.469 6.246 1 91.12 40 SER B N 1
ATOM 3078 C CA . SER B 1 40 ? -4.059 8.406 6.457 1 91.12 40 SER B CA 1
ATOM 3079 C C . SER B 1 40 ? -4.691 8.219 7.832 1 91.12 40 SER B C 1
ATOM 3081 O O . SER B 1 40 ? -5.113 9.195 8.461 1 91.12 40 SER B O 1
ATOM 3083 N N . PHE B 1 41 ? -4.742 7.016 8.25 1 93.5 41 PHE B N 1
ATOM 3084 C CA . PHE B 1 41 ? -5.293 6.711 9.57 1 93.5 41 PHE B CA 1
ATOM 3085 C C . PHE B 1 41 ? -4.402 7.273 10.672 1 93.5 41 PHE B C 1
ATOM 3087 O O . PHE B 1 41 ? -4.902 7.848 11.641 1 93.5 41 PHE B O 1
ATOM 3094 N N . CYS B 1 42 ? -3.109 7.156 10.5 1 88.12 42 CYS B N 1
ATOM 3095 C CA . CYS B 1 42 ? -2.174 7.684 11.484 1 88.12 42 CYS B CA 1
ATOM 3096 C C . CYS B 1 42 ? -2.275 9.203 11.578 1 88.12 42 CYS B C 1
ATOM 3098 O O . CYS B 1 42 ? -2.205 9.766 12.672 1 88.12 42 CYS B O 1
ATOM 3100 N N . ARG B 1 43 ? -2.473 9.781 10.531 1 85.62 43 ARG B N 1
ATOM 3101 C CA . ARG B 1 43 ? -2.641 11.234 10.508 1 85.62 43 ARG B CA 1
ATOM 3102 C C . ARG B 1 43 ? -3.941 11.641 11.195 1 85.62 43 ARG B C 1
ATOM 3104 O O . ARG B 1 43 ? -3.971 12.602 11.961 1 85.62 43 ARG B O 1
ATOM 3111 N N . TRP B 1 44 ? -4.914 10.898 10.883 1 88.56 44 TRP B N 1
ATOM 3112 C CA . TRP B 1 44 ? -6.207 11.18 11.492 1 88.56 44 TRP B CA 1
ATOM 3113 C C . TRP B 1 44 ? -6.172 10.914 12.992 1 88.56 44 TRP B C 1
ATOM 3115 O O . TRP B 1 44 ? -6.77 11.656 13.781 1 88.56 44 TRP B O 1
ATOM 3125 N N . TRP B 1 45 ? -5.469 9.906 13.391 1 87.62 45 TRP B N 1
ATOM 3126 C CA . TRP B 1 45 ? -5.395 9.5 14.789 1 87.62 45 TRP B CA 1
ATOM 3127 C C . TRP B 1 45 ? -4.781 10.602 15.648 1 87.62 45 TRP B C 1
ATOM 3129 O O . TRP B 1 45 ? -5.117 10.742 16.828 1 87.62 45 TRP B O 1
ATOM 3139 N N . THR B 1 46 ? -3.91 11.43 15.062 1 80.62 46 THR B N 1
ATOM 3140 C CA . THR B 1 46 ? -3.264 12.508 15.797 1 80.62 46 THR B CA 1
ATOM 3141 C C . THR B 1 46 ? -4.27 13.609 16.141 1 80.62 46 THR B C 1
ATOM 3143 O O . THR B 1 46 ? -4.094 14.328 17.125 1 80.62 46 THR B O 1
ATOM 3146 N N . HIS B 1 47 ? -5.281 13.672 15.438 1 77.94 47 HIS B N 1
ATOM 3147 C CA . HIS B 1 47 ? -6.254 14.727 15.695 1 77.94 47 HIS B CA 1
ATOM 3148 C C . HIS B 1 47 ? -7.613 14.148 16.078 1 77.94 47 HIS B C 1
ATOM 3150 O O . HIS B 1 47 ? -8.617 14.859 16.094 1 77.94 47 HIS B O 1
ATOM 3156 N N . SER B 1 48 ? -7.672 12.891 16.406 1 79.62 48 SER B N 1
ATOM 3157 C CA . SER B 1 48 ? -8.922 12.18 16.625 1 79.62 48 SER B CA 1
ATOM 3158 C C . SER B 1 48 ? -9.586 12.609 17.922 1 79.62 48 SER B C 1
ATOM 3160 O O . SER B 1 48 ? -10.789 12.398 18.125 1 79.62 48 SER B O 1
ATOM 3162 N N . LYS B 1 49 ? -8.891 13.164 18.75 1 76.31 49 LYS B N 1
ATOM 3163 C CA . LYS B 1 49 ? -9.445 13.547 20.047 1 76.31 49 LYS B CA 1
ATOM 3164 C C . LYS B 1 49 ? -10.5 14.633 19.891 1 76.31 49 LYS B C 1
ATOM 3166 O O . LYS B 1 49 ? -11.367 14.797 20.75 1 76.31 49 LYS B O 1
ATOM 3171 N N . LYS B 1 50 ? -10.508 15.242 18.812 1 70.19 50 LYS B N 1
ATOM 3172 C CA . LYS B 1 50 ? -11.445 16.344 18.562 1 70.19 50 LYS B CA 1
ATOM 3173 C C . LYS B 1 50 ? -12.766 15.82 18 1 70.19 50 LYS B C 1
ATOM 3175 O O . LYS B 1 50 ? -13.758 16.547 17.953 1 70.19 50 LYS B O 1
ATOM 3180 N N . GLU B 1 51 ? -12.812 14.508 17.75 1 78.94 51 GLU B N 1
ATOM 3181 C CA . GLU B 1 51 ? -14 13.938 17.109 1 78.94 51 GLU B CA 1
ATOM 3182 C C . GLU B 1 51 ? -14.891 13.242 18.141 1 78.94 51 GLU B C 1
ATOM 3184 O O . GLU B 1 51 ? -14.438 12.922 19.25 1 78.94 51 GLU B O 1
ATOM 3189 N N . ALA B 1 52 ? -16.141 13.133 17.812 1 81.31 52 ALA B N 1
ATOM 3190 C CA . ALA B 1 52 ? -17.094 12.422 18.656 1 81.31 52 ALA B CA 1
ATOM 3191 C C . ALA B 1 52 ? -16.703 10.961 18.828 1 81.31 52 ALA B C 1
ATOM 3193 O O . ALA B 1 52 ? -16.125 10.359 17.922 1 81.31 52 ALA B O 1
ATOM 3194 N N . THR B 1 53 ? -17 10.359 19.906 1 86.62 53 THR B N 1
ATOM 3195 C CA . THR B 1 53 ? -16.578 9.008 20.25 1 86.62 53 THR B CA 1
ATOM 3196 C C . THR B 1 53 ? -17.188 7.992 19.281 1 86.62 53 THR B C 1
ATOM 3198 O O . THR B 1 53 ? -16.531 7.02 18.906 1 86.62 53 THR B O 1
ATOM 3201 N N . HIS B 1 54 ? -18.453 8.203 18.953 1 87.62 54 HIS B N 1
ATOM 3202 C CA . HIS B 1 54 ? -19.109 7.238 18.062 1 87.62 54 HIS B CA 1
ATOM 3203 C C . HIS B 1 54 ? -18.484 7.262 16.672 1 87.62 54 HIS B C 1
ATOM 3205 O O . HIS B 1 54 ? -18.375 6.223 16.016 1 87.62 54 HIS B O 1
ATOM 3211 N N . ILE B 1 55 ? -18.031 8.398 16.25 1 86.75 55 ILE B N 1
ATOM 3212 C CA . ILE B 1 55 ? -17.375 8.516 14.945 1 86.75 55 ILE B CA 1
ATOM 3213 C C . ILE B 1 55 ? -16.016 7.82 14.992 1 86.75 55 ILE B C 1
ATOM 3215 O O . ILE B 1 55 ? -15.633 7.121 14.055 1 86.75 55 ILE B O 1
ATOM 3219 N N . ARG B 1 56 ? -15.367 7.922 16.141 1 91.38 56 ARG B N 1
ATOM 3220 C CA . ARG B 1 56 ? -14.078 7.258 16.297 1 91.38 56 ARG B CA 1
ATOM 3221 C C . ARG B 1 56 ? -14.234 5.738 16.266 1 91.38 56 ARG B C 1
ATOM 3223 O O . ARG B 1 56 ? -13.422 5.043 15.641 1 91.38 56 ARG B O 1
ATOM 3230 N N . PHE B 1 57 ? -15.281 5.41 16.844 1 92.31 57 PHE B N 1
ATOM 3231 C CA . PHE B 1 57 ? -15.523 3.975 16.875 1 92.31 57 PHE B CA 1
ATOM 3232 C C . PHE B 1 57 ? -15.797 3.441 15.477 1 92.31 57 PHE B C 1
ATOM 3234 O O . PHE B 1 57 ? -15.289 2.381 15.102 1 92.31 57 PHE B O 1
ATOM 3241 N N . LEU B 1 58 ? -16.547 4.117 14.742 1 92.81 58 LEU B N 1
ATOM 3242 C CA . LEU B 1 58 ? -16.875 3.686 13.383 1 92.81 58 LEU B CA 1
ATOM 3243 C C . LEU B 1 58 ? -15.633 3.631 12.508 1 92.81 58 LEU B C 1
ATOM 3245 O O . LEU B 1 58 ? -15.461 2.695 11.727 1 92.81 58 LEU B O 1
ATOM 3249 N N . ILE B 1 59 ? -14.75 4.605 12.656 1 93.38 59 ILE B N 1
ATOM 3250 C CA . ILE B 1 59 ? -13.555 4.656 11.836 1 93.38 59 ILE B CA 1
ATOM 3251 C C . ILE B 1 59 ? -12.586 3.555 12.266 1 93.38 59 ILE B C 1
ATOM 3253 O O . ILE B 1 59 ? -11.898 2.959 11.43 1 93.38 59 ILE B O 1
ATOM 3257 N N . TYR B 1 60 ? -12.555 3.234 13.578 1 94.56 60 TYR B N 1
ATOM 3258 C CA . TYR B 1 60 ? -11.742 2.123 14.047 1 94.56 60 TYR B CA 1
ATOM 3259 C C . TYR B 1 60 ? -12.242 0.798 13.492 1 94.56 60 TYR B C 1
ATOM 3261 O O . TYR B 1 60 ? -11.453 -0.025 13.023 1 94.56 60 TYR B O 1
ATOM 3269 N N . LEU B 1 61 ? -13.523 0.702 13.5 1 94.81 61 LEU B N 1
ATOM 3270 C CA . LEU B 1 61 ? -14.125 -0.525 12.984 1 94.81 61 LEU B CA 1
ATOM 3271 C C . LEU B 1 61 ? -13.852 -0.683 11.492 1 94.81 61 LEU B C 1
ATOM 3273 O O . LEU B 1 61 ? -13.508 -1.773 11.031 1 94.81 61 LEU B O 1
ATOM 3277 N N . ALA B 1 62 ? -14.008 0.393 10.773 1 96.19 62 ALA B N 1
ATOM 3278 C CA . ALA B 1 62 ? -13.75 0.364 9.344 1 96.19 62 ALA B CA 1
ATOM 3279 C C . ALA B 1 62 ? -12.289 0.03 9.055 1 96.19 62 ALA B C 1
ATOM 3281 O O . ALA B 1 62 ? -11.984 -0.742 8.141 1 96.19 62 ALA B O 1
ATOM 3282 N N . SER B 1 63 ? -11.375 0.557 9.844 1 96.19 63 SER B N 1
ATOM 3283 C CA . SER B 1 63 ? -9.945 0.325 9.648 1 96.19 63 SER B CA 1
ATOM 3284 C C . SER B 1 63 ? -9.57 -1.108 10 1 96.19 63 SER B C 1
ATOM 3286 O O . SER B 1 63 ? -8.766 -1.732 9.305 1 96.19 63 SER B O 1
ATOM 3288 N N . ILE B 1 64 ? -10.156 -1.594 11.031 1 95.81 64 ILE B N 1
ATOM 3289 C CA . ILE B 1 64 ? -9.914 -2.984 11.406 1 95.81 64 ILE B CA 1
ATOM 3290 C C . ILE B 1 64 ? -10.445 -3.91 10.312 1 95.81 64 ILE B C 1
ATOM 3292 O O . ILE B 1 64 ? -9.789 -4.887 9.945 1 95.81 64 ILE B O 1
ATOM 3296 N N . GLY B 1 65 ? -11.625 -3.564 9.859 1 95.94 65 GLY B N 1
ATOM 3297 C CA . GLY B 1 65 ? -12.156 -4.328 8.742 1 95.94 65 GLY B CA 1
ATOM 3298 C C . GLY B 1 65 ? -11.266 -4.305 7.52 1 95.94 65 GLY B C 1
ATOM 3299 O O . GLY B 1 65 ? -11.117 -5.316 6.832 1 95.94 65 GLY B O 1
ATOM 3300 N N . GLY B 1 66 ? -10.695 -3.115 7.23 1 95.88 66 GLY B N 1
ATOM 3301 C CA . GLY B 1 66 ? -9.773 -2.996 6.117 1 95.88 66 GLY B CA 1
ATOM 3302 C C . GLY B 1 66 ? -8.531 -3.857 6.281 1 95.88 66 GLY B C 1
ATOM 3303 O O . GLY B 1 66 ? -8.078 -4.492 5.324 1 95.88 66 GLY B O 1
ATOM 3304 N N . VAL B 1 67 ? -8 -3.963 7.492 1 96.56 67 VAL B N 1
ATOM 3305 C CA . VAL B 1 67 ? -6.805 -4.75 7.77 1 96.56 67 VAL B CA 1
ATOM 3306 C C . VAL B 1 67 ? -7.137 -6.238 7.684 1 96.56 67 VAL B C 1
ATOM 3308 O O . VAL B 1 67 ? -6.387 -7.012 7.086 1 96.56 67 VAL B O 1
ATOM 3311 N N . ILE B 1 68 ? -8.25 -6.594 8.219 1 96.38 68 ILE B N 1
ATOM 3312 C CA . ILE B 1 68 ? -8.688 -7.984 8.164 1 96.38 68 ILE B CA 1
ATOM 3313 C C . ILE B 1 68 ? -8.875 -8.406 6.711 1 96.38 68 ILE B C 1
ATOM 3315 O O . ILE B 1 68 ? -8.523 -9.523 6.332 1 96.38 68 ILE B O 1
ATOM 3319 N N . GLY B 1 69 ? -9.461 -7.492 5.973 1 96.44 69 GLY B N 1
ATOM 3320 C CA . GLY B 1 69 ? -9.648 -7.777 4.559 1 96.44 69 GLY B CA 1
ATOM 3321 C C . GLY B 1 69 ? -8.344 -8.047 3.828 1 96.44 69 GLY B C 1
ATOM 3322 O O . GLY B 1 69 ? -8.266 -8.953 3 1 96.44 69 GLY B O 1
ATOM 3323 N N . THR B 1 70 ? -7.336 -7.332 4.121 1 97.38 70 THR B N 1
ATOM 3324 C CA . THR B 1 70 ? -6.043 -7.508 3.469 1 97.38 70 THR B CA 1
ATOM 3325 C C . THR B 1 70 ? -5.379 -8.805 3.928 1 97.38 70 THR B C 1
ATOM 3327 O O . THR B 1 70 ? -4.805 -9.531 3.115 1 97.38 70 THR B O 1
ATOM 3330 N N . ILE B 1 71 ? -5.426 -9.094 5.191 1 96.12 71 ILE B N 1
ATOM 3331 C CA . ILE B 1 71 ? -4.859 -10.336 5.703 1 96.12 71 ILE B CA 1
ATOM 3332 C C . ILE B 1 71 ? -5.555 -11.531 5.047 1 96.12 71 ILE B C 1
ATOM 3334 O O . ILE B 1 71 ? -4.898 -12.508 4.676 1 96.12 71 ILE B O 1
ATOM 3338 N N . PHE B 1 72 ? -6.852 -11.461 4.922 1 97.19 72 PHE B N 1
ATOM 3339 C CA . PHE B 1 72 ? -7.613 -12.523 4.281 1 97.19 72 PHE B CA 1
ATOM 3340 C C . PHE B 1 72 ? -7.223 -12.664 2.814 1 97.19 72 PHE B C 1
ATOM 3342 O O . PHE B 1 72 ? -7.109 -13.773 2.301 1 97.19 72 PHE B O 1
ATOM 3349 N N . THR B 1 73 ? -7.066 -11.5 2.156 1 97.19 73 THR B N 1
ATOM 3350 C CA . THR B 1 73 ? -6.66 -11.539 0.755 1 97.19 73 THR B CA 1
ATOM 3351 C C . THR B 1 73 ? -5.289 -12.188 0.607 1 97.19 73 THR B C 1
ATOM 3353 O O . THR B 1 73 ? -5.062 -12.961 -0.326 1 97.19 73 THR B O 1
ATOM 3356 N N . TRP B 1 74 ? -4.41 -11.859 1.509 1 96.75 74 TRP B N 1
ATOM 3357 C CA . TRP B 1 74 ? -3.094 -12.484 1.486 1 96.75 74 TRP B CA 1
ATOM 3358 C C . TRP B 1 74 ? -3.199 -13.984 1.713 1 96.75 74 TRP B C 1
ATOM 3360 O O . TRP B 1 74 ? -2.562 -14.773 1.008 1 96.75 74 TRP B O 1
ATOM 3370 N N . ALA B 1 75 ? -3.992 -14.414 2.643 1 95.88 75 ALA B N 1
ATOM 3371 C CA . ALA B 1 75 ? -4.176 -15.836 2.936 1 95.88 75 ALA B CA 1
ATOM 3372 C C . ALA B 1 75 ? -4.789 -16.562 1.746 1 95.88 75 ALA B C 1
ATOM 3374 O O . ALA B 1 75 ? -4.352 -17.672 1.395 1 95.88 75 ALA B O 1
ATOM 3375 N N . THR B 1 76 ? -5.773 -15.945 1.184 1 95.44 76 THR B N 1
ATOM 3376 C CA . THR B 1 76 ? -6.441 -16.547 0.037 1 95.44 76 THR B CA 1
ATOM 3377 C C . THR B 1 76 ? -5.477 -16.703 -1.137 1 95.44 76 THR B C 1
ATOM 3379 O O . THR B 1 76 ? -5.434 -17.75 -1.786 1 95.44 76 THR B O 1
ATOM 3382 N N . THR B 1 77 ? -4.715 -15.633 -1.4 1 95.81 77 THR B N 1
ATOM 3383 C CA . THR B 1 77 ? -3.768 -15.664 -2.508 1 95.81 77 THR B CA 1
ATOM 3384 C C . THR B 1 77 ? -2.676 -16.703 -2.254 1 95.81 77 THR B C 1
ATOM 3386 O O . THR B 1 77 ? -2.268 -17.422 -3.168 1 95.81 77 THR B O 1
ATOM 3389 N N . LEU B 1 78 ? -2.225 -16.812 -1.014 1 94.38 78 LEU B N 1
ATOM 3390 C CA . LEU B 1 78 ? -1.21 -17.812 -0.676 1 94.38 78 LEU B CA 1
ATOM 3391 C C . LEU B 1 78 ? -1.76 -19.234 -0.832 1 94.38 78 LEU B C 1
ATOM 3393 O O . LEU B 1 78 ? -1.056 -20.125 -1.301 1 94.38 78 LEU B O 1
ATOM 3397 N N . HIS B 1 79 ? -2.967 -19.359 -0.487 1 94.25 79 HIS B N 1
ATOM 3398 C CA . HIS B 1 79 ? -3.58 -20.672 -0.64 1 94.25 79 HIS B CA 1
ATOM 3399 C C . HIS B 1 79 ? -3.725 -21.047 -2.111 1 94.25 79 HIS B C 1
ATOM 3401 O O . HIS B 1 79 ? -3.418 -22.172 -2.504 1 94.25 79 HIS B O 1
ATOM 3407 N N . MET B 1 80 ? -4.102 -20.125 -2.9 1 92.88 80 MET B N 1
ATOM 3408 C CA . MET B 1 80 ? -4.41 -20.406 -4.301 1 92.88 80 MET B CA 1
ATOM 3409 C C . MET B 1 80 ? -3.137 -20.516 -5.129 1 92.88 80 MET B C 1
ATOM 3411 O O . MET B 1 80 ? -3.033 -21.359 -6.012 1 92.88 80 MET B O 1
ATOM 3415 N N . PHE B 1 81 ? -2.154 -19.656 -4.852 1 93.44 81 PHE B N 1
ATOM 3416 C CA . PHE B 1 81 ? -1.025 -19.531 -5.766 1 93.44 81 PHE B CA 1
ATOM 3417 C C . PHE B 1 81 ? 0.227 -20.156 -5.16 1 93.44 81 PHE B C 1
ATOM 3419 O O . PHE B 1 81 ? 1.231 -20.344 -5.852 1 93.44 81 PHE B O 1
ATOM 3426 N N . SER B 1 82 ? 0.242 -20.453 -3.879 1 92.56 82 SER B N 1
ATOM 3427 C CA . SER B 1 82 ? 1.439 -21.031 -3.277 1 92.56 82 SER B CA 1
ATOM 3428 C C . SER B 1 82 ? 1.177 -22.453 -2.771 1 92.56 82 SER B C 1
ATOM 3430 O O . SER B 1 82 ? 1.614 -23.422 -3.387 1 92.56 82 SER B O 1
ATOM 3432 N N . TYR B 1 83 ? 0.297 -22.641 -1.877 1 91.38 83 TYR B N 1
ATOM 3433 C CA . TYR B 1 83 ? 0.087 -23.938 -1.235 1 91.38 83 TYR B CA 1
ATOM 3434 C C . TYR B 1 83 ? -0.602 -24.906 -2.184 1 91.38 83 TYR B C 1
ATOM 3436 O O . TYR B 1 83 ? -0.423 -26.125 -2.072 1 91.38 83 TYR B O 1
ATOM 3444 N N . SER B 1 84 ? -1.361 -24.406 -3.117 1 90.31 84 SER B N 1
ATOM 3445 C CA . SER B 1 84 ? -2.061 -25.25 -4.078 1 90.31 84 SER B CA 1
ATOM 3446 C C . SER B 1 84 ? -1.545 -25.016 -5.496 1 90.31 84 SER B C 1
ATOM 3448 O O . SER B 1 84 ? -2.303 -25.125 -6.461 1 90.31 84 SER B O 1
ATOM 3450 N N . TYR B 1 85 ? -0.288 -24.719 -5.504 1 91.44 85 TYR B N 1
ATOM 3451 C CA . TYR B 1 85 ? 0.274 -24.469 -6.828 1 91.44 85 TYR B CA 1
ATOM 3452 C C . TYR B 1 85 ? 0.227 -25.734 -7.68 1 91.44 85 TYR B C 1
ATOM 3454 O O . TYR B 1 85 ? 0.6 -26.812 -7.219 1 91.44 85 TYR B O 1
ATOM 3462 N N . GLY B 1 86 ? -0.27 -25.609 -8.852 1 88.19 86 GLY B N 1
ATOM 3463 C CA . GLY B 1 86 ? -0.376 -26.734 -9.758 1 88.19 86 GLY B CA 1
ATOM 3464 C C . GLY B 1 86 ? -1.785 -27.281 -9.867 1 88.19 86 GLY B C 1
ATOM 3465 O O . GLY B 1 86 ? -2.094 -28.047 -10.789 1 88.19 86 GLY B O 1
ATOM 3466 N N . THR B 1 87 ? -2.631 -26.906 -8.875 1 89.75 87 THR B N 1
ATOM 3467 C CA . THR B 1 87 ? -4.027 -27.328 -8.922 1 89.75 87 THR B CA 1
ATOM 3468 C C . THR B 1 87 ? -4.902 -26.219 -9.516 1 89.75 87 THR B C 1
ATOM 3470 O O . THR B 1 87 ? -4.855 -25.078 -9.078 1 89.75 87 THR B O 1
ATOM 3473 N N . TYR B 1 88 ? -5.648 -26.578 -10.516 1 90.5 88 TYR B N 1
ATOM 3474 C CA . TYR B 1 88 ? -6.453 -25.609 -11.234 1 90.5 88 TYR B CA 1
ATOM 3475 C C . TYR B 1 88 ? -7.859 -25.516 -10.656 1 90.5 88 TYR B C 1
ATOM 3477 O O . TYR B 1 88 ? -8.562 -24.516 -10.852 1 90.5 88 TYR B O 1
ATOM 3485 N N . SER B 1 89 ? -8.328 -26.547 -9.953 1 88.56 89 SER B N 1
ATOM 3486 C CA . SER B 1 89 ? -9.68 -26.594 -9.414 1 88.56 89 SER B CA 1
ATOM 3487 C C . SER B 1 89 ? -9.891 -25.516 -8.359 1 88.56 89 SER B C 1
ATOM 3489 O O . SER B 1 89 ? -11.023 -25.094 -8.117 1 88.56 89 SER B O 1
ATOM 3491 N N . GLN B 1 90 ? -8.859 -25.016 -7.766 1 88.38 90 GLN B N 1
ATOM 3492 C CA . GLN B 1 90 ? -8.969 -24 -6.719 1 88.38 90 GLN B CA 1
ATOM 3493 C C . GLN B 1 90 ? -9.461 -22.672 -7.285 1 88.38 90 GLN B C 1
ATOM 3495 O O . GLN B 1 90 ? -10.055 -21.875 -6.566 1 88.38 90 GLN B O 1
ATOM 3500 N N . PHE B 1 91 ? -9.266 -22.484 -8.586 1 89.31 91 PHE B N 1
ATOM 3501 C CA . PHE B 1 91 ? -9.648 -21.203 -9.195 1 89.31 91 PHE B CA 1
ATOM 3502 C C . PHE B 1 91 ? -11.109 -21.234 -9.617 1 89.31 91 PHE B C 1
ATOM 3504 O O . PHE B 1 91 ? -11.672 -20.188 -9.977 1 89.31 91 PHE B O 1
ATOM 3511 N N . THR B 1 92 ? -11.719 -22.359 -9.594 1 87.19 92 THR B N 1
ATOM 3512 C CA . THR B 1 92 ? -13.125 -22.484 -9.961 1 87.19 92 THR B CA 1
ATOM 3513 C C . THR B 1 92 ? -14 -22.656 -8.719 1 87.19 92 THR B C 1
ATOM 3515 O O . THR B 1 92 ? -15.211 -22.453 -8.773 1 87.19 92 THR B O 1
AT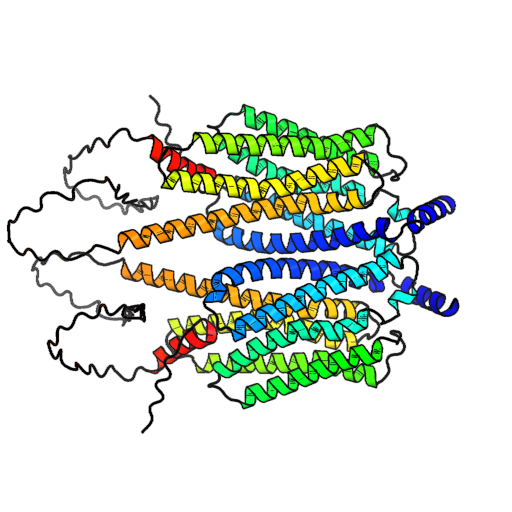OM 3518 N N . LYS B 1 93 ? -13.359 -22.969 -7.617 1 88.31 93 LYS B N 1
ATOM 3519 C CA . LYS B 1 93 ? -14.086 -23.141 -6.363 1 88.31 93 LYS B CA 1
ATOM 3520 C C . LYS B 1 93 ? -14.25 -21.812 -5.637 1 88.31 93 LYS B C 1
ATOM 3522 O O . LYS B 1 93 ? -13.352 -20.969 -5.668 1 88.31 93 LYS B O 1
ATOM 3527 N N . CYS B 1 94 ? -15.359 -21.672 -4.992 1 89 94 CYS B N 1
ATOM 3528 C CA . CYS B 1 94 ? -15.648 -20.438 -4.289 1 89 94 CYS B CA 1
ATOM 3529 C C . CYS B 1 94 ? -15.43 -20.594 -2.789 1 89 94 CYS B C 1
ATOM 3531 O O . CYS B 1 94 ? -15.922 -19.781 -1.998 1 89 94 CYS B O 1
ATOM 3533 N N . ASN B 1 95 ? -14.648 -21.5 -2.357 1 89.56 95 ASN B N 1
ATOM 3534 C CA . ASN B 1 95 ? -14.469 -21.797 -0.939 1 89.56 95 ASN B CA 1
ATOM 3535 C C . ASN B 1 95 ? -13.828 -20.625 -0.198 1 89.56 95 ASN B C 1
ATOM 3537 O O . ASN B 1 95 ? -14.219 -20.297 0.923 1 89.56 95 ASN B O 1
ATOM 3541 N N . TRP B 1 96 ? -12.883 -19.922 -0.816 1 90.06 96 TRP B N 1
ATOM 3542 C CA . TRP B 1 96 ? -12.188 -18.828 -0.159 1 90.06 96 TRP B CA 1
ATOM 3543 C C . TRP B 1 96 ? -12.758 -17.484 -0.6 1 90.06 96 TRP B C 1
ATOM 3545 O O . TRP B 1 96 ? -13.031 -16.609 0.233 1 90.06 96 TRP B O 1
ATOM 3555 N N . ILE B 1 97 ? -13.117 -17.375 -1.831 1 89.44 97 ILE B N 1
ATOM 3556 C CA . ILE B 1 97 ? -13.484 -16.078 -2.404 1 89.44 97 ILE B CA 1
ATOM 3557 C C . ILE B 1 97 ? -14.883 -15.68 -1.937 1 89.44 97 ILE B C 1
ATOM 3559 O O . ILE B 1 97 ? -15.203 -14.492 -1.861 1 89.44 97 ILE B O 1
ATOM 3563 N N . ALA B 1 98 ? -15.719 -16.625 -1.54 1 91.75 98 ALA B N 1
ATOM 3564 C CA . ALA B 1 98 ? -17.078 -16.344 -1.095 1 91.75 98 ALA B CA 1
ATOM 3565 C C . ALA B 1 98 ? -17.078 -15.547 0.203 1 91.75 98 ALA B C 1
ATOM 3567 O O . ALA B 1 98 ? -17.984 -14.758 0.454 1 91.75 98 ALA B O 1
ATOM 3568 N N . TRP B 1 99 ? -16.016 -15.602 0.945 1 93.44 99 TRP B N 1
ATOM 3569 C CA . TRP B 1 99 ? -15.984 -15.016 2.279 1 93.44 99 TRP B CA 1
ATOM 3570 C C . TRP B 1 99 ? -15.734 -13.508 2.207 1 93.44 99 TRP B C 1
ATOM 3572 O O . TRP B 1 99 ? -15.867 -12.805 3.207 1 93.44 99 TRP B O 1
ATOM 3582 N N . TYR B 1 100 ? -15.414 -12.984 1.055 1 93.56 100 TYR B N 1
ATOM 3583 C CA . TYR B 1 100 ? -15.344 -11.531 0.887 1 93.56 100 TYR B CA 1
ATOM 3584 C C . TYR B 1 100 ? -16.703 -10.883 1.142 1 93.56 100 TYR B C 1
ATOM 3586 O O . TYR B 1 100 ? -16.766 -9.711 1.502 1 93.56 100 TYR B O 1
ATOM 3594 N N . GLY B 1 101 ? -17.734 -11.734 1.006 1 93.5 101 GLY B N 1
ATOM 3595 C CA . GLY B 1 101 ? -19.078 -11.242 1.282 1 93.5 101 GLY B CA 1
ATOM 3596 C C . GLY B 1 101 ? -19.297 -10.891 2.742 1 93.5 101 GLY B C 1
ATOM 3597 O O . GLY B 1 101 ? -20.141 -10.055 3.066 1 93.5 101 GLY B O 1
ATOM 3598 N N . ILE B 1 102 ? -18.5 -11.445 3.58 1 93.25 102 ILE B N 1
ATOM 3599 C CA . ILE B 1 102 ? -18.625 -11.172 5.008 1 93.25 102 ILE B CA 1
ATOM 3600 C C . ILE B 1 102 ? -17.656 -10.07 5.406 1 93.25 102 ILE B C 1
ATOM 3602 O O . ILE B 1 102 ? -17.953 -9.25 6.281 1 93.25 102 ILE B O 1
ATOM 3606 N N . ILE B 1 103 ? -16.547 -9.969 4.773 1 93.88 103 ILE B N 1
ATOM 3607 C CA . ILE B 1 103 ? -15.484 -9.039 5.152 1 93.88 103 ILE B CA 1
ATOM 3608 C C . ILE B 1 103 ? -15.789 -7.652 4.582 1 93.88 103 ILE B C 1
ATOM 3610 O O . ILE B 1 103 ? -15.516 -6.637 5.227 1 93.88 103 ILE B O 1
ATOM 3614 N N . ASP B 1 104 ? -16.375 -7.547 3.465 1 94 104 ASP B N 1
ATOM 3615 C CA . ASP B 1 104 ? -16.656 -6.301 2.762 1 94 104 ASP B CA 1
ATOM 3616 C C . ASP B 1 104 ? -17.562 -5.395 3.598 1 94 104 ASP B C 1
ATOM 3618 O O . ASP B 1 104 ? -17.25 -4.219 3.803 1 94 104 ASP B O 1
ATOM 3622 N N . PRO B 1 105 ? -18.641 -5.941 4.168 1 92.88 105 PRO B N 1
ATOM 3623 C CA . PRO B 1 105 ? -19.562 -5.07 4.918 1 92.88 105 PRO B CA 1
ATOM 3624 C C . PRO B 1 105 ? -18.922 -4.52 6.191 1 92.88 105 PRO B C 1
ATOM 3626 O O . PRO B 1 105 ? -19.328 -3.457 6.676 1 92.88 105 PRO B O 1
ATOM 3629 N N . LEU B 1 106 ? -17.953 -5.117 6.699 1 92.38 106 LEU B N 1
ATOM 36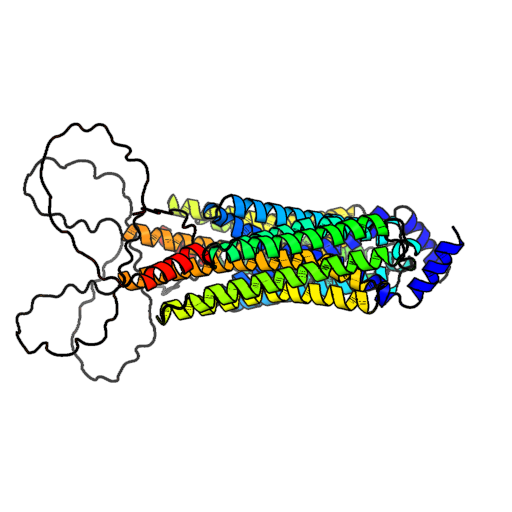30 C CA . LEU B 1 106 ? -17.312 -4.629 7.918 1 92.38 106 LEU B CA 1
ATOM 3631 C C . LEU B 1 106 ? -16.734 -3.238 7.699 1 92.38 106 LEU B C 1
ATOM 3633 O O . LEU B 1 106 ? -16.828 -2.377 8.578 1 92.38 106 LEU B O 1
ATOM 3637 N N . THR B 1 107 ? -16.188 -3.023 6.594 1 94.75 107 THR B N 1
ATOM 3638 C CA . THR B 1 107 ? -15.562 -1.745 6.285 1 94.75 107 THR B CA 1
ATOM 3639 C C . THR B 1 107 ? -16.562 -0.792 5.637 1 94.75 107 THR B C 1
ATOM 3641 O O . THR B 1 107 ? -16.75 0.333 6.105 1 94.75 107 THR B O 1
ATOM 3644 N N . LYS B 1 108 ? -17.25 -1.247 4.727 1 93.69 108 LYS B N 1
ATOM 3645 C CA . LYS B 1 108 ? -18.125 -0.401 3.912 1 93.69 108 LYS B CA 1
ATOM 3646 C C . LYS B 1 108 ? -19.312 0.114 4.727 1 93.69 108 LYS B C 1
ATOM 3648 O O . LYS B 1 108 ? -19.656 1.291 4.637 1 93.69 108 LYS B O 1
ATOM 3653 N N . ILE B 1 109 ? -19.891 -0.725 5.531 1 92.12 109 ILE B N 1
ATOM 3654 C CA . ILE B 1 109 ? -21.078 -0.33 6.277 1 92.12 109 ILE B CA 1
ATOM 3655 C C . ILE B 1 109 ? -20.703 0.706 7.336 1 92.12 109 ILE B C 1
ATOM 3657 O O . ILE B 1 109 ? -21.469 1.638 7.602 1 92.12 109 ILE B O 1
ATOM 3661 N N . SER B 1 110 ? -19.562 0.5 7.934 1 93.5 110 SER B N 1
ATOM 3662 C CA . SER B 1 110 ? -19.109 1.461 8.93 1 93.5 110 SER B CA 1
ATOM 3663 C C . SER B 1 110 ? -18.922 2.846 8.32 1 93.5 110 SER B C 1
ATOM 3665 O O . SER B 1 110 ? -19.328 3.85 8.914 1 93.5 110 SER B O 1
ATOM 3667 N N . ILE B 1 111 ? -18.469 2.891 7.145 1 93.5 111 ILE B N 1
ATOM 3668 C CA . ILE B 1 111 ? -18.203 4.164 6.477 1 93.5 111 ILE B CA 1
ATOM 3669 C C . ILE B 1 111 ? -19.531 4.777 6.016 1 93.5 111 ILE B C 1
ATOM 3671 O O . ILE B 1 111 ? -19.734 5.984 6.16 1 93.5 111 ILE B O 1
ATOM 3675 N N . GLN B 1 112 ? -20.375 3.938 5.52 1 93.69 112 GLN B N 1
ATOM 3676 C CA . GLN B 1 112 ? -21.656 4.453 5.078 1 93.69 112 GLN B CA 1
ATOM 3677 C C . GLN B 1 112 ? -22.5 4.93 6.258 1 93.69 112 GLN B C 1
ATOM 3679 O O . GLN B 1 112 ? -23.25 5.898 6.141 1 93.69 112 GLN B O 1
ATOM 3684 N N . ALA B 1 113 ? -22.312 4.254 7.324 1 91.25 113 ALA B N 1
ATOM 3685 C CA . ALA B 1 113 ? -23 4.699 8.531 1 91.25 113 ALA B CA 1
ATOM 3686 C C . ALA B 1 113 ? -22.484 6.062 8.984 1 91.25 113 ALA B C 1
ATOM 3688 O O . ALA B 1 113 ? -23.25 6.91 9.438 1 91.25 113 ALA B O 1
ATOM 3689 N N . PHE B 1 114 ? -21.266 6.297 8.836 1 90.88 114 PHE B N 1
ATOM 3690 C CA . PHE B 1 114 ? -20.672 7.594 9.141 1 90.88 114 PHE B CA 1
ATOM 3691 C C . PHE B 1 114 ? -21.281 8.688 8.273 1 90.88 114 PHE B C 1
ATOM 3693 O O . PHE B 1 114 ? -21.656 9.742 8.781 1 90.88 114 PHE B O 1
ATOM 3700 N N . TYR B 1 115 ? -21.391 8.367 7.066 1 90 115 TYR B N 1
ATOM 3701 C CA . TYR B 1 115 ? -21.922 9.367 6.152 1 90 115 TYR B CA 1
ATOM 3702 C C . TYR B 1 115 ? -23.422 9.547 6.352 1 90 115 TYR B C 1
ATOM 3704 O O . TYR B 1 115 ? -23.953 10.633 6.129 1 90 115 TYR B O 1
ATOM 3712 N N . ALA B 1 116 ? -24.062 8.484 6.773 1 90.75 116 ALA B N 1
ATOM 3713 C CA . ALA B 1 116 ? -25.484 8.578 7.066 1 90.75 116 ALA B CA 1
ATOM 3714 C C . ALA B 1 116 ? -25.734 9.531 8.234 1 90.75 116 ALA B C 1
ATOM 3716 O O . ALA B 1 116 ? -26.688 10.32 8.203 1 90.75 116 ALA B O 1
ATOM 3717 N N . GLU B 1 117 ? -24.953 9.414 9.188 1 87.88 117 GLU B N 1
ATOM 3718 C CA . GLU B 1 117 ? -25.094 10.312 10.328 1 87.88 117 GLU B CA 1
ATOM 3719 C C . GLU B 1 117 ? -24.844 11.766 9.922 1 87.88 117 GLU B C 1
ATOM 3721 O O . GLU B 1 117 ? -25.547 12.672 10.375 1 87.88 117 GLU B O 1
ATOM 3726 N N . ARG B 1 118 ? -23.891 11.883 9.148 1 84.44 118 ARG B N 1
ATOM 3727 C CA . ARG B 1 118 ? -23.594 13.227 8.664 1 84.44 118 ARG B CA 1
ATOM 3728 C C . ARG B 1 118 ? -24.75 13.789 7.848 1 84.44 118 ARG B C 1
ATOM 3730 O O . ARG B 1 118 ? -25.094 14.961 7.98 1 84.44 118 ARG B O 1
ATOM 3737 N N . ALA B 1 119 ? -25.25 12.977 7.023 1 87.25 119 ALA B N 1
ATOM 3738 C CA . ALA B 1 119 ? -26.391 13.383 6.203 1 87.25 119 ALA B CA 1
ATOM 3739 C C . ALA B 1 119 ? -27.594 13.727 7.074 1 87.25 119 ALA B C 1
ATOM 3741 O O . ALA B 1 119 ? -28.312 14.695 6.801 1 87.25 119 ALA B O 1
ATOM 3742 N N . TRP B 1 120 ? -27.812 12.938 8.078 1 88.62 120 TRP B N 1
ATOM 3743 C CA . TRP B 1 120 ? -28.906 13.172 9.016 1 88.62 120 TRP B CA 1
ATOM 3744 C C . TRP B 1 120 ? -28.734 14.508 9.727 1 88.62 120 TRP B C 1
ATOM 3746 O O . TRP B 1 120 ? -29.703 15.273 9.859 1 88.62 120 TRP B O 1
ATOM 3756 N N . ARG B 1 121 ? -27.531 14.875 10.047 1 83 121 ARG B N 1
ATOM 3757 C CA . ARG B 1 121 ? -27.25 16.109 10.773 1 83 121 ARG B CA 1
ATOM 3758 C C . ARG B 1 121 ? -27.375 17.312 9.867 1 83 121 ARG B C 1
ATOM 3760 O O . ARG B 1 121 ? -27.891 18.359 10.273 1 83 121 ARG B O 1
ATOM 3767 N N . ILE B 1 122 ? -27 17.172 8.688 1 82.81 122 ILE B N 1
ATOM 3768 C CA . ILE B 1 122 ? -27 18.281 7.742 1 82.81 122 ILE B CA 1
ATOM 3769 C C . ILE B 1 122 ? -28.422 18.609 7.316 1 82.81 122 ILE B C 1
ATOM 3771 O O . ILE B 1 122 ? -28.75 19.766 7.047 1 82.81 122 ILE B O 1
ATOM 3775 N N . ASN B 1 123 ? -29.297 17.547 7.312 1 86.88 123 ASN B N 1
ATOM 3776 C CA . ASN B 1 123 ? -30.672 17.734 6.871 1 86.88 123 ASN B CA 1
ATOM 3777 C C . ASN B 1 123 ? -31.609 17.938 8.055 1 86.88 123 ASN B C 1
ATOM 3779 O O . ASN B 1 123 ? -32.719 17.391 8.078 1 86.88 123 ASN B O 1
ATOM 3783 N N . LYS B 1 124 ? -31.266 18.703 8.961 1 82.06 124 LYS B N 1
ATOM 3784 C CA . LYS B 1 124 ? -32.062 19.125 10.102 1 82.06 124 LYS B CA 1
ATOM 3785 C C . LYS B 1 124 ? -32.594 17.906 10.875 1 82.06 124 LYS B C 1
ATOM 3787 O O . LYS B 1 124 ? -33.75 17.859 11.273 1 82.06 124 LYS B O 1
ATOM 3792 N N . ARG B 1 125 ? -31.891 16.719 10.883 1 84.12 125 ARG B N 1
ATOM 3793 C CA . ARG B 1 125 ? -32.188 15.523 11.672 1 84.12 125 ARG B CA 1
ATOM 3794 C C . ARG B 1 125 ? -33.469 14.844 11.195 1 84.12 125 ARG B C 1
ATOM 3796 O O . ARG B 1 125 ? -34.312 14.484 12 1 84.12 125 ARG B O 1
ATOM 3803 N N . ASN B 1 126 ? -33.625 14.812 9.93 1 87.69 126 ASN B N 1
ATOM 3804 C CA . ASN B 1 126 ? -34.75 14.094 9.32 1 87.69 126 ASN B CA 1
ATOM 3805 C C . ASN B 1 126 ? -34.562 12.578 9.438 1 87.69 126 ASN B C 1
ATOM 3807 O O . ASN B 1 126 ? -33.688 12 8.781 1 87.69 126 ASN B O 1
ATOM 3811 N N . TYR B 1 127 ? -35.344 11.93 10.156 1 91.62 127 TYR B N 1
ATOM 3812 C CA . TYR B 1 127 ? -35.219 10.508 10.461 1 91.62 127 TYR B CA 1
ATOM 3813 C C . TYR B 1 127 ? -35.562 9.664 9.234 1 91.62 127 TYR B C 1
ATOM 3815 O O . TYR B 1 127 ? -35.125 8.508 9.141 1 91.62 127 TYR B O 1
ATOM 3823 N N . LEU B 1 128 ? -36.281 10.25 8.32 1 91.44 128 LEU B N 1
ATOM 3824 C CA . LEU B 1 128 ? -36.625 9.508 7.113 1 91.44 128 LEU B CA 1
ATOM 3825 C C . LEU B 1 128 ? -35.375 9.148 6.324 1 91.44 128 LEU B C 1
ATOM 3827 O O . LEU B 1 128 ? -35.281 8.055 5.758 1 91.44 128 LEU B O 1
ATOM 3831 N N . ILE B 1 129 ? -34.469 10.039 6.316 1 91.62 129 ILE B N 1
ATOM 3832 C CA . ILE B 1 129 ? -33.219 9.805 5.602 1 91.62 129 ILE B CA 1
ATOM 3833 C C . ILE B 1 129 ? -32.438 8.672 6.277 1 91.62 129 ILE B C 1
ATOM 3835 O O . ILE B 1 129 ? -31.922 7.785 5.602 1 91.62 129 ILE B O 1
ATOM 3839 N N . LEU B 1 130 ? -32.469 8.602 7.543 1 92.06 130 LEU B N 1
ATOM 3840 C CA . LEU B 1 130 ? -31.766 7.574 8.297 1 92.06 130 LEU B CA 1
ATOM 3841 C C . LEU B 1 130 ? -32.406 6.203 8.078 1 92.06 130 LEU B C 1
ATOM 3843 O O . LEU B 1 130 ? -31.688 5.207 7.922 1 92.06 130 LEU B O 1
ATOM 3847 N N . VAL B 1 131 ? -33.656 6.191 8.023 1 93.44 131 VAL B N 1
ATOM 3848 C CA . VAL B 1 131 ? -34.375 4.934 7.852 1 93.44 131 VAL B CA 1
ATOM 3849 C C . VAL B 1 131 ? -34.125 4.391 6.441 1 93.44 131 VAL B C 1
ATOM 3851 O O . VAL B 1 131 ? -33.875 3.193 6.266 1 93.44 131 VAL B O 1
ATOM 3854 N N . LEU B 1 132 ? -34.219 5.242 5.504 1 94.81 132 LEU B N 1
ATOM 3855 C CA . LEU B 1 132 ? -34 4.816 4.125 1 94.81 132 LEU B CA 1
ATOM 3856 C C . LEU B 1 132 ? -32.594 4.258 3.934 1 94.81 132 LEU B C 1
ATOM 3858 O O . LEU B 1 132 ? -32.438 3.203 3.322 1 94.81 132 LEU B O 1
ATOM 3862 N N . ILE B 1 133 ? -31.625 4.965 4.461 1 95.06 133 ILE B N 1
ATOM 3863 C CA . ILE B 1 133 ? -30.25 4.508 4.34 1 95.06 133 ILE B CA 1
ATOM 3864 C C . ILE B 1 133 ? -30.062 3.205 5.117 1 95.06 133 ILE B C 1
ATOM 3866 O O . ILE B 1 133 ? -29.406 2.281 4.641 1 95.06 133 ILE B O 1
ATOM 3870 N N . GLY B 1 134 ? -30.719 3.1 6.254 1 94.94 134 GLY B N 1
ATOM 3871 C CA . GLY B 1 134 ? -30.641 1.894 7.062 1 94.94 134 GLY B CA 1
ATOM 3872 C C . GLY B 1 134 ? -31.188 0.668 6.363 1 94.94 134 GLY B C 1
ATOM 3873 O O . GLY B 1 134 ? -30.609 -0.413 6.43 1 94.94 134 GLY B O 1
ATOM 3874 N N . VAL B 1 135 ? -32.219 0.827 5.691 1 96 135 VAL B N 1
ATOM 3875 C CA . VAL B 1 135 ? -32.844 -0.275 4.957 1 96 135 VAL B CA 1
ATOM 3876 C C . VAL B 1 135 ? -31.922 -0.722 3.828 1 96 135 VAL B C 1
ATOM 3878 O O . VAL B 1 135 ? -31.719 -1.921 3.615 1 96 135 VAL B O 1
ATOM 3881 N N . CYS B 1 136 ? -31.359 0.236 3.154 1 96.5 136 CYS B N 1
ATOM 3882 C CA . CYS B 1 136 ? -30.438 -0.089 2.07 1 96.5 136 CYS B CA 1
ATOM 3883 C C . CYS B 1 136 ? -29.203 -0.823 2.6 1 96.5 136 CYS B C 1
ATOM 3885 O O . CYS B 1 136 ? -28.75 -1.789 1.99 1 96.5 136 CYS B O 1
ATOM 3887 N N . LEU B 1 137 ? -28.719 -0.397 3.752 1 96 137 LEU B N 1
ATOM 3888 C CA . LEU B 1 137 ? -27.547 -1.038 4.336 1 96 137 LEU B CA 1
ATOM 3889 C C . LEU B 1 137 ? -27.875 -2.457 4.789 1 96 137 LEU B C 1
ATOM 3891 O O . LEU B 1 137 ? -27.062 -3.373 4.598 1 96 137 LEU B O 1
ATOM 3895 N N . CYS B 1 138 ? -29.016 -2.639 5.297 1 96.06 138 CYS B N 1
ATOM 3896 C CA . CYS B 1 138 ? -29.438 -3.969 5.727 1 96.06 138 CYS B CA 1
ATOM 3897 C C . CYS B 1 138 ? -29.594 -4.902 4.531 1 96.06 138 CYS B C 1
ATOM 3899 O O . CYS B 1 138 ? -29.188 -6.066 4.59 1 96.06 138 CYS B O 1
ATOM 3901 N N . LEU B 1 139 ? -30.141 -4.367 3.518 1 96.69 139 LEU B N 1
ATOM 3902 C CA . LEU B 1 139 ? -30.297 -5.16 2.303 1 96.69 139 LEU B CA 1
ATOM 3903 C C . LEU B 1 139 ? -28.938 -5.52 1.71 1 96.69 139 LEU B C 1
ATOM 3905 O O . LEU B 1 139 ? -28.75 -6.629 1.214 1 96.69 139 LEU B O 1
ATOM 3909 N N . SER B 1 140 ? -28.031 -4.598 1.771 1 96.44 140 SER B N 1
ATOM 3910 C CA . SER B 1 140 ? -26.703 -4.852 1.257 1 96.44 140 SER B CA 1
ATOM 3911 C C . SER B 1 140 ? -25.984 -5.93 2.07 1 96.44 140 SER B C 1
ATOM 3913 O O . SER B 1 140 ? -25.344 -6.82 1.507 1 96.44 140 SER B O 1
ATOM 3915 N N . VAL B 1 141 ? -26.156 -5.926 3.361 1 96.06 141 VAL B N 1
ATOM 3916 C CA . VAL B 1 141 ? -25.531 -6.914 4.234 1 96.06 141 VAL B CA 1
ATOM 3917 C C . VAL B 1 141 ? -26.172 -8.281 4.012 1 96.06 141 VAL B C 1
ATOM 3919 O O . VAL B 1 141 ? -25.484 -9.297 3.945 1 96.06 141 VAL B O 1
ATOM 3922 N N . THR B 1 142 ? -27.438 -8.227 3.859 1 96.31 142 THR B N 1
ATOM 3923 C CA . THR B 1 142 ? -28.141 -9.477 3.592 1 96.31 142 THR B CA 1
ATOM 3924 C C . THR B 1 142 ? -27.703 -10.07 2.256 1 96.31 142 THR B C 1
ATOM 3926 O O . THR B 1 142 ? -27.516 -11.281 2.143 1 96.31 142 THR B O 1
ATOM 3929 N N . GLY B 1 143 ? -27.578 -9.195 1.335 1 96.31 143 GLY B N 1
ATOM 3930 C CA . GLY B 1 143 ? -27.109 -9.648 0.034 1 96.31 143 GLY B CA 1
ATOM 3931 C C . GLY B 1 143 ? -25.719 -10.227 0.068 1 96.31 143 GLY B C 1
ATOM 3932 O O . GLY B 1 143 ? -25.469 -11.312 -0.472 1 96.31 143 GLY B O 1
ATOM 3933 N N . SER B 1 144 ? -24.797 -9.602 0.688 1 95.88 144 SER B N 1
ATOM 3934 C CA . SER B 1 144 ? -23.406 -10.039 0.716 1 95.88 144 SER B CA 1
ATOM 3935 C C . SER B 1 144 ? -23.234 -11.281 1.575 1 95.88 144 SER B C 1
ATOM 3937 O O . SER B 1 144 ? -22.562 -12.234 1.17 1 95.88 144 SER B O 1
ATOM 3939 N N . VAL B 1 145 ? -23.828 -11.312 2.744 1 95.31 145 VAL B N 1
ATOM 3940 C CA . VAL B 1 145 ? -23.719 -12.461 3.637 1 95.31 145 VAL B CA 1
ATOM 3941 C C . VAL B 1 145 ? -24.453 -13.656 3.031 1 95.31 145 VAL B C 1
ATOM 3943 O O . VAL B 1 145 ? -23.969 -14.789 3.084 1 95.31 145 VAL B O 1
ATOM 3946 N N . GLY B 1 146 ? -25.625 -13.422 2.461 1 95.38 146 GLY B N 1
ATOM 3947 C CA . GLY B 1 146 ? -26.344 -14.484 1.764 1 95.38 146 GLY B CA 1
ATOM 3948 C C . GLY B 1 146 ? -25.547 -15.086 0.618 1 95.38 146 GLY B C 1
ATOM 3949 O O . GLY B 1 146 ? -25.547 -16.297 0.427 1 95.38 146 GLY B O 1
ATOM 3950 N N . TYR B 1 147 ? -24.891 -14.203 -0.107 1 93.69 147 TYR B N 1
ATOM 3951 C CA . TYR B 1 147 ? -24.031 -14.656 -1.191 1 93.69 147 TYR B CA 1
ATOM 3952 C C . TYR B 1 147 ? -22.906 -15.555 -0.661 1 93.69 147 TYR B C 1
ATOM 3954 O O . TYR B 1 147 ? -22.641 -16.609 -1.23 1 93.69 147 TYR B O 1
ATOM 3962 N N . ALA B 1 148 ? -22.266 -15.18 0.448 1 94.56 148 ALA B N 1
ATOM 3963 C CA . ALA B 1 148 ? -21.156 -15.938 1.022 1 94.56 148 ALA B CA 1
ATOM 3964 C C . ALA B 1 148 ? -21.609 -17.328 1.459 1 94.56 148 ALA B C 1
ATOM 3966 O O . ALA B 1 148 ? -20.938 -18.328 1.155 1 94.56 148 ALA B O 1
ATOM 3967 N N . PHE B 1 149 ? -22.734 -17.469 2.031 1 94.38 149 PHE B N 1
ATOM 3968 C CA . PHE B 1 149 ? -23.188 -18.734 2.578 1 94.38 149 PHE B CA 1
ATOM 3969 C C . PHE B 1 149 ? -23.734 -19.641 1.476 1 94.38 149 PHE B C 1
ATOM 3971 O O . PHE B 1 149 ? -23.609 -20.859 1.547 1 94.38 149 PHE B O 1
ATOM 3978 N N . THR B 1 150 ? -24.203 -19.094 0.42 1 93.25 150 THR B N 1
ATOM 3979 C CA . THR B 1 150 ? -24.797 -19.891 -0.646 1 93.25 150 THR B CA 1
ATOM 3980 C C . THR B 1 150 ? -23.719 -20.359 -1.623 1 93.25 150 THR B C 1
ATOM 3982 O O . THR B 1 150 ? -23.812 -21.453 -2.186 1 93.25 150 THR B O 1
ATOM 3985 N N . THR B 1 151 ? -22.719 -19.578 -1.757 1 92.31 151 THR B N 1
ATOM 3986 C CA . THR B 1 151 ? -21.766 -19.859 -2.836 1 92.31 151 THR B CA 1
ATOM 3987 C C . THR B 1 151 ? -20.5 -20.5 -2.289 1 92.31 151 THR B C 1
ATOM 3989 O O . THR B 1 151 ? -19.703 -21.062 -3.049 1 92.31 151 THR B O 1
ATOM 3992 N N . HIS B 1 152 ? -20.25 -20.625 -0.969 1 91.12 152 HIS B N 1
ATOM 3993 C CA . HIS B 1 152 ? -18.984 -21.109 -0.405 1 91.12 152 HIS B CA 1
ATOM 3994 C C . HIS B 1 152 ? -18.734 -22.562 -0.766 1 91.12 152 HIS B C 1
ATOM 3996 O O . HIS B 1 152 ? -17.578 -23 -0.835 1 91.12 152 HIS B O 1
ATOM 4002 N N . THR B 1 153 ? -19.719 -23.375 -1.16 1 89.62 153 THR B N 1
ATOM 4003 C CA . THR B 1 153 ? -19.531 -24.781 -1.486 1 89.62 153 THR B CA 1
ATOM 4004 C C . THR B 1 153 ? -19.734 -25.016 -2.98 1 89.62 153 THR B C 1
ATOM 4006 O O . THR B 1 153 ? -19.625 -26.156 -3.451 1 89.62 153 THR B O 1
ATOM 4009 N N . LEU B 1 154 ? -19.953 -23.953 -3.666 1 87.56 154 LEU B N 1
ATOM 4010 C CA . LEU B 1 154 ? -20.266 -24.109 -5.082 1 87.56 154 LEU B CA 1
ATOM 4011 C C . LEU B 1 154 ? -19.062 -23.719 -5.941 1 87.56 154 LEU B C 1
ATOM 4013 O O . LEU B 1 154 ? -18.078 -23.172 -5.434 1 87.56 154 LEU B O 1
ATOM 4017 N N . THR B 1 155 ? -19.156 -24.203 -7.164 1 85.06 155 THR B N 1
ATOM 4018 C CA . THR B 1 155 ? -18.203 -23.766 -8.18 1 85.06 155 THR B CA 1
ATOM 4019 C C . THR B 1 155 ? -18.781 -22.609 -9 1 85.06 155 THR B C 1
ATOM 4021 O O . THR B 1 155 ? -20 -22.406 -9.031 1 85.06 155 THR B O 1
ATOM 4024 N N . MET B 1 156 ? -17.922 -21.797 -9.594 1 81.06 156 MET B N 1
ATOM 4025 C CA . MET B 1 156 ? -18.312 -20.578 -10.289 1 81.06 156 MET B CA 1
ATOM 4026 C C . MET B 1 156 ? -19.312 -20.875 -11.406 1 81.06 156 MET B C 1
ATOM 4028 O O . MET B 1 156 ? -20.141 -20.031 -11.75 1 81.06 156 MET B O 1
ATOM 4032 N N . ASP B 1 157 ? -19.312 -22.062 -11.938 1 77.44 157 ASP B N 1
ATOM 4033 C CA . ASP B 1 157 ? -20.203 -22.406 -13.047 1 77.44 157 ASP B CA 1
ATOM 4034 C C . ASP B 1 157 ? -21.547 -22.891 -12.539 1 77.44 157 ASP B C 1
ATOM 4036 O O . ASP B 1 157 ? -22.484 -23.078 -13.328 1 77.44 157 ASP B O 1
ATOM 4040 N N . GLU B 1 158 ? -21.781 -22.953 -11.234 1 80.06 158 GLU B N 1
ATOM 4041 C CA . GLU B 1 158 ? -23 -23.547 -10.68 1 80.06 158 GLU B CA 1
ATOM 4042 C C . GLU B 1 158 ? -23.844 -22.484 -9.977 1 80.06 158 GLU B C 1
ATOM 4044 O O . GLU B 1 158 ? -24.656 -22.828 -9.109 1 80.06 158 GLU B O 1
ATOM 4049 N N . PHE B 1 159 ? -23.672 -21.281 -10.406 1 84.38 159 PHE B N 1
ATOM 4050 C CA . PHE B 1 159 ? -24.453 -20.266 -9.711 1 84.38 159 PHE B CA 1
ATOM 4051 C C . PHE B 1 159 ? -25.922 -20.375 -10.094 1 84.38 159 PHE B C 1
ATOM 4053 O O . PHE B 1 159 ? -26.266 -20.422 -11.281 1 84.38 159 PHE B O 1
ATOM 4060 N N . ASP B 1 160 ? -26.75 -20.516 -9.016 1 85.75 160 ASP B N 1
ATOM 4061 C CA . ASP B 1 160 ? -28.203 -20.594 -9.211 1 85.75 160 ASP B CA 1
ATOM 4062 C C . ASP B 1 160 ? -28.844 -19.203 -9.109 1 85.75 160 ASP B C 1
ATOM 4064 O O . ASP B 1 160 ? -28.141 -18.203 -8.938 1 85.75 160 ASP B O 1
ATOM 4068 N N . THR B 1 161 ? -30.109 -19.172 -9.305 1 89.62 161 THR B N 1
ATOM 4069 C CA . THR B 1 161 ? -30.875 -17.922 -9.266 1 89.62 161 THR B CA 1
ATOM 4070 C C . THR B 1 161 ? -30.781 -17.281 -7.891 1 89.62 161 THR B C 1
ATOM 4072 O O . THR B 1 161 ? -30.719 -16.047 -7.781 1 89.62 161 THR B O 1
ATOM 4075 N N . ARG B 1 162 ? -30.797 -18.125 -6.938 1 90.06 162 ARG B N 1
ATOM 4076 C CA . ARG B 1 162 ? -30.688 -17.594 -5.578 1 90.06 162 ARG B CA 1
ATOM 4077 C C . ARG B 1 162 ? -29.359 -16.891 -5.363 1 90.06 162 ARG B C 1
ATOM 4079 O O . ARG B 1 162 ? -29.312 -15.805 -4.781 1 90.06 162 ARG B O 1
ATOM 4086 N N . ALA B 1 163 ? -28.312 -17.422 -5.793 1 91.19 163 ALA B N 1
ATOM 4087 C CA . ALA B 1 163 ? -26.984 -16.828 -5.664 1 91.19 163 ALA B CA 1
ATOM 4088 C C . ALA B 1 163 ? -26.906 -15.5 -6.422 1 91.19 163 ALA B C 1
ATOM 4090 O O . ALA B 1 163 ? -26.328 -14.531 -5.93 1 91.19 163 ALA B O 1
ATOM 4091 N N . ASN B 1 164 ? 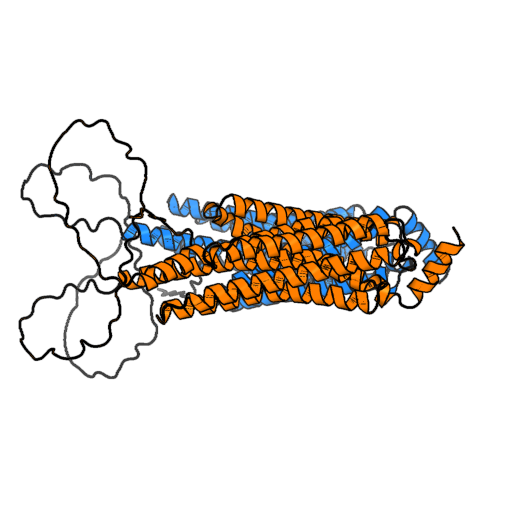-27.562 -15.438 -7.535 1 92.25 164 ASN B N 1
ATOM 4092 C CA . ASN B 1 164 ? -27.547 -14.219 -8.344 1 92.25 164 ASN B CA 1
ATOM 4093 C C . ASN B 1 164 ? -28.344 -13.102 -7.68 1 92.25 164 ASN B C 1
ATOM 4095 O O . ASN B 1 164 ? -27.922 -11.938 -7.707 1 92.25 164 ASN B O 1
ATOM 4099 N N . LEU B 1 165 ? -29.391 -13.453 -7.133 1 93.44 165 LEU B N 1
ATOM 4100 C CA . LEU B 1 165 ? -30.203 -12.453 -6.449 1 93.44 165 LEU B CA 1
ATOM 4101 C C . LEU B 1 165 ? -29.453 -11.844 -5.273 1 93.44 165 LEU B C 1
ATOM 4103 O O . LEU B 1 165 ? -29.453 -10.625 -5.086 1 93.44 165 LEU B O 1
ATOM 4107 N N . PHE B 1 166 ? -28.828 -12.695 -4.531 1 94.5 166 PHE B N 1
ATOM 4108 C CA . PHE B 1 166 ? -28.062 -12.203 -3.391 1 94.5 166 PHE B CA 1
ATOM 4109 C C . PHE B 1 166 ? -26.906 -11.32 -3.852 1 94.5 166 PHE B C 1
ATOM 4111 O O . PHE B 1 166 ? -26.625 -10.305 -3.227 1 94.5 166 PHE B O 1
ATOM 4118 N N . PHE B 1 167 ? -26.328 -11.711 -4.926 1 94.12 167 PHE B N 1
ATOM 4119 C CA . PHE B 1 167 ? -25.219 -10.898 -5.426 1 94.12 167 PHE B CA 1
ATOM 4120 C C . PHE B 1 167 ? -25.719 -9.531 -5.867 1 94.12 167 PHE B C 1
ATOM 4122 O O . PHE B 1 167 ? -25.125 -8.508 -5.523 1 94.12 167 PHE B O 1
ATOM 4129 N N . TYR B 1 168 ? -26.781 -9.445 -6.57 1 94.56 168 TYR B N 1
ATOM 4130 C CA . TYR B 1 168 ? -27.281 -8.172 -7.078 1 94.56 168 TYR B CA 1
ATOM 4131 C C . TYR B 1 168 ? -27.75 -7.273 -5.938 1 94.56 168 TYR B C 1
ATOM 4133 O O . TYR B 1 168 ? -27.625 -6.047 -6.012 1 94.56 168 TYR B O 1
ATOM 4141 N N . LEU B 1 169 ? -28.203 -7.867 -4.938 1 95.25 169 LEU B N 1
ATOM 4142 C CA . LEU B 1 169 ? -28.625 -7.102 -3.768 1 95.25 169 LEU B CA 1
ATOM 4143 C C . LEU B 1 169 ? -27.422 -6.465 -3.076 1 95.25 169 LEU B C 1
ATOM 4145 O O . LEU B 1 169 ? -27.531 -5.359 -2.535 1 95.25 169 LEU B O 1
ATOM 4149 N N . TRP B 1 170 ? -26.297 -7.027 -3.131 1 95.19 170 TRP B N 1
ATOM 4150 C CA . TRP B 1 170 ? -25.062 -6.582 -2.488 1 95.19 170 TRP B CA 1
ATOM 4151 C C . TRP B 1 170 ? -24.594 -5.254 -3.072 1 95.19 170 TRP B C 1
ATOM 4153 O O . TRP B 1 170 ? -24.844 -4.191 -2.492 1 95.19 170 TRP B O 1
ATOM 4163 N N . PRO B 1 171 ? -24.141 -5.168 -4.25 1 94.06 171 PRO B N 1
ATOM 4164 C CA . PRO B 1 171 ? -23.719 -3.877 -4.801 1 94.06 171 PRO B CA 1
ATOM 4165 C C . PRO B 1 171 ? -24.891 -2.967 -5.137 1 94.06 171 PRO B C 1
ATOM 4167 O O . PRO B 1 171 ? -24.766 -1.74 -5.078 1 94.06 171 PRO B O 1
ATOM 4170 N N . GLY B 1 172 ? -26.062 -3.51 -5.48 1 95.25 172 GLY B N 1
ATOM 4171 C CA . GLY B 1 172 ? -27.219 -2.697 -5.809 1 95.25 172 GLY B CA 1
ATOM 4172 C C . GLY B 1 172 ? -27.688 -1.833 -4.652 1 95.25 172 GLY B C 1
ATOM 4173 O O . GLY B 1 172 ? -27.938 -0.636 -4.824 1 95.25 172 GLY B O 1
ATOM 4174 N N . ALA B 1 173 ? -27.828 -2.467 -3.547 1 95.94 173 ALA B N 1
ATOM 4175 C CA . ALA B 1 173 ? -28.25 -1.722 -2.363 1 95.94 173 ALA B CA 1
ATOM 4176 C C . ALA B 1 173 ? -27.156 -0.744 -1.918 1 95.94 173 ALA B C 1
ATOM 4178 O O . ALA B 1 173 ? -27.453 0.324 -1.379 1 95.94 173 ALA B O 1
ATOM 4179 N N . CYS B 1 174 ? -25.953 -1.071 -2.111 1 94.5 174 CYS B N 1
ATOM 4180 C CA . CYS B 1 174 ? -24.844 -0.191 -1.776 1 94.5 174 CYS B CA 1
ATOM 4181 C C . CYS B 1 174 ? -24.875 1.078 -2.619 1 94.5 174 CYS B C 1
ATOM 4183 O O . CYS B 1 174 ? -24.734 2.182 -2.094 1 94.5 174 CYS B O 1
ATOM 4185 N N . ILE B 1 175 ? -25.125 0.92 -3.885 1 95.38 175 ILE B N 1
ATOM 4186 C CA . ILE B 1 175 ? -25.188 2.051 -4.805 1 95.38 175 ILE B CA 1
ATOM 4187 C C . ILE B 1 175 ? -26.359 2.957 -4.418 1 95.38 175 ILE B C 1
ATOM 4189 O O . ILE B 1 175 ? -26.219 4.184 -4.418 1 95.38 175 ILE B O 1
ATOM 4193 N N . SER B 1 176 ? -27.406 2.35 -4.086 1 95.69 176 SER B N 1
ATOM 4194 C CA . SER B 1 176 ? -28.578 3.115 -3.689 1 95.69 176 SER B CA 1
ATOM 4195 C C . SER B 1 176 ? -28.312 3.92 -2.422 1 95.69 176 SER B C 1
ATOM 4197 O O . SER B 1 176 ? -28.688 5.094 -2.338 1 95.69 176 SER B O 1
ATOM 4199 N N . ALA B 1 177 ? -27.719 3.295 -1.5 1 95.25 177 ALA B N 1
ATOM 4200 C CA . ALA B 1 177 ? -27.375 3.998 -0.267 1 95.25 177 ALA B CA 1
ATOM 4201 C C . ALA B 1 177 ? -26.453 5.176 -0.549 1 95.25 177 ALA B C 1
ATOM 4203 O O . ALA B 1 177 ? -26.656 6.273 -0.022 1 95.25 177 ALA B O 1
ATOM 4204 N N . ASP B 1 178 ? -25.469 4.961 -1.389 1 94.19 178 ASP B N 1
ATOM 4205 C CA . ASP B 1 178 ? -24.531 6.027 -1.724 1 94.19 178 ASP B CA 1
ATOM 4206 C C . ASP B 1 178 ? -25.25 7.18 -2.426 1 94.19 178 ASP B C 1
ATOM 4208 O O . ASP B 1 178 ? -24.953 8.352 -2.16 1 94.19 178 ASP B O 1
ATOM 4212 N N . LEU B 1 179 ? -26.125 6.852 -3.227 1 93.44 179 LEU B N 1
ATOM 4213 C CA . LEU B 1 179 ? -26.875 7.883 -3.947 1 93.44 179 LEU B CA 1
ATOM 4214 C C . LEU B 1 179 ? -27.75 8.688 -2.996 1 93.44 179 LEU B C 1
ATOM 4216 O O . LEU B 1 179 ? -27.828 9.906 -3.102 1 93.44 179 LEU B O 1
ATOM 4220 N N . ILE B 1 180 ? -28.359 8.039 -2.096 1 93.81 180 ILE B N 1
ATOM 4221 C CA . ILE B 1 180 ? -29.219 8.719 -1.12 1 93.81 180 ILE B CA 1
ATOM 4222 C C . ILE B 1 180 ? -28.359 9.602 -0.214 1 93.81 180 ILE B C 1
ATOM 4224 O O . ILE B 1 180 ? -28.688 10.766 0.031 1 93.81 180 ILE B O 1
ATOM 4228 N N . ILE B 1 181 ? -27.25 9.094 0.231 1 92.81 181 ILE B N 1
ATOM 4229 C CA . ILE B 1 181 ? -26.344 9.828 1.112 1 92.81 181 ILE B CA 1
ATOM 4230 C C . ILE B 1 181 ? -25.812 11.062 0.39 1 92.81 181 ILE B C 1
ATOM 4232 O O . ILE B 1 181 ? -25.875 12.18 0.913 1 92.81 181 ILE B O 1
ATOM 4236 N N . THR B 1 182 ? -25.328 10.836 -0.819 1 90.5 182 THR B N 1
ATOM 4237 C CA . THR B 1 182 ? -24.719 11.922 -1.568 1 90.5 182 THR B CA 1
ATOM 4238 C C . THR B 1 182 ? -25.75 12.984 -1.922 1 90.5 182 THR B C 1
ATOM 4240 O O . THR B 1 182 ? -25.516 14.18 -1.756 1 90.5 182 THR B O 1
ATOM 4243 N N . SER B 1 183 ? -26.875 12.562 -2.352 1 90.25 183 SER B N 1
ATOM 4244 C CA . SER B 1 183 ? -27.938 13.5 -2.715 1 90.25 183 SER B CA 1
ATOM 4245 C C . SER B 1 183 ? -28.438 14.266 -1.496 1 90.25 183 SER B C 1
ATOM 4247 O O . SER B 1 183 ? -28.719 15.461 -1.58 1 90.25 183 SER B O 1
ATOM 4249 N N . SER B 1 184 ? -28.516 13.664 -0.396 1 90.12 184 SER B N 1
ATOM 4250 C CA . SER B 1 184 ? -28.969 14.305 0.834 1 90.12 184 SER B CA 1
ATOM 4251 C C . SER B 1 184 ? -27.953 15.328 1.33 1 90.12 184 SER B C 1
ATOM 4253 O O . SER B 1 184 ? -28.328 16.422 1.763 1 90.12 184 SER B O 1
ATOM 4255 N N . ILE B 1 185 ? -26.719 14.953 1.269 1 86.94 185 ILE B N 1
ATOM 4256 C CA . ILE B 1 185 ? -25.672 15.875 1.714 1 86.94 185 ILE B CA 1
ATOM 4257 C C . ILE B 1 185 ? -25.625 17.078 0.783 1 86.94 185 ILE B C 1
ATOM 4259 O O . ILE B 1 185 ? -25.531 18.219 1.242 1 86.94 185 ILE B O 1
ATOM 4263 N N . MET B 1 186 ? -25.719 16.766 -0.504 1 86.5 186 MET B N 1
ATOM 4264 C CA . MET B 1 186 ? -25.672 17.859 -1.468 1 86.5 186 MET B CA 1
ATOM 4265 C C . MET B 1 186 ? -26.891 18.781 -1.295 1 86.5 186 MET B C 1
ATOM 4267 O O . MET B 1 186 ? -26.75 20 -1.342 1 86.5 186 MET B O 1
ATOM 4271 N N . TYR B 1 187 ? -27.969 18.188 -1.1 1 86.38 187 TYR B N 1
ATOM 4272 C CA . TYR B 1 187 ? -29.203 18.953 -0.893 1 86.38 187 TYR B CA 1
ATOM 4273 C C . TYR B 1 187 ? -29.109 19.781 0.38 1 86.38 187 TYR B C 1
ATOM 4275 O O . TYR B 1 187 ? -29.453 20.969 0.375 1 86.38 187 TYR B O 1
ATOM 4283 N N . GLY B 1 188 ? -28.641 19.234 1.409 1 83.19 188 GLY B N 1
ATOM 4284 C CA . GLY B 1 188 ? -28.5 19.938 2.672 1 83.19 188 GLY B CA 1
ATOM 4285 C C . GLY B 1 188 ? -27.5 21.094 2.613 1 83.19 188 GLY B C 1
ATOM 4286 O O . GLY B 1 188 ? -27.766 22.172 3.139 1 83.19 188 GLY B O 1
ATOM 4287 N N . LEU B 1 189 ? -26.453 20.859 1.96 1 81.12 189 LEU B N 1
ATOM 4288 C CA . LEU B 1 189 ? -25.422 21.891 1.849 1 81.12 189 LEU B CA 1
ATOM 4289 C C . LEU B 1 189 ? -25.859 23.016 0.915 1 81.12 189 LEU B C 1
ATOM 4291 O O . LEU B 1 189 ? -25.594 24.188 1.174 1 81.12 189 LEU B O 1
ATOM 4295 N N . TYR B 1 190 ? -26.562 22.656 -0.16 1 82.19 190 TYR B N 1
ATOM 4296 C CA . TYR B 1 190 ? -27.047 23.641 -1.113 1 82.19 190 TYR B CA 1
ATOM 4297 C C . TYR B 1 190 ? -28.047 24.578 -0.463 1 82.19 190 TYR B C 1
ATOM 4299 O O . TYR B 1 190 ? -28.047 25.781 -0.727 1 82.19 190 TYR B O 1
ATOM 4307 N N . HIS B 1 191 ? -28.812 24.172 0.402 1 81.75 191 HIS B N 1
ATOM 4308 C CA . HIS B 1 191 ? -29.859 24.969 1.04 1 81.75 191 HIS B CA 1
ATOM 4309 C C . HIS B 1 191 ? -29.297 25.719 2.246 1 81.75 191 HIS B C 1
ATOM 4311 O O . HIS B 1 191 ? -29.953 26.641 2.768 1 81.75 191 HIS B O 1
ATOM 4317 N N . SER B 1 192 ? -28.078 25.438 2.629 1 72 192 SER B N 1
ATOM 4318 C CA . SER B 1 192 ? -27.453 26.156 3.742 1 72 192 SER B CA 1
ATOM 4319 C C . SER B 1 192 ? -26.672 27.359 3.254 1 72 192 SER B C 1
ATOM 4321 O O . SER B 1 192 ? -26.016 28.047 4.047 1 72 192 SER B O 1
ATOM 4323 N N . ARG B 1 193 ? -26.766 27.672 1.989 1 73.12 193 ARG B N 1
ATOM 4324 C CA . ARG B 1 193 ? -26.078 28.828 1.434 1 73.12 193 ARG B CA 1
ATOM 4325 C C . ARG B 1 193 ? -26.734 30.125 1.903 1 73.12 193 ARG B C 1
ATOM 4327 O O . ARG B 1 193 ? -27.953 30.234 1.92 1 73.12 193 ARG B O 1
ATOM 4334 N N . SER B 1 194 ? -26 30.922 2.727 1 64.69 194 SER B N 1
ATOM 4335 C CA . SER B 1 194 ? -26.5 32.156 3.322 1 64.69 194 SER B CA 1
ATOM 4336 C C . SER B 1 194 ? -26.438 33.312 2.336 1 64.69 194 SER B C 1
ATOM 4338 O O . SER B 1 194 ? -27.078 34.344 2.539 1 64.69 194 SER B O 1
ATOM 4340 N N . GLY B 1 195 ? -25.797 33.156 1.18 1 64.06 195 GLY B N 1
ATOM 4341 C CA . GLY B 1 195 ? -25.625 34.281 0.277 1 64.06 195 GLY B CA 1
ATOM 4342 C C . GLY B 1 195 ? -24.328 35.031 0.508 1 64.06 195 GLY B C 1
ATOM 4343 O O . GLY B 1 195 ? -23.922 35.844 -0.321 1 64.06 195 GLY B O 1
ATOM 4344 N N . LEU B 1 196 ? -23.609 34.719 1.753 1 62.97 196 LEU B N 1
ATOM 4345 C CA . LEU B 1 196 ? -22.312 35.344 1.998 1 62.97 196 LEU B CA 1
ATOM 4346 C C . LEU B 1 196 ? -21.219 34.625 1.198 1 62.97 196 LEU B C 1
ATOM 4348 O O . LEU B 1 196 ? -21.125 33.406 1.202 1 62.97 196 LEU B O 1
ATOM 4352 N N . GLU B 1 197 ? -20.5 35.406 0.504 1 66.31 197 GLU B N 1
ATOM 4353 C CA . GLU B 1 197 ? -19.516 34.906 -0.448 1 66.31 197 GLU B CA 1
ATOM 4354 C C . GLU B 1 197 ? -18.531 33.938 0.229 1 66.31 197 GLU B C 1
ATOM 4356 O O . GLU B 1 197 ? -18.203 32.906 -0.323 1 66.31 197 GLU B O 1
ATOM 4361 N N . HIS B 1 198 ? -18.047 34.344 1.477 1 64.69 198 HIS B N 1
ATOM 4362 C CA . HIS B 1 198 ? -17.062 33.531 2.16 1 64.69 198 HIS B CA 1
ATOM 4363 C C . HIS B 1 198 ? -17.656 32.188 2.578 1 64.69 198 HIS B C 1
ATOM 4365 O O . HIS B 1 198 ? -17.031 31.141 2.4 1 64.69 198 HIS B O 1
ATOM 4371 N N . THR B 1 199 ? -18.891 32.312 3.023 1 65.94 199 THR B N 1
ATOM 4372 C CA . THR B 1 199 ? -19.562 31.078 3.457 1 65.94 199 THR B CA 1
ATOM 4373 C C . THR B 1 199 ? -19.938 30.219 2.258 1 65.94 199 THR B C 1
ATOM 4375 O O . THR B 1 199 ? -19.828 28.984 2.309 1 65.94 199 THR 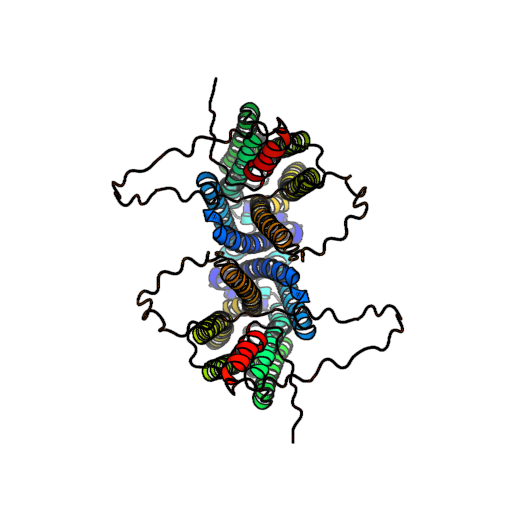B O 1
ATOM 4378 N N . ASP B 1 200 ? -20.25 30.875 1.253 1 76.56 200 ASP B N 1
ATOM 4379 C CA . ASP B 1 200 ? -20.641 30.141 0.055 1 76.56 200 ASP B CA 1
ATOM 4380 C C . ASP B 1 200 ? -19.438 29.453 -0.583 1 76.56 200 ASP B C 1
ATOM 4382 O O . ASP B 1 200 ? -19.562 28.344 -1.115 1 76.56 200 ASP B O 1
ATOM 4386 N N . ARG B 1 201 ? -18.328 30.062 -0.446 1 76.19 201 ARG B N 1
ATOM 4387 C CA . ARG B 1 201 ? -17.125 29.453 -0.981 1 76.19 201 ARG B CA 1
ATOM 4388 C C . ARG B 1 201 ? -16.734 28.219 -0.177 1 76.19 201 ARG B C 1
ATOM 4390 O O . ARG B 1 201 ? -16.297 27.203 -0.744 1 76.19 201 ARG B O 1
ATOM 4397 N N . LEU B 1 202 ? -16.969 28.312 1.043 1 74.38 202 LEU B N 1
ATOM 4398 C CA . LEU B 1 202 ? -16.672 27.172 1.903 1 74.38 202 LEU B CA 1
ATOM 4399 C C . LEU B 1 202 ? -17.641 26.016 1.636 1 74.38 202 LEU B C 1
ATOM 4401 O O . LEU B 1 202 ? -17.234 24.859 1.6 1 74.38 202 LEU B O 1
ATOM 4405 N N . VAL B 1 203 ? -18.906 26.406 1.44 1 76.69 203 VAL B N 1
ATOM 4406 C CA . VAL B 1 203 ? -19.922 25.391 1.188 1 76.69 203 VAL B CA 1
ATOM 4407 C C . VAL B 1 203 ? -19.641 24.703 -0.148 1 76.69 203 VAL B C 1
ATOM 4409 O O . VAL B 1 203 ? -19.734 23.484 -0.255 1 76.69 203 VAL B O 1
ATOM 4412 N N . LYS B 1 204 ? -19.234 25.422 -1.085 1 80.56 204 LYS B N 1
ATOM 4413 C CA . LYS B 1 204 ? -18.906 24.859 -2.389 1 80.56 204 LYS B CA 1
ATOM 4414 C C . LYS B 1 204 ? -17.688 23.938 -2.303 1 80.56 204 LYS B C 1
ATOM 4416 O O . LYS B 1 204 ? -17.656 22.891 -2.945 1 80.56 204 LYS B O 1
ATOM 4421 N N . LYS B 1 205 ? -16.781 24.297 -1.499 1 78.38 205 LYS B N 1
ATOM 4422 C CA . LYS B 1 205 ? -15.602 23.453 -1.302 1 78.38 205 LYS B CA 1
ATOM 4423 C C . LYS B 1 205 ? -15.961 22.156 -0.588 1 78.38 205 LYS B C 1
ATOM 4425 O O . LYS B 1 205 ? -15.469 21.094 -0.95 1 78.38 205 LYS B O 1
ATOM 4430 N N . LEU B 1 206 ? -16.859 22.344 0.23 1 76 206 LEU B N 1
ATOM 4431 C CA . LEU B 1 206 ? -17.281 21.156 0.973 1 76 206 LEU B CA 1
ATOM 4432 C C . LEU B 1 206 ? -18.078 20.219 0.082 1 76 206 LEU B C 1
ATOM 4434 O O . LEU B 1 206 ? -17.953 19 0.184 1 76 206 LEU B O 1
ATOM 4438 N N . MET B 1 207 ? -18.891 20.781 -0.718 1 81 207 MET B N 1
ATOM 4439 C CA . MET B 1 207 ? -19.672 19.984 -1.657 1 81 207 MET B CA 1
ATOM 4440 C C . MET B 1 207 ? -18.75 19.234 -2.623 1 81 207 MET B C 1
ATOM 4442 O O . MET B 1 207 ? -18.953 18.047 -2.885 1 81 207 MET B O 1
ATOM 4446 N N . ARG B 1 208 ? -17.734 19.875 -3.012 1 81 208 ARG B N 1
ATOM 4447 C CA . ARG B 1 208 ? -16.812 19.266 -3.963 1 81 208 ARG B CA 1
ATOM 4448 C C . ARG B 1 208 ? -16.016 18.141 -3.307 1 81 208 ARG B C 1
ATOM 4450 O O . ARG B 1 208 ? -15.844 17.078 -3.889 1 81 208 ARG B O 1
ATOM 4457 N N . VAL B 1 209 ? -15.578 18.375 -2.139 1 76.5 209 VAL B N 1
ATOM 4458 C CA . VAL B 1 209 ? -14.773 17.391 -1.428 1 76.5 209 VAL B CA 1
ATOM 4459 C C . VAL B 1 209 ? -15.625 16.172 -1.109 1 76.5 209 VAL B C 1
ATOM 4461 O O . VAL B 1 209 ? -15.148 15.031 -1.203 1 76.5 209 VAL B O 1
ATOM 4464 N N . SER B 1 210 ? -16.844 16.453 -0.776 1 76.19 210 SER B N 1
ATOM 4465 C CA . SER B 1 210 ? -17.734 15.344 -0.462 1 76.19 210 SER B CA 1
ATOM 4466 C C . SER B 1 210 ? -18.031 14.5 -1.698 1 76.19 210 SER B C 1
ATOM 4468 O O . SER B 1 210 ? -18.078 13.266 -1.616 1 76.19 210 SER B O 1
ATOM 4470 N N . LEU B 1 211 ? -18.203 15.148 -2.779 1 80.81 211 LEU B N 1
ATOM 4471 C CA . LEU B 1 211 ? -18.438 14.438 -4.031 1 80.81 211 LEU B CA 1
ATOM 4472 C C . LEU B 1 211 ? -17.203 13.664 -4.465 1 80.81 211 LEU B C 1
ATOM 4474 O O . LEU B 1 211 ? -17.297 12.523 -4.914 1 80.81 211 LEU B O 1
ATOM 4478 N N . GLU B 1 212 ? -16.094 14.25 -4.305 1 76.69 212 GLU B N 1
ATOM 4479 C CA . GLU B 1 212 ? -14.852 13.617 -4.719 1 76.69 212 GLU B CA 1
ATOM 4480 C C . GLU B 1 212 ? -14.547 12.391 -3.867 1 76.69 212 GLU B C 1
ATOM 4482 O O . GLU B 1 212 ? -13.922 11.438 -4.34 1 76.69 212 GLU B O 1
ATOM 4487 N N . ALA B 1 213 ? -15.062 12.414 -2.725 1 77.75 213 ALA B N 1
ATOM 4488 C CA . ALA B 1 213 ? -14.766 11.305 -1.821 1 77.75 213 ALA B CA 1
ATOM 4489 C C . ALA B 1 213 ? -15.758 10.156 -2.012 1 77.75 213 ALA B C 1
ATOM 4491 O O . ALA B 1 213 ? -15.422 8.992 -1.78 1 77.75 213 ALA B O 1
ATOM 4492 N N . GLN B 1 214 ? -16.938 10.445 -2.488 1 84.38 214 GLN B N 1
ATOM 4493 C CA . GLN B 1 214 ? -17.984 9.414 -2.541 1 84.38 214 GLN B CA 1
ATOM 4494 C C . GLN B 1 214 ? -18.125 8.859 -3.955 1 84.38 214 GLN B C 1
ATOM 4496 O O . GLN B 1 214 ? -18.656 7.762 -4.141 1 84.38 214 GLN B O 1
ATOM 4501 N N . VAL B 1 215 ? -17.656 9.531 -4.926 1 87.75 215 VAL B N 1
ATOM 4502 C CA . VAL B 1 215 ? -17.844 9.117 -6.316 1 87.75 215 VAL B CA 1
ATOM 4503 C C . VAL B 1 215 ? -17 7.887 -6.613 1 87.75 215 VAL B C 1
ATOM 4505 O O . VAL B 1 215 ? -17.5 6.898 -7.16 1 87.75 215 VAL B O 1
ATOM 4508 N N . PRO B 1 216 ? -15.781 7.855 -6.16 1 89.62 216 PRO B N 1
ATOM 4509 C CA . PRO B 1 216 ? -14.953 6.695 -6.512 1 89.62 216 PRO B CA 1
ATOM 4510 C C . PRO B 1 216 ? -15.508 5.387 -5.953 1 89.62 216 PRO B C 1
ATOM 4512 O O . PRO B 1 216 ? -15.648 4.406 -6.688 1 89.62 216 PRO B O 1
ATOM 4515 N N . PRO B 1 217 ? -15.891 5.332 -4.703 1 92.19 217 PRO B N 1
ATOM 4516 C CA . PRO B 1 217 ? -16.422 4.062 -4.211 1 92.19 217 PRO B CA 1
ATOM 4517 C C . PRO B 1 217 ? -17.734 3.68 -4.879 1 92.19 217 PRO B C 1
ATOM 4519 O O . PRO B 1 217 ? -18 2.494 -5.094 1 92.19 217 PRO B O 1
ATOM 4522 N N . THR B 1 218 ? -18.562 4.641 -5.266 1 92.69 218 THR B N 1
ATOM 4523 C CA . THR B 1 218 ? -19.812 4.363 -5.949 1 92.69 218 THR B CA 1
ATOM 4524 C C . THR B 1 218 ? -19.562 3.832 -7.359 1 92.69 218 THR B C 1
ATOM 4526 O O . THR B 1 218 ? -20.266 2.928 -7.82 1 92.69 218 THR B O 1
ATOM 4529 N N . LEU B 1 219 ? -18.562 4.391 -7.938 1 93.12 219 LEU B N 1
ATOM 4530 C CA . LEU B 1 219 ? -18.203 3.918 -9.266 1 93.12 219 LEU B CA 1
ATOM 4531 C C . LEU B 1 219 ? -17.703 2.48 -9.219 1 93.12 219 LEU B C 1
ATOM 4533 O O . LEU B 1 219 ? -18 1.677 -10.102 1 93.12 219 LEU B O 1
ATOM 4537 N N . VAL B 1 220 ? -16.953 2.195 -8.234 1 94.56 220 VAL B N 1
ATOM 4538 C CA . VAL B 1 220 ? -16.438 0.837 -8.078 1 94.56 220 VAL B CA 1
ATOM 4539 C C . VAL B 1 220 ? -17.594 -0.125 -7.812 1 94.56 220 VAL B C 1
ATOM 4541 O O . VAL B 1 220 ? -17.625 -1.24 -8.336 1 94.56 220 VAL B O 1
ATOM 4544 N N . ALA B 1 221 ? -18.516 0.284 -7.051 1 94.25 221 ALA B N 1
ATOM 4545 C CA . ALA B 1 221 ? -19.688 -0.545 -6.789 1 94.25 221 ALA B CA 1
ATOM 4546 C C . ALA B 1 221 ? -20.5 -0.762 -8.062 1 94.25 221 ALA B C 1
ATOM 4548 O O . ALA B 1 221 ? -21.016 -1.857 -8.305 1 94.25 221 ALA B O 1
ATOM 4549 N N . LEU B 1 222 ? -20.578 0.225 -8.836 1 94.38 222 LEU B N 1
ATOM 4550 C CA . LEU B 1 222 ? -21.281 0.111 -10.109 1 94.38 222 LEU B CA 1
ATOM 4551 C C . LEU B 1 222 ? -20.562 -0.856 -11.047 1 94.38 222 LEU B C 1
ATOM 4553 O O . LEU B 1 222 ? -21.203 -1.676 -11.703 1 94.38 222 LEU B O 1
ATOM 4557 N N . LEU B 1 223 ? -19.281 -0.699 -11.047 1 93.12 223 LEU B N 1
ATOM 4558 C CA . LEU B 1 223 ? -18.5 -1.627 -11.844 1 93.12 223 LEU B CA 1
ATOM 4559 C C . LEU B 1 223 ? -18.688 -3.061 -11.367 1 93.12 223 LEU B C 1
ATOM 4561 O O . LEU B 1 223 ? -18.734 -3.99 -12.172 1 93.12 223 LEU B O 1
ATOM 4565 N N . PHE B 1 224 ? -18.75 -3.158 -10.094 1 94.12 224 PHE B N 1
ATOM 4566 C CA . PHE B 1 224 ? -18.984 -4.457 -9.477 1 94.12 224 PHE B CA 1
ATOM 4567 C C . PHE B 1 224 ? -20.297 -5.055 -9.969 1 94.12 224 PHE B C 1
ATOM 4569 O O . PHE B 1 224 ? -20.344 -6.211 -10.391 1 94.12 224 PHE B O 1
ATOM 4576 N N . PHE B 1 225 ? -21.297 -4.27 -10.031 1 93.94 225 PHE B N 1
ATOM 4577 C CA . PHE B 1 225 ? -22.641 -4.664 -10.445 1 93.94 225 PHE B CA 1
ATOM 4578 C C . PHE B 1 225 ? -22.672 -5.004 -11.93 1 93.94 225 PHE B C 1
ATOM 4580 O O . PHE B 1 225 ? -23.172 -6.059 -12.32 1 93.94 225 PHE B O 1
ATOM 4587 N N . LEU B 1 226 ? -22.078 -4.25 -12.711 1 93.81 226 LEU B N 1
ATOM 4588 C CA . LEU B 1 226 ? -22.109 -4.41 -14.156 1 93.81 226 LEU B CA 1
ATOM 4589 C C . LEU B 1 226 ? -21.25 -5.594 -14.594 1 93.81 226 LEU B C 1
ATOM 4591 O O . LEU B 1 226 ? -21.609 -6.324 -15.516 1 93.81 226 LEU B O 1
ATOM 4595 N N . GLN B 1 227 ? -20.141 -5.754 -13.945 1 93 227 GLN B N 1
ATOM 4596 C CA . GLN B 1 227 ? -19.25 -6.84 -14.32 1 93 227 GLN B CA 1
ATOM 4597 C C . GLN B 1 227 ? -19.859 -8.195 -13.984 1 93 227 GLN B C 1
ATOM 4599 O O . GLN B 1 227 ? -19.688 -9.164 -14.734 1 93 227 GLN B O 1
ATOM 4604 N N . PHE B 1 228 ? -20.484 -8.242 -12.906 1 91.62 228 PHE B N 1
ATOM 4605 C CA . PHE B 1 228 ? -21.141 -9.5 -12.555 1 91.62 228 PHE B CA 1
ATOM 4606 C C . PHE B 1 228 ? -22.281 -9.805 -13.523 1 91.62 228 PHE B C 1
ATOM 4608 O O . PHE B 1 228 ? -22.484 -10.961 -13.891 1 91.62 228 PHE B O 1
ATOM 4615 N N . ALA B 1 229 ? -22.953 -8.789 -13.953 1 90.19 229 ALA B N 1
ATOM 4616 C CA . ALA B 1 229 ? -24.047 -8.969 -14.914 1 90.19 229 ALA B CA 1
ATOM 4617 C C . ALA B 1 229 ? -23.516 -9.414 -16.266 1 90.19 229 ALA B C 1
ATOM 4619 O O . ALA B 1 229 ? -24.156 -10.195 -16.969 1 90.19 229 ALA B O 1
ATOM 4620 N N . ALA B 1 230 ? -22.328 -8.961 -16.578 1 88.31 230 ALA B N 1
ATOM 4621 C CA . ALA B 1 230 ? -21.719 -9.312 -17.859 1 88.31 230 ALA B CA 1
ATOM 4622 C C . ALA B 1 230 ? -21.141 -10.719 -17.828 1 88.31 230 ALA B C 1
ATOM 4624 O O . ALA B 1 230 ? -21.391 -11.523 -18.734 1 88.31 230 ALA B O 1
ATOM 4625 N N . ASP B 1 231 ? -20.328 -10.961 -16.797 1 84.62 231 ASP B N 1
ATOM 4626 C CA . ASP B 1 231 ? -19.672 -12.258 -16.656 1 84.62 231 ASP B CA 1
ATOM 4627 C C . ASP B 1 231 ? -19.484 -12.625 -15.18 1 84.62 231 ASP B C 1
ATOM 4629 O O . ASP B 1 231 ? -18.516 -12.203 -14.547 1 84.62 231 ASP B O 1
ATOM 4633 N N . SER B 1 232 ? -20.375 -13.508 -14.789 1 76.5 232 SER B N 1
ATOM 4634 C CA . SER B 1 232 ? -20.375 -13.867 -13.375 1 76.5 232 SER B CA 1
ATOM 4635 C C . SER B 1 232 ? -19.141 -14.68 -13 1 76.5 232 SER B C 1
ATOM 4637 O O . SER B 1 232 ? -18.703 -14.664 -11.852 1 76.5 232 SER B O 1
ATOM 4639 N N . MET B 1 233 ? -18.5 -15.281 -13.953 1 68.81 233 MET B N 1
ATOM 4640 C CA . MET B 1 233 ? -17.406 -16.219 -13.695 1 68.81 233 MET B CA 1
ATOM 4641 C C . MET B 1 233 ? -16.047 -15.539 -13.883 1 68.81 233 MET B C 1
ATOM 4643 O O . MET B 1 233 ? -15.016 -16.188 -13.836 1 68.81 233 MET B O 1
ATOM 4647 N N . SER B 1 234 ? -16.094 -14.281 -13.867 1 80.38 234 SER B N 1
ATOM 4648 C CA . SER B 1 234 ? -14.844 -13.633 -14.227 1 80.38 234 SER B CA 1
ATOM 4649 C C . SER B 1 234 ? -14.047 -13.258 -12.984 1 80.38 234 SER B C 1
ATOM 4651 O O . SER B 1 234 ? -14.617 -12.977 -11.93 1 80.38 234 SER B O 1
ATOM 4653 N N . SER B 1 235 ? -12.742 -13.445 -13.031 1 87.94 235 SER B N 1
ATOM 4654 C CA . SER B 1 235 ? -11.82 -13.086 -11.961 1 87.94 235 SER B CA 1
ATOM 4655 C C . SER B 1 235 ? -11.812 -11.578 -11.734 1 87.94 235 SER B C 1
ATOM 4657 O O . SER B 1 235 ? -11.391 -11.109 -10.672 1 87.94 235 SER B O 1
ATOM 4659 N N . ILE B 1 236 ? -12.344 -10.82 -12.672 1 90 236 ILE B N 1
ATOM 4660 C CA . ILE B 1 236 ? -12.406 -9.367 -12.523 1 90 236 ILE B CA 1
ATOM 4661 C C . ILE B 1 236 ? -13.406 -9.008 -11.43 1 90 236 ILE B C 1
ATOM 4663 O O . ILE B 1 236 ? -13.219 -8.023 -10.703 1 90 236 ILE B O 1
ATOM 4667 N N . VAL B 1 237 ? -14.469 -9.828 -11.312 1 90.62 237 VAL B N 1
ATOM 4668 C CA . VAL B 1 237 ? -15.453 -9.609 -10.258 1 90.62 237 VAL B CA 1
ATOM 4669 C C . VAL B 1 237 ? -14.789 -9.758 -8.891 1 90.62 237 VAL B C 1
ATOM 4671 O O . VAL B 1 237 ? -15.055 -8.969 -7.977 1 90.62 237 VAL B O 1
ATOM 4674 N N . GLN B 1 238 ? -13.93 -10.68 -8.82 1 90.69 238 GLN B N 1
ATOM 4675 C CA . GLN B 1 238 ? -13.219 -10.891 -7.562 1 90.69 238 GLN B CA 1
ATOM 4676 C C . GLN B 1 238 ? -12.258 -9.742 -7.281 1 90.69 238 GLN B C 1
ATOM 4678 O O . GLN B 1 238 ? -12.094 -9.328 -6.129 1 90.69 238 GLN B O 1
ATOM 4683 N N . PHE B 1 239 ? -11.617 -9.305 -8.32 1 94.75 239 PHE B N 1
ATOM 4684 C CA . PHE B 1 239 ? -10.742 -8.148 -8.188 1 94.75 239 PHE B CA 1
ATOM 4685 C C . PHE B 1 239 ? -11.492 -6.965 -7.59 1 94.75 239 PHE B C 1
ATOM 4687 O O . PHE B 1 239 ? -11.016 -6.332 -6.648 1 94.75 239 PHE B O 1
ATOM 4694 N N . ILE B 1 240 ? -12.625 -6.676 -8.094 1 94.06 240 ILE B N 1
ATOM 4695 C CA . ILE B 1 240 ? -13.422 -5.535 -7.66 1 94.06 240 ILE B CA 1
ATOM 4696 C C . ILE B 1 240 ? -13.914 -5.758 -6.23 1 94.06 240 ILE B C 1
ATOM 4698 O O . ILE B 1 240 ? -13.938 -4.828 -5.426 1 94.06 240 ILE B O 1
ATOM 4702 N N . ALA B 1 241 ? -14.273 -7.004 -5.902 1 92.56 241 ALA B N 1
ATOM 4703 C CA . ALA B 1 241 ? -14.727 -7.336 -4.555 1 92.56 241 ALA B CA 1
ATOM 4704 C C . ALA B 1 241 ? -13.633 -7.062 -3.523 1 92.56 241 ALA B C 1
ATOM 4706 O O . ALA B 1 241 ? -13.922 -6.664 -2.393 1 92.56 241 ALA B O 1
ATOM 4707 N N . ILE B 1 242 ? -12.398 -7.238 -3.912 1 94.75 242 ILE B N 1
ATOM 4708 C CA . ILE B 1 242 ? -11.258 -7.078 -3.018 1 94.75 242 ILE B CA 1
ATOM 4709 C C . ILE B 1 242 ? -10.992 -5.594 -2.779 1 94.75 242 ILE B C 1
ATOM 4711 O O . ILE B 1 242 ? -10.734 -5.176 -1.647 1 94.75 242 ILE B O 1
ATOM 4715 N N . ILE B 1 243 ? -11.109 -4.82 -3.793 1 94.88 243 ILE B N 1
ATOM 4716 C CA . ILE B 1 243 ? -10.688 -3.43 -3.693 1 94.88 243 ILE B CA 1
ATOM 4717 C C . ILE B 1 243 ? -11.852 -2.572 -3.199 1 94.88 243 ILE B C 1
ATOM 4719 O O . ILE B 1 243 ? -11.648 -1.465 -2.697 1 94.88 243 ILE B O 1
ATOM 4723 N N . HIS B 1 244 ? -13.055 -3.053 -3.266 1 95.31 244 HIS B N 1
ATOM 4724 C CA . HIS B 1 244 ? -14.273 -2.289 -3.02 1 95.31 244 HIS B CA 1
ATOM 4725 C C . HIS B 1 244 ? -14.266 -1.681 -1.622 1 95.31 244 HIS B C 1
ATOM 4727 O O . HIS B 1 244 ? -14.398 -0.464 -1.471 1 95.31 244 HIS B O 1
ATOM 4733 N N . PRO B 1 245 ? -14.062 -2.432 -0.603 1 94.56 245 PRO B N 1
ATOM 4734 C CA . PRO B 1 245 ? -14.094 -1.839 0.736 1 94.56 245 PRO B CA 1
ATOM 4735 C C . PRO B 1 245 ? -12.93 -0.886 0.988 1 94.56 245 PRO B C 1
ATOM 4737 O O . PRO B 1 245 ? -13.055 0.059 1.771 1 94.56 245 PRO B O 1
ATOM 4740 N N . LYS B 1 246 ? -11.844 -1.119 0.332 1 95.81 246 LYS B N 1
ATOM 4741 C CA . LYS B 1 246 ? -10.656 -0.29 0.548 1 95.81 246 LYS B CA 1
ATOM 4742 C C . LYS B 1 246 ? -10.852 1.104 -0.04 1 95.81 246 LYS B C 1
ATOM 4744 O O . LYS B 1 246 ? -10.359 2.092 0.515 1 95.81 246 LYS B O 1
ATOM 4749 N N . VAL B 1 247 ? -11.523 1.166 -1.084 1 94.88 247 VAL B N 1
ATOM 4750 C CA . VAL B 1 247 ? -11.773 2.459 -1.713 1 94.88 247 VAL B CA 1
ATOM 4751 C C . VAL B 1 247 ? -12.648 3.314 -0.805 1 94.88 247 VAL B C 1
ATOM 4753 O O . VAL B 1 247 ? -12.438 4.523 -0.681 1 94.88 247 VAL B O 1
ATOM 4756 N N . TYR B 1 248 ? -13.586 2.676 -0.132 1 95.44 248 TYR B N 1
ATOM 4757 C CA . TYR B 1 248 ? -14.414 3.383 0.84 1 95.44 248 TYR B CA 1
ATOM 4758 C C . TYR B 1 248 ? -13.562 3.914 1.991 1 95.44 248 TYR B C 1
ATOM 4760 O O . TYR B 1 248 ? -13.711 5.07 2.393 1 95.44 248 TYR B O 1
ATOM 4768 N N . LEU B 1 249 ? -12.711 3.119 2.404 1 95.31 249 LEU B N 1
ATOM 4769 C CA . LEU B 1 249 ? -11.891 3.465 3.562 1 95.31 249 LEU B CA 1
ATOM 4770 C C . LEU B 1 249 ? -10.945 4.613 3.232 1 95.31 249 LEU B C 1
ATOM 4772 O O . LEU B 1 249 ? -10.875 5.598 3.971 1 95.31 249 LEU B O 1
ATOM 4776 N N . VAL B 1 250 ? -10.281 4.5 2.127 1 93.94 250 VAL B N 1
ATOM 4777 C CA . VAL B 1 250 ? -9.32 5.523 1.726 1 93.94 250 VAL B CA 1
ATOM 4778 C C . VAL B 1 250 ? -10.055 6.836 1.452 1 93.94 250 VAL B C 1
ATOM 4780 O O . VAL B 1 250 ? -9.578 7.906 1.838 1 93.94 250 VAL B O 1
ATOM 4783 N N . GLY B 1 251 ? -11.156 6.734 0.823 1 90.44 251 GLY B N 1
ATOM 4784 C CA . GLY B 1 251 ? -11.945 7.93 0.561 1 90.44 251 GLY B CA 1
ATOM 4785 C C . GLY B 1 251 ? -12.406 8.625 1.825 1 90.44 251 GLY B C 1
ATOM 4786 O O . GLY B 1 251 ? -12.312 9.852 1.934 1 90.44 251 GLY B O 1
ATOM 4787 N N . CYS B 1 252 ? -12.82 7.926 2.77 1 91.19 252 CYS B N 1
ATOM 4788 C CA . CYS B 1 252 ? -13.312 8.492 4.02 1 91.19 252 CYS B CA 1
ATOM 4789 C C . CYS B 1 252 ? -12.18 9.141 4.809 1 91.19 252 CYS B C 1
ATOM 4791 O O . CYS B 1 252 ? -12.32 10.25 5.316 1 91.19 252 CYS B O 1
ATOM 4793 N N . LEU B 1 253 ? -11.062 8.461 4.879 1 91.38 253 LEU B N 1
ATOM 4794 C CA . LEU B 1 253 ? -9.922 8.992 5.629 1 91.38 253 LEU B CA 1
ATOM 4795 C C . LEU B 1 253 ? -9.367 10.242 4.961 1 91.38 253 LEU B C 1
ATOM 4797 O O . LEU B 1 253 ? -8.906 11.164 5.641 1 91.38 253 LEU B O 1
ATOM 4801 N N . ALA B 1 254 ? -9.438 10.258 3.678 1 86.69 254 ALA B N 1
ATOM 4802 C CA . ALA B 1 254 ? -8.977 11.445 2.951 1 86.69 254 ALA B CA 1
ATOM 4803 C C . ALA B 1 254 ? -9.844 12.656 3.275 1 86.69 254 ALA B C 1
ATOM 4805 O O . ALA B 1 254 ? -9.336 13.766 3.439 1 86.69 254 ALA B O 1
ATOM 4806 N N . ILE B 1 255 ? -11.078 12.43 3.477 1 84.12 255 ILE B N 1
ATOM 4807 C CA . ILE B 1 255 ? -12 13.516 3.785 1 84.12 255 ILE B CA 1
ATOM 4808 C C . ILE B 1 255 ? -11.781 13.984 5.223 1 84.12 255 ILE B C 1
ATOM 4810 O O . ILE B 1 255 ? -11.781 15.188 5.5 1 84.12 255 ILE B O 1
ATOM 4814 N N . LEU B 1 256 ? -11.617 13.102 6.039 1 85.38 256 LEU B N 1
ATOM 4815 C CA . LEU B 1 256 ? -11.406 13.445 7.441 1 85.38 256 LEU B CA 1
ATOM 4816 C C . LEU B 1 256 ? -10.117 14.234 7.621 1 85.38 256 LEU B C 1
ATOM 4818 O O . LEU B 1 256 ? -10.078 15.203 8.391 1 85.38 256 LEU B O 1
ATOM 4822 N N . ASN B 1 257 ? -9.148 13.898 6.887 1 84.56 257 ASN B N 1
ATOM 4823 C CA . ASN B 1 257 ? -7.879 14.602 6.977 1 84.56 257 ASN B CA 1
ATOM 4824 C C . ASN B 1 257 ? -7.941 15.961 6.281 1 84.56 257 ASN B C 1
ATOM 4826 O O . ASN B 1 257 ? -7.316 16.922 6.73 1 84.56 257 ASN B O 1
ATOM 4830 N N . SER B 1 258 ? -8.625 16.016 5.234 1 77.69 258 SER B N 1
ATOM 4831 C CA . SER B 1 258 ? -8.773 17.281 4.535 1 77.69 258 SER B CA 1
ATOM 4832 C C . SER B 1 258 ? -9.547 18.297 5.375 1 77.69 258 SER B C 1
ATOM 4834 O O . SER B 1 258 ? -9.242 19.484 5.348 1 77.69 258 SER B O 1
ATOM 4836 N N . ARG B 1 259 ? -10.438 17.844 6.082 1 73.69 259 ARG B N 1
ATOM 4837 C CA . ARG B 1 259 ? -11.195 18.703 6.98 1 73.69 259 ARG B CA 1
ATOM 4838 C C . ARG B 1 259 ? -10.289 19.312 8.047 1 73.69 259 ARG B C 1
ATOM 4840 O O . ARG B 1 259 ? -10.445 20.484 8.398 1 73.69 259 ARG B O 1
ATOM 4847 N N . GLN B 1 260 ? -9.438 18.594 8.43 1 74.69 260 GLN B N 1
ATOM 4848 C CA . GLN B 1 260 ? -8.516 19.094 9.438 1 74.69 260 GLN B CA 1
ATOM 4849 C C . GLN B 1 260 ? -7.574 20.141 8.844 1 74.69 260 GLN B C 1
ATOM 4851 O O . GLN B 1 260 ? -7.242 21.125 9.5 1 74.69 260 GLN B O 1
ATOM 4856 N N . ASP B 1 261 ? -7.25 19.984 7.652 1 71.38 261 ASP B N 1
ATOM 4857 C CA . ASP B 1 261 ? -6.383 20.953 6.988 1 71.38 261 ASP B CA 1
ATOM 4858 C C . ASP B 1 261 ? -7.113 22.281 6.746 1 71.38 261 ASP B C 1
ATOM 4860 O O . ASP B 1 261 ? -6.531 23.359 6.891 1 71.38 261 ASP B O 1
ATOM 4864 N N . LEU B 1 262 ? -8.375 22.109 6.438 1 69.12 262 LEU B N 1
ATOM 4865 C CA . LEU B 1 262 ? -9.188 23.312 6.223 1 69.12 262 LEU B CA 1
ATOM 4866 C C . LEU B 1 262 ? -9.398 24.062 7.527 1 69.12 262 LEU B C 1
ATOM 4868 O O . LEU B 1 262 ? -9.398 25.297 7.543 1 69.12 262 LEU B O 1
ATOM 4872 N N . ARG B 1 263 ? -9.445 23.375 8.555 1 66.12 263 ARG B N 1
ATOM 4873 C CA . ARG B 1 263 ? -9.594 23.984 9.867 1 66.12 263 ARG B CA 1
ATOM 4874 C C . ARG B 1 263 ? -8.305 24.703 10.281 1 66.12 263 ARG B C 1
ATOM 4876 O O . ARG B 1 263 ? -8.352 25.797 10.844 1 66.12 263 ARG B O 1
ATOM 4883 N N . ARG B 1 264 ? -7.262 24.125 9.914 1 64.5 264 ARG B N 1
ATOM 4884 C CA . ARG B 1 264 ? -5.969 24.719 10.25 1 64.5 264 ARG B CA 1
ATOM 4885 C C . ARG B 1 264 ? -5.703 25.969 9.422 1 64.5 264 ARG B C 1
ATOM 4887 O O . ARG B 1 264 ? -5.133 26.938 9.914 1 64.5 264 ARG B O 1
ATOM 4894 N N . ASP B 1 265 ? -6.148 25.922 8.242 1 58.69 265 ASP B N 1
ATOM 4895 C CA . ASP B 1 265 ? -5.984 27.078 7.363 1 58.69 265 ASP B CA 1
ATOM 4896 C C . ASP B 1 265 ? -6.855 28.25 7.816 1 58.69 265 ASP B C 1
ATOM 4898 O O . ASP B 1 265 ? -6.434 29.406 7.77 1 58.69 265 ASP B O 1
ATOM 4902 N N . ARG B 1 266 ? -7.949 27.922 8.289 1 56.56 266 ARG B N 1
ATOM 4903 C CA . ARG B 1 266 ? -8.852 28.953 8.805 1 56.56 266 ARG B CA 1
ATOM 4904 C C . ARG B 1 266 ? -8.289 29.594 10.07 1 56.56 266 ARG B C 1
ATOM 4906 O O . ARG B 1 266 ? -8.398 30.812 10.258 1 56.56 266 ARG B O 1
ATOM 4913 N N . GLN B 1 267 ? -7.727 28.766 10.805 1 52.59 267 GLN B N 1
ATOM 4914 C CA . GLN B 1 267 ? -7.125 29.297 12.023 1 52.59 267 GLN B CA 1
ATOM 4915 C C . GLN B 1 267 ? -5.941 30.219 11.703 1 52.59 267 GLN B C 1
ATOM 4917 O O . GLN B 1 267 ? -5.758 31.25 12.344 1 52.59 267 GLN B O 1
ATOM 4922 N N . ARG B 1 268 ? -5.344 29.938 10.625 1 48.41 268 ARG B N 1
ATOM 4923 C CA . ARG B 1 268 ? -4.215 30.766 10.195 1 48.41 268 ARG B CA 1
ATOM 4924 C C . ARG B 1 268 ? -4.688 32.094 9.602 1 48.41 268 ARG B C 1
ATOM 4926 O O . ARG B 1 268 ? -4.062 33.125 9.82 1 48.41 268 ARG B O 1
ATOM 4933 N N . SER B 1 269 ? -5.672 32.031 8.93 1 46 269 SER B N 1
ATOM 4934 C CA . SER B 1 269 ? -6.199 33.219 8.312 1 46 269 SER B CA 1
ATOM 4935 C C . SER B 1 269 ? -6.777 34.188 9.352 1 46 269 SER B C 1
ATOM 4937 O O . SER B 1 269 ? -6.656 35.406 9.227 1 46 269 SER B O 1
ATOM 4939 N N . TYR B 1 270 ? -7.238 33.688 10.383 1 41.34 270 TYR B N 1
ATOM 4940 C CA . TYR B 1 270 ? -7.777 34.531 11.445 1 41.34 270 TYR B CA 1
ATOM 4941 C C . TYR B 1 270 ? -6.652 35.188 12.25 1 41.34 270 TYR B C 1
ATOM 4943 O O . TYR B 1 270 ? -6.773 36.312 12.68 1 41.34 270 TYR B O 1
ATOM 4951 N N . VAL B 1 271 ? -5.609 34.594 12.391 1 41.75 271 VAL B N 1
ATOM 4952 C CA . VAL B 1 271 ? -4.484 35.156 13.133 1 41.75 271 VAL B CA 1
ATOM 4953 C C . VAL B 1 271 ? -3.816 36.25 12.305 1 41.75 271 VAL B C 1
ATOM 4955 O O . VAL B 1 271 ? -3.428 37.281 12.844 1 41.75 271 VAL B O 1
ATOM 4958 N N . TYR B 1 272 ? -3.662 36.219 11.086 1 38.47 272 TYR B N 1
ATOM 4959 C CA . TYR B 1 272 ? -3.064 37.25 10.266 1 38.47 272 TYR B CA 1
ATOM 4960 C C . TYR B 1 272 ? -3.955 38.5 10.234 1 38.47 272 TYR B C 1
ATOM 4962 O O . TYR B 1 272 ? -3.459 39.625 10.203 1 38.47 272 TYR B O 1
ATOM 4970 N N . ALA B 1 273 ? -5.145 38.406 10.25 1 37.22 273 ALA B N 1
ATOM 4971 C CA . ALA B 1 273 ? -6.035 39.562 10.25 1 37.22 273 ALA B CA 1
ATOM 4972 C C . ALA B 1 273 ? -5.98 40.312 11.586 1 37.22 273 ALA B C 1
ATOM 4974 O O . ALA B 1 273 ? -6.109 41.531 11.633 1 37.22 273 ALA B O 1
ATOM 4975 N N . SER B 1 274 ? -5.703 39.688 12.641 1 34.75 274 SER B N 1
ATOM 4976 C CA . SER B 1 274 ? -5.676 40.375 13.922 1 34.75 274 SER B CA 1
ATOM 4977 C C . SER B 1 274 ? -4.344 41.094 14.141 1 34.75 274 SER B C 1
ATOM 4979 O O . SER B 1 274 ? -4.266 42.062 14.906 1 34.75 274 SER B O 1
ATOM 4981 N N . GLY B 1 275 ? -3.209 40.688 13.594 1 32.72 275 GLY B N 1
ATOM 4982 C CA . GLY B 1 275 ? -1.917 41.344 13.812 1 32.72 275 GLY B CA 1
ATOM 4983 C C . GLY B 1 275 ? -1.712 42.594 12.969 1 32.72 275 GLY B C 1
ATOM 4984 O O . GLY B 1 275 ? -0.623 43.156 12.961 1 32.72 275 GLY B O 1
ATOM 4985 N N . GLY B 1 276 ? -2.434 42.938 12.031 1 29.02 276 GLY B N 1
ATOM 4986 C CA . GLY B 1 276 ? -2.164 44.188 11.344 1 29.02 276 GLY B CA 1
ATOM 4987 C C . GLY B 1 276 ? -2.154 45.406 12.266 1 29.02 276 GLY B C 1
ATOM 4988 O O . GLY B 1 276 ? -1.145 46.094 12.375 1 29.02 276 GLY B O 1
ATOM 4989 N N . THR B 1 277 ? -3.211 46.25 12.344 1 30.14 277 THR B N 1
ATOM 4990 C CA . THR B 1 277 ? -3.264 47.688 12.414 1 30.14 277 THR B CA 1
ATOM 4991 C C . THR B 1 277 ? -3.07 48.188 13.852 1 30.14 277 THR B C 1
ATOM 4993 O O . THR B 1 277 ? -3.773 49.094 14.312 1 30.14 277 THR B O 1
ATOM 4996 N N . GLY B 1 278 ? -2.371 47.688 14.75 1 27.53 278 GLY B N 1
ATOM 4997 C CA . GLY B 1 278 ? -2.146 48.562 15.883 1 27.53 278 GLY B CA 1
ATOM 4998 C C . GLY B 1 278 ? -1.283 49.75 15.539 1 27.53 278 GLY B C 1
ATOM 4999 O O . GLY B 1 278 ? -0.072 49.75 15.766 1 27.53 278 GLY B O 1
ATOM 5000 N N . SER B 1 279 ? -1.245 50.406 14.344 1 26.59 279 SER B N 1
ATOM 5001 C CA . SER B 1 279 ? -0.663 51.719 14.242 1 26.59 279 SER B CA 1
ATOM 5002 C C . SER B 1 279 ? -1.254 52.688 15.281 1 26.59 279 SER B C 1
ATOM 5004 O O . SER B 1 279 ? -2.475 52.75 15.438 1 26.59 279 SER B O 1
ATOM 5006 N N . PHE B 1 280 ? -0.499 53.062 16.344 1 24.78 280 PHE B N 1
ATOM 5007 C CA . PHE B 1 280 ? -0.596 54.219 17.188 1 24.78 280 PHE B CA 1
ATOM 5008 C C . PHE B 1 280 ? -0.793 55.5 16.344 1 24.78 280 PHE B C 1
ATOM 5010 O O . PHE B 1 280 ? 0.104 55.875 15.602 1 24.78 280 PHE B O 1
ATOM 5017 N N . GLY B 1 281 ? -1.91 55.844 15.797 1 24.86 281 GLY B N 1
ATOM 5018 C CA . GLY B 1 281 ? -2.322 57.156 15.305 1 24.86 281 GLY B CA 1
ATOM 5019 C C . GLY B 1 281 ? -1.974 58.281 16.266 1 24.86 281 GLY B C 1
ATOM 5020 O O . GLY B 1 281 ? -2.416 58.312 17.406 1 24.86 281 GLY B O 1
ATOM 5021 N N . THR B 1 282 ? -0.781 58.844 16.188 1 24.7 282 THR B N 1
ATOM 5022 C CA . THR B 1 282 ? -0.523 60.219 16.625 1 24.7 282 THR B CA 1
ATOM 5023 C C . THR B 1 282 ? -1.559 61.156 16.031 1 24.7 282 THR B C 1
ATOM 5025 O O . THR B 1 282 ? -1.917 61.062 14.859 1 24.7 282 THR B O 1
ATOM 5028 N N . SER B 1 283 ? -2.375 62 16.828 1 25.08 283 SER B N 1
ATOM 5029 C CA . SER B 1 283 ? -3.396 63.031 16.703 1 25.08 283 SER B CA 1
ATOM 5030 C C . SER B 1 283 ? -2.914 64.188 15.836 1 25.08 283 SER B C 1
ATOM 5032 O O . SER B 1 283 ? -3.172 65.375 16.141 1 25.08 283 SER B O 1
ATOM 5034 N N . SER B 1 284 ? -2.031 64.25 14.883 1 25.64 284 SER B N 1
ATOM 5035 C CA . SER B 1 284 ? -1.969 65.625 14.32 1 25.64 284 SER B CA 1
ATOM 5036 C C . SER B 1 284 ? -3.318 66 13.75 1 25.64 284 SER B C 1
ATOM 5038 O O . SER B 1 284 ? -4.078 65.188 13.258 1 25.64 284 SER B O 1
ATOM 5040 N N . SER B 1 285 ? -3.963 67.375 14.086 1 24.97 285 SER B N 1
ATOM 5041 C CA . SER B 1 285 ? -5.141 68.188 13.922 1 24.97 285 SER B CA 1
ATOM 5042 C C . SER B 1 285 ? -5.523 68.312 12.453 1 24.97 285 SER B C 1
ATOM 5044 O O . SER B 1 285 ? -6.516 69 12.125 1 24.97 285 SER B O 1
ATOM 5046 N N . ASN B 1 286 ? -4.684 68.312 11.453 1 24.95 286 ASN B N 1
ATOM 5047 C CA . ASN B 1 286 ? -5.238 69.062 10.32 1 24.95 286 ASN B CA 1
ATOM 5048 C C . ASN B 1 286 ? -6.562 68.438 9.859 1 24.95 286 ASN B C 1
ATOM 5050 O O . ASN B 1 286 ? -6.727 67.25 9.836 1 24.95 286 ASN B O 1
ATOM 5054 N N . SER B 1 287 ? -7.77 69.188 9.789 1 26.39 287 SER B N 1
ATOM 5055 C CA . SER B 1 287 ? -9.195 69.125 9.492 1 26.39 287 SER B CA 1
ATOM 5056 C C . SER B 1 287 ? -9.469 68.375 8.188 1 26.39 287 SER B C 1
ATOM 5058 O O . SER B 1 287 ? -10.617 68.312 7.75 1 26.39 287 SER B O 1
ATOM 5060 N N . ARG B 1 288 ? -8.578 68.438 7.211 1 29.2 288 ARG B N 1
ATOM 5061 C CA . ARG B 1 288 ? -9.242 68.438 5.914 1 29.2 288 ARG B CA 1
ATOM 5062 C C . ARG B 1 288 ? -10.094 67.188 5.703 1 29.2 288 ARG B C 1
ATOM 5064 O O . ARG B 1 288 ? -9.906 66.188 6.391 1 29.2 288 ARG B O 1
ATOM 5071 N N . ASN B 1 289 ? -10.875 67.125 4.484 1 23.31 289 ASN B N 1
ATOM 5072 C CA . ASN B 1 289 ? -12.055 66.438 3.971 1 23.31 289 ASN B CA 1
ATOM 5073 C C . ASN B 1 289 ? -11.82 64.938 3.881 1 23.31 289 ASN B C 1
ATOM 5075 O O . ASN B 1 289 ? -11.242 64.438 2.908 1 23.31 289 ASN B O 1
ATOM 5079 N N . ALA B 1 290 ? -11.242 64.375 4.828 1 23.59 290 ALA B N 1
ATOM 5080 C CA . ALA B 1 290 ? -11.023 62.906 4.797 1 23.59 290 ALA B CA 1
ATOM 5081 C C . ALA B 1 290 ? -12.336 62.156 4.625 1 23.59 290 ALA B C 1
ATOM 5083 O O . ALA B 1 290 ? -13.016 61.844 5.605 1 23.59 290 ALA B O 1
ATOM 5084 N N . GLU B 1 291 ? -13.266 62.656 3.803 1 23.97 291 GLU B 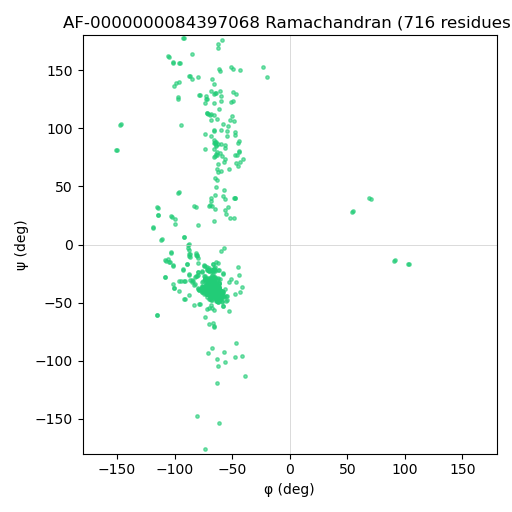N 1
ATOM 5085 C CA . GLU B 1 291 ? -14.578 62.125 3.506 1 23.97 291 GLU B CA 1
ATOM 5086 C C . GLU B 1 291 ? -14.492 60.625 3.223 1 23.97 291 GLU B C 1
ATOM 5088 O O . GLU B 1 291 ? -15.273 59.812 3.773 1 23.97 291 GLU B O 1
ATOM 5093 N N . LYS B 1 292 ? -14.18 60.188 1.999 1 24.48 292 LYS B N 1
ATOM 5094 C CA . LYS B 1 292 ? -14.945 59.281 1.137 1 24.48 292 LYS B CA 1
ATOM 5095 C C . LYS B 1 292 ? -14.688 57.812 1.502 1 24.48 292 LYS B C 1
ATOM 5097 O O . LYS B 1 292 ? -15.508 56.938 1.212 1 24.48 292 LYS B O 1
ATOM 5102 N N . MET B 1 293 ? -13.469 57.344 1.589 1 23.16 293 MET B N 1
ATOM 5103 C CA . MET B 1 293 ? -13.422 55.938 1.183 1 23.16 293 MET B CA 1
ATOM 5104 C C . MET B 1 293 ? -14.117 55.062 2.209 1 23.16 293 MET B C 1
ATOM 5106 O O . MET B 1 293 ? -13.508 54.656 3.209 1 23.16 293 MET B O 1
ATOM 5110 N N . GLN B 1 294 ? -15.203 55.406 2.969 1 24.03 294 GLN B N 1
ATOM 5111 C CA . GLN B 1 294 ? -16.125 54.688 3.844 1 24.03 294 GLN B CA 1
ATOM 5112 C C . GLN B 1 294 ? -16.578 53.375 3.215 1 24.03 294 GLN B C 1
ATOM 5114 O O . GLN B 1 294 ? -17.375 52.625 3.799 1 24.03 294 GLN B O 1
ATOM 5119 N N . THR B 1 295 ? -16.625 53.156 1.944 1 23.83 295 THR B N 1
ATOM 5120 C CA . THR B 1 295 ? -17.75 52.375 1.468 1 23.83 295 THR B CA 1
ATOM 5121 C C . THR B 1 295 ? -17.703 50.969 2.059 1 23.83 295 THR B C 1
ATOM 5123 O O . THR B 1 295 ? -18.719 50.438 2.543 1 23.83 295 THR B O 1
ATOM 5126 N N . GLY B 1 296 ? -17.172 49.812 1.319 1 23.31 296 GLY B N 1
ATOM 5127 C CA . GLY B 1 296 ? -17.75 48.469 1.378 1 23.31 296 GLY B CA 1
ATOM 5128 C C . GLY B 1 296 ? -17.484 47.75 2.689 1 23.31 296 GLY B C 1
ATOM 5129 O O . GLY B 1 296 ? -16.5 48.062 3.373 1 23.31 296 GLY B O 1
ATOM 5130 N N . GLY B 1 297 ? -18.562 47.156 3.457 1 23.45 297 GLY B N 1
ATOM 5131 C CA . GLY B 1 297 ? -18.875 46.5 4.727 1 23.45 297 GLY B CA 1
ATOM 5132 C C . GLY B 1 297 ? -17.891 45.375 5.078 1 23.45 297 GLY B C 1
ATOM 5133 O O . GLY B 1 297 ? -18.125 44.219 4.758 1 23.45 297 GLY B O 1
ATOM 5134 N N . GLY B 1 298 ? -16.703 45.469 4.883 1 24.39 298 GLY B N 1
ATOM 5135 C CA . GLY B 1 298 ? -15.828 44.406 5.281 1 24.39 298 GLY B CA 1
ATOM 5136 C C . GLY B 1 298 ? -15.93 44.062 6.754 1 24.39 298 GLY B C 1
ATOM 5137 O O . GLY B 1 298 ? -15.703 44.906 7.613 1 24.39 298 GLY B O 1
ATOM 5138 N N . ILE B 1 299 ? -17.016 43.156 7.195 1 24.31 299 ILE B N 1
ATOM 5139 C CA . ILE B 1 299 ? -17.297 42.688 8.547 1 24.31 299 ILE B CA 1
ATOM 5140 C C . ILE B 1 299 ? -16.016 42.188 9.203 1 24.31 299 ILE B C 1
ATOM 5142 O O . ILE B 1 299 ? -15.336 41.344 8.656 1 24.31 299 ILE B O 1
ATOM 5146 N N . LYS B 1 300 ? -15.414 43 9.961 1 25.95 300 LYS B N 1
ATOM 5147 C CA . LYS B 1 300 ? -14.359 42.656 10.898 1 25.95 300 LYS B CA 1
ATOM 5148 C C . LYS B 1 300 ? -14.844 41.594 11.898 1 25.95 300 LYS B C 1
ATOM 5150 O O . LYS B 1 300 ? -15.695 41.875 12.75 1 25.95 300 LYS B O 1
ATOM 5155 N N . VAL B 1 301 ? -15.07 40.281 11.477 1 26.33 301 VAL B N 1
ATOM 5156 C CA . VAL B 1 301 ? -15.469 39.25 12.445 1 26.33 301 VAL B CA 1
ATOM 5157 C C . VAL B 1 301 ? -14.336 39.031 13.438 1 26.33 301 VAL B C 1
ATOM 5159 O O . VAL B 1 301 ? -13.227 38.656 13.055 1 26.33 301 VAL B O 1
ATOM 5162 N N . GLU B 1 302 ? -14.242 39.75 14.508 1 24.08 302 GLU B N 1
ATOM 5163 C CA . GLU B 1 302 ? -13.422 39.469 15.68 1 24.08 302 GLU B CA 1
ATOM 5164 C C . GLU B 1 302 ? -13.883 38.219 16.406 1 24.08 302 GLU B C 1
ATOM 5166 O O . GLU B 1 302 ? -15 38.156 16.906 1 24.08 302 GLU B O 1
ATOM 5171 N N . THR B 1 303 ? -13.594 37.062 15.859 1 25.06 303 THR B N 1
ATOM 5172 C CA . THR B 1 303 ? -13.992 35.875 16.578 1 25.06 303 THR B CA 1
ATOM 5173 C C . THR B 1 303 ? -13.18 35.719 17.859 1 25.06 303 THR B C 1
ATOM 5175 O O . THR B 1 303 ? -11.953 35.656 17.812 1 25.06 303 THR B O 1
ATOM 5178 N N . GLU B 1 304 ? -13.609 36.188 19.016 1 23.33 304 GLU B N 1
ATOM 5179 C CA . GLU B 1 304 ? -13.109 35.938 20.359 1 23.33 304 GLU B CA 1
ATOM 5180 C C . GLU B 1 304 ? -13.305 34.469 20.719 1 23.33 304 GLU B C 1
ATOM 5182 O O . GLU B 1 304 ? -14.43 33.938 20.672 1 23.33 304 GLU B O 1
ATOM 5187 N N . THR B 1 305 ? -12.375 33.656 20.406 1 23.94 305 THR B N 1
ATOM 5188 C CA . THR B 1 305 ? -12.414 32.25 20.844 1 23.94 305 THR B CA 1
ATOM 5189 C C . THR B 1 305 ? -12.328 32.156 22.359 1 23.94 305 THR B C 1
ATOM 5191 O O . THR B 1 305 ? -11.352 32.594 22.969 1 23.94 305 THR B O 1
ATOM 5194 N N . TYR B 1 306 ? -13.422 32.25 23.078 1 23.59 306 TYR B N 1
ATOM 5195 C CA . TYR B 1 306 ? -13.492 32 24.516 1 23.59 306 TYR B CA 1
ATOM 5196 C C . TYR B 1 306 ? -13.203 30.547 24.828 1 23.59 306 TYR B C 1
ATOM 5198 O O . TYR B 1 306 ? -13.773 29.641 24.219 1 23.59 306 TYR B O 1
ATOM 5206 N N . ILE B 1 307 ? -11.961 30.25 25.203 1 22.67 307 ILE B N 1
ATOM 5207 C CA . ILE B 1 307 ? -11.602 28.969 25.812 1 22.67 307 ILE B CA 1
ATOM 5208 C C . ILE B 1 307 ? -12.328 28.797 27.141 1 22.67 307 ILE B C 1
ATOM 5210 O O . ILE B 1 307 ? -12.117 29.578 28.078 1 22.67 307 ILE B O 1
ATOM 5214 N N . CYS B 1 308 ? -13.547 28.422 27.156 1 21.86 308 CYS B N 1
ATOM 5215 C CA . CYS B 1 308 ? -14.25 28.125 28.391 1 21.86 308 CYS B CA 1
ATOM 5216 C C . CYS B 1 308 ? -13.555 27.016 29.172 1 21.86 308 CYS B C 1
ATOM 5218 O O . CYS B 1 308 ? -13.484 25.875 28.703 1 21.86 308 CYS B O 1
ATOM 5220 N N . SER B 1 309 ? -12.391 27.359 29.875 1 21.12 309 SER B N 1
ATOM 5221 C CA . SER B 1 309 ? -11.883 26.469 30.922 1 21.12 309 SER B CA 1
ATOM 5222 C C . SER B 1 309 ? -12.953 26.172 31.969 1 21.12 309 SER B C 1
ATOM 5224 O O . SER B 1 309 ? -13.586 27.094 32.5 1 21.12 309 SER B O 1
ATOM 5226 N N . ASP B 1 310 ? -13.617 25.141 31.781 1 23.31 310 ASP B N 1
ATOM 5227 C CA . ASP B 1 310 ? -14.672 24.828 32.75 1 23.31 310 ASP B CA 1
ATOM 5228 C C . ASP B 1 310 ? -14.211 25.109 34.188 1 23.31 310 ASP B C 1
ATOM 5230 O O . ASP B 1 310 ? -14.914 25.766 34.938 1 23.31 310 ASP B O 1
ATOM 5234 N N . GLY B 1 311 ? -13.734 24.094 34.875 1 22.91 311 GLY B N 1
ATOM 5235 C CA . GLY B 1 311 ? -13.961 24.047 36.312 1 22.91 311 GLY B CA 1
ATOM 5236 C C . GLY B 1 311 ? -13.203 25.125 37.062 1 22.91 311 GLY B C 1
ATOM 5237 O O . GLY B 1 311 ? -12.141 25.578 36.625 1 22.91 311 GLY B O 1
ATOM 5238 N N . PRO B 1 312 ? -13.977 26.109 37.656 1 25.64 312 PRO B N 1
ATOM 5239 C CA . PRO B 1 312 ? -13.453 27 38.719 1 25.64 312 PRO B CA 1
ATOM 5240 C C . PRO B 1 312 ? -12.578 26.266 39.719 1 25.64 312 PRO B C 1
ATOM 5242 O O . PRO B 1 312 ? -12.969 25.219 40.25 1 25.64 312 PRO B O 1
ATOM 5245 N N . VAL B 1 313 ? -11.406 25.891 39.438 1 25.69 313 VAL B N 1
ATOM 5246 C CA . VAL B 1 313 ? -10.797 25.594 40.719 1 25.69 313 VAL B CA 1
ATOM 5247 C C . VAL B 1 313 ? -11.117 26.719 41.719 1 25.69 313 VAL B C 1
ATOM 5249 O O . VAL B 1 313 ? -10.672 27.859 41.562 1 25.69 313 VAL B O 1
ATOM 5252 N N . THR B 1 314 ? -12.461 26.859 42.125 1 24.97 314 THR B N 1
ATOM 5253 C CA . THR B 1 314 ? -12.891 27.703 43.25 1 24.97 314 THR B CA 1
ATOM 5254 C C . THR B 1 314 ? -11.977 27.516 44.438 1 24.97 314 THR B C 1
ATOM 5256 O O . THR B 1 314 ? -11.891 26.406 45 1 24.97 314 THR B O 1
ATOM 5259 N N . PRO B 1 315 ? -10.844 28.109 44.531 1 24.11 315 PRO B N 1
ATOM 5260 C CA . PRO B 1 315 ? -10.523 28.203 45.938 1 24.11 315 PRO B CA 1
ATOM 5261 C C . PRO B 1 315 ? -11.68 28.766 46.781 1 24.11 315 PRO B C 1
ATOM 5263 O O . PRO B 1 315 ? -12.539 29.469 46.25 1 24.11 315 PRO B O 1
ATOM 5266 N N . PRO B 1 316 ? -12.102 28.141 47.938 1 24.84 316 PRO B N 1
ATOM 5267 C CA . PRO B 1 316 ? -13.195 28.578 48.812 1 24.84 316 PRO B CA 1
ATOM 5268 C C . PRO B 1 316 ? -13.109 30.062 49.156 1 24.84 316 PRO B C 1
ATOM 5270 O O . PRO B 1 316 ? -13.805 30.516 50.094 1 24.84 316 PRO B O 1
ATOM 5273 N N . VAL B 1 317 ? -12.453 30.969 48.406 1 22 317 VAL B N 1
ATOM 5274 C CA . VAL B 1 317 ? -12.484 32.219 49.125 1 22 317 VAL B CA 1
ATOM 5275 C C . VAL B 1 317 ? -13.922 32.719 49.219 1 22 317 VAL B C 1
ATOM 5277 O O . VAL B 1 317 ? -14.719 32.562 48.312 1 22 317 VAL B O 1
ATOM 5280 N N . HIS B 1 318 ? -14.531 33.125 50.469 1 22.52 318 HIS B N 1
ATOM 5281 C CA . HIS B 1 318 ? -15.75 33.688 51.031 1 22.52 318 HIS B CA 1
ATOM 5282 C C . HIS B 1 318 ? -16.203 34.906 50.25 1 22.52 318 HIS B C 1
ATOM 5284 O O . HIS B 1 318 ? -17.359 35.344 50.375 1 22.52 318 HIS B O 1
ATOM 5290 N N . SER B 1 319 ? -15.312 35.875 49.812 1 20.06 319 SER B N 1
ATOM 5291 C CA . SER B 1 319 ? -15.867 37.219 49.906 1 20.06 319 SER B CA 1
ATOM 5292 C C . SER B 1 319 ? -17.016 37.438 48.906 1 20.06 319 SER B C 1
ATOM 5294 O O . SER B 1 319 ? -16.969 36.906 47.781 1 20.06 319 SER B O 1
ATOM 5296 N N . ALA B 1 320 ? -18.297 38.031 49.25 1 21.03 320 ALA B N 1
ATOM 5297 C CA . ALA B 1 320 ? -19.688 38.406 48.906 1 21.03 320 ALA B CA 1
ATOM 5298 C C . ALA B 1 320 ? -19.734 39.281 47.688 1 21.03 320 ALA B C 1
ATOM 5300 O O . ALA B 1 320 ? -20.812 39.469 47.094 1 21.03 320 ALA B O 1
ATOM 5301 N N . ASN B 1 321 ? -18.875 40.188 47.438 1 19.06 321 ASN B N 1
ATOM 5302 C CA . ASN B 1 321 ? -19.359 41.5 47 1 19.06 321 ASN B CA 1
ATOM 5303 C C . ASN B 1 321 ? -20.125 41.375 45.688 1 19.06 321 ASN B C 1
ATOM 5305 O O . ASN B 1 321 ? -20 40.375 44.969 1 19.06 321 ASN B O 1
ATOM 5309 N N . ARG B 1 322 ? -20.188 42.562 44.75 1 21.67 322 ARG B N 1
ATOM 5310 C CA . ARG B 1 322 ? -21.125 43.438 44.062 1 21.67 322 ARG B CA 1
ATOM 5311 C C . ARG B 1 322 ? -21.578 42.844 42.75 1 21.67 322 ARG B C 1
ATOM 5313 O O . ARG B 1 322 ? -20.875 42 42.156 1 21.67 322 ARG B O 1
ATOM 5320 N N . SER B 1 323 ? -22.812 43.438 42.094 1 20.47 323 SER B N 1
ATOM 5321 C CA . SER B 1 323 ? -24 43.469 41.25 1 20.47 323 SER B CA 1
ATOM 5322 C C . SER B 1 323 ? -23.609 43.656 39.781 1 20.47 323 SER B C 1
ATOM 5324 O O . SER B 1 323 ? -24.453 44 38.938 1 20.47 323 SER B O 1
ATOM 5326 N N . LEU B 1 324 ? -22.5 43.5 39.25 1 19.83 324 LEU B N 1
ATOM 5327 C CA . LEU B 1 324 ? -22.312 44.156 37.938 1 19.83 324 LEU B CA 1
ATOM 5328 C C . LEU B 1 324 ? -23.469 43.812 37 1 19.83 324 LEU B C 1
ATOM 5330 O O . LEU B 1 324 ? -23.828 42.625 36.844 1 19.83 324 LEU B O 1
ATOM 5334 N N . SER B 1 325 ? -24.469 44.812 36.594 1 19.83 325 SER B N 1
ATOM 5335 C CA . SER B 1 325 ? -25.688 45 35.812 1 19.83 325 SER B CA 1
ATOM 5336 C C . SER B 1 325 ? -25.594 44.281 34.469 1 19.83 325 SER B C 1
ATOM 5338 O O . SER B 1 325 ? -24.5 44.062 33.938 1 19.83 325 SER B O 1
ATOM 5340 N N . GLU B 1 326 ? -26.797 43.812 33.906 1 23.47 326 GLU B N 1
ATOM 5341 C CA . GLU B 1 326 ? -27.375 42.969 32.875 1 23.47 326 GLU B CA 1
ATOM 5342 C C . GLU B 1 326 ? -27.141 43.562 31.469 1 23.47 326 GLU B C 1
ATOM 5344 O O . GLU B 1 326 ? -27.859 44.469 31.047 1 23.47 326 GLU B O 1
ATOM 5349 N N . ILE B 1 327 ? -26.109 44.219 31.094 1 21.47 327 ILE B N 1
ATOM 5350 C CA . ILE B 1 327 ? -26.266 44.906 29.812 1 21.47 327 ILE B CA 1
ATOM 5351 C C . ILE B 1 327 ? -26.703 43.906 28.75 1 21.47 327 ILE B C 1
ATOM 5353 O O . ILE B 1 327 ? -26 42.938 28.453 1 21.47 327 ILE B O 1
ATOM 5357 N N . LYS B 1 328 ? -28.078 43.812 28.422 1 25.45 328 LYS B N 1
ATOM 5358 C CA . LYS B 1 328 ? -28.906 43.125 27.422 1 25.45 328 LYS B CA 1
ATOM 5359 C C . LYS B 1 328 ? -28.453 43.5 26 1 25.45 328 LYS B C 1
ATOM 5361 O O . LYS B 1 328 ? -28.797 44.531 25.484 1 25.45 328 LYS B O 1
ATOM 5366 N N . VAL B 1 329 ? -27.297 43.531 25.562 1 23.95 329 VAL B N 1
ATOM 5367 C CA . VAL B 1 329 ? -27.125 43.969 24.172 1 23.95 329 VAL B CA 1
ATOM 5368 C C . VAL B 1 329 ? -27.906 43.031 23.25 1 23.95 329 VAL B C 1
ATOM 5370 O O . VAL B 1 329 ? -27.688 41.812 23.266 1 23.95 329 VAL B O 1
ATOM 5373 N N . ILE B 1 330 ? -29.203 43.312 22.734 1 25.23 330 ILE B N 1
ATOM 5374 C CA . ILE B 1 330 ? -30.172 42.719 21.828 1 25.23 330 ILE B CA 1
ATOM 5375 C C . ILE B 1 330 ? -29.562 42.562 20.438 1 25.23 330 ILE B C 1
ATOM 5377 O O . ILE B 1 330 ? -29.359 43.531 19.734 1 25.23 330 ILE B O 1
ATOM 5381 N N . PRO B 1 331 ? -28.547 41.812 20.125 1 27.73 331 PRO B N 1
ATOM 5382 C CA . PRO B 1 331 ? -27.859 42 18.844 1 27.73 331 PRO B CA 1
ATOM 5383 C C . PRO B 1 331 ? -28.719 41.625 17.641 1 27.73 331 PRO B C 1
ATOM 5385 O O . PRO B 1 331 ? -29.688 40.875 17.781 1 27.73 331 PRO B O 1
ATOM 5388 N N . PRO B 1 332 ? -28.703 42.344 16.406 1 27.33 332 PRO B N 1
ATOM 5389 C CA . PRO B 1 332 ? -29.594 42.219 15.258 1 27.33 332 PRO B CA 1
ATOM 5390 C C . PRO B 1 332 ? -29.781 40.781 14.797 1 27.33 332 PRO B C 1
ATOM 5392 O O . PRO B 1 332 ? -28.953 39.906 15.125 1 27.33 332 PRO B O 1
ATOM 5395 N N . SER B 1 333 ? -30.984 40.344 14.164 1 27.75 333 SER B N 1
ATOM 5396 C CA . SER B 1 333 ? -31.625 39.094 13.758 1 27.75 333 SER B CA 1
ATOM 5397 C C . SER B 1 333 ? -30.734 38.281 12.812 1 27.75 333 SER B C 1
ATOM 5399 O O . SER B 1 333 ? -31.188 37.312 12.211 1 27.75 333 SER B O 1
ATOM 5401 N N . GLU B 1 334 ? -29.531 38.75 12.391 1 29.66 334 GLU B N 1
ATOM 5402 C CA . GLU B 1 334 ? -28.766 38.156 11.297 1 29.66 334 GLU B CA 1
ATOM 5403 C C . GLU B 1 334 ? -28.328 36.75 11.625 1 29.66 334 GLU B C 1
ATOM 5405 O O . GLU B 1 334 ? -27.234 36.531 12.141 1 29.66 334 GLU B O 1
ATOM 5410 N N . ASN B 1 335 ? -29.156 35.844 12.086 1 33.16 335 ASN B N 1
ATOM 5411 C CA . ASN B 1 335 ? -29.156 34.5 12.594 1 33.16 335 ASN B CA 1
ATOM 5412 C C . ASN B 1 335 ? -28.672 33.5 11.531 1 33.16 335 ASN B C 1
ATOM 5414 O O . ASN B 1 335 ? -28.391 32.344 11.836 1 33.16 335 ASN B O 1
ATOM 5418 N N . GLY B 1 336 ? -28.953 33.906 10.281 1 33.34 336 GLY B N 1
ATOM 5419 C CA . GLY B 1 336 ? -28.719 32.938 9.234 1 33.34 336 GLY B CA 1
ATOM 5420 C C . GLY B 1 336 ? -27.266 32.531 9.078 1 33.34 336 GLY B C 1
ATOM 5421 O O . GLY B 1 336 ? -26.953 31.391 8.766 1 33.34 336 GLY B O 1
ATOM 5422 N N . ASP B 1 337 ? -26.469 33.594 9.156 1 34.44 337 ASP B N 1
ATOM 5423 C CA . ASP B 1 337 ? -25.062 33.375 8.852 1 34.44 337 ASP B CA 1
ATOM 5424 C C . ASP B 1 337 ? -24.406 32.5 9.914 1 34.44 337 ASP B C 1
ATOM 5426 O O . ASP B 1 337 ? -23.562 31.656 9.594 1 34.44 337 ASP B O 1
ATOM 5430 N N . ALA B 1 338 ? -24.797 32.844 11.188 1 36.5 338 ALA B N 1
ATOM 5431 C CA . ALA B 1 338 ? -24.156 32.062 12.266 1 36.5 338 ALA B CA 1
ATOM 5432 C C . ALA B 1 338 ? -24.516 30.594 12.172 1 36.5 338 ALA B C 1
ATOM 5434 O O . ALA B 1 338 ? -23.672 29.719 12.414 1 36.5 338 ALA B O 1
ATOM 5435 N N . GLU B 1 339 ? -25.812 30.328 11.875 1 37.03 339 GLU B N 1
ATOM 5436 C CA . GLU B 1 339 ? -26.203 28.922 11.758 1 37.03 339 GLU B CA 1
ATOM 5437 C C . GLU B 1 339 ? -25.453 28.219 10.633 1 37.03 339 GLU B C 1
ATOM 5439 O O . GLU B 1 339 ? -25.031 27.078 10.781 1 37.03 339 GLU B O 1
ATOM 5444 N N . ALA B 1 340 ? -25.25 28.984 9.523 1 38.97 340 ALA B N 1
ATOM 5445 C CA . ALA B 1 340 ? -24.516 28.391 8.406 1 38.97 340 ALA B CA 1
ATOM 5446 C C . ALA B 1 340 ? -23.062 28.141 8.781 1 38.97 340 ALA B C 1
ATOM 5448 O O . ALA B 1 340 ? -22.5 27.094 8.422 1 38.97 340 ALA B O 1
ATOM 5449 N N . ILE B 1 341 ? -22.562 29.141 9.453 1 39.25 341 ILE B N 1
ATOM 5450 C CA . ILE B 1 341 ? -21.203 28.922 9.922 1 39.25 341 ILE B CA 1
ATOM 5451 C C . ILE B 1 341 ? -21.172 27.781 10.922 1 39.25 341 ILE B C 1
ATOM 5453 O O . ILE B 1 341 ? -20.281 26.922 10.875 1 39.25 341 ILE B O 1
ATOM 5457 N N . VAL B 1 342 ? -22.172 27.812 11.867 1 41.22 342 VAL B N 1
ATOM 5458 C CA . VAL B 1 342 ? -22.234 26.734 12.844 1 41.22 342 VAL B CA 1
ATOM 5459 C C . VAL B 1 342 ? -22.5 25.406 12.125 1 41.22 342 VAL B C 1
ATOM 5461 O O . VAL B 1 342 ? -21.875 24.391 12.445 1 41.22 342 VAL B O 1
ATOM 5464 N N . LEU B 1 343 ? -23.453 25.5 11.234 1 38.19 343 LEU B N 1
ATOM 5465 C CA . LEU B 1 343 ? -23.719 24.297 10.477 1 38.19 343 LEU B CA 1
ATOM 5466 C C . LEU B 1 343 ? -22.5 23.891 9.641 1 38.19 343 LEU B C 1
ATOM 5468 O O . LEU B 1 343 ? -22.188 22.703 9.531 1 38.19 343 LEU B O 1
ATOM 5472 N N . ALA B 1 344 ? -22 24.922 8.969 1 38.44 344 ALA B N 1
ATOM 5473 C CA . ALA B 1 344 ? -20.781 24.609 8.227 1 38.44 344 ALA B CA 1
ATOM 5474 C C . ALA B 1 344 ? -19.672 24.109 9.156 1 38.44 344 ALA B C 1
ATOM 5476 O O . ALA B 1 344 ? -18.922 23.203 8.805 1 38.44 344 ALA B O 1
ATOM 5477 N N . GLU B 1 345 ? -19.484 24.906 10.219 1 37.28 345 GLU B N 1
ATOM 5478 C CA . GLU B 1 345 ? -18.453 24.484 11.172 1 37.28 345 GLU B CA 1
ATOM 5479 C C . GLU B 1 345 ? -18.875 23.203 11.906 1 37.28 345 GLU B C 1
ATOM 5481 O O . GLU B 1 345 ? -18.047 22.344 12.164 1 37.28 345 GLU B O 1
ATOM 5486 N N . CYS B 1 346 ? -20.078 23.25 12.477 1 34.31 346 CYS B N 1
ATOM 5487 C CA . CYS B 1 346 ? -20.516 22.109 13.266 1 34.31 346 CYS B CA 1
ATOM 5488 C C . CYS B 1 346 ? -20.734 20.891 12.367 1 34.31 346 CYS B C 1
ATOM 5490 O O . CYS B 1 346 ? -20.469 19.75 12.773 1 34.31 346 CYS B O 1
ATOM 5492 N N . GLY B 1 347 ? -21.562 21.031 11.32 1 34.09 347 GLY B N 1
ATOM 5493 C CA . GLY B 1 347 ? -21.953 19.891 10.5 1 34.09 347 GLY B CA 1
ATOM 5494 C C . GLY B 1 347 ? -20.812 19.359 9.656 1 34.09 347 GLY B C 1
ATOM 5495 O O . GLY B 1 347 ? -20.641 18.141 9.539 1 34.09 347 GLY B O 1
ATOM 5496 N N . ALA B 1 348 ? -20.328 20.141 8.625 1 32.34 348 ALA B N 1
ATOM 5497 C CA . ALA B 1 348 ? -19.344 19.609 7.691 1 32.34 348 ALA B CA 1
ATOM 5498 C C . ALA B 1 348 ? -17.969 19.5 8.352 1 32.34 348 ALA B C 1
ATOM 5500 O O . ALA B 1 348 ? -17.234 18.547 8.109 1 32.34 348 ALA B O 1
ATOM 5501 N N . LEU B 1 349 ? -17.297 20.562 8.82 1 31.33 349 LEU B N 1
ATOM 5502 C CA . LEU B 1 349 ? -15.945 20.625 9.375 1 31.33 349 LEU B CA 1
ATOM 5503 C C . LEU B 1 349 ? -15.984 20.562 10.898 1 31.33 349 LEU B C 1
ATOM 5505 O O . LEU B 1 349 ? -14.945 20.422 11.547 1 31.33 349 LEU B O 1
ATOM 5509 N N . GLY B 1 350 ? -17.078 21.328 11.742 1 28.28 350 GLY B N 1
ATOM 5510 C CA . GLY B 1 350 ? -17.078 21.797 13.117 1 28.28 350 GLY B CA 1
ATOM 5511 C C . GLY B 1 350 ? -17.375 20.719 14.125 1 28.28 350 GLY B C 1
ATOM 5512 O O . GLY B 1 350 ? -17.891 19.656 13.766 1 28.28 350 GLY B O 1
ATOM 5513 N N . THR B 1 351 ? -16.781 20.719 15.289 1 28.52 351 THR B N 1
ATOM 5514 C CA . THR B 1 351 ? -17.281 20.469 16.641 1 28.52 351 THR B CA 1
ATOM 5515 C C . THR B 1 351 ? -18.422 21.406 16.984 1 28.52 351 THR B C 1
ATOM 5517 O O . THR B 1 351 ? -18.844 21.484 18.141 1 28.52 351 THR B O 1
ATOM 5520 N N . PRO B 1 352 ? -19.312 21.969 16.25 1 25.45 352 PRO B N 1
ATOM 5521 C CA . PRO B 1 352 ? -20.031 23.109 16.812 1 25.45 352 PRO B CA 1
ATOM 5522 C C . PRO B 1 352 ? -20.859 22.75 18.047 1 25.45 352 PRO B C 1
ATOM 5524 O O . PRO B 1 352 ? -20.703 23.359 19.109 1 25.45 352 PRO B O 1
ATOM 5527 N N . LEU B 1 353 ? -22.609 22.922 18.172 1 24.95 353 LEU B N 1
ATOM 5528 C CA . LEU B 1 353 ? -23.672 23.844 18.594 1 24.95 353 LEU B CA 1
ATOM 5529 C C . LEU B 1 353 ? -24.203 23.469 19.969 1 24.95 353 LEU B C 1
ATOM 5531 O O . LEU B 1 353 ? -24.406 22.281 20.266 1 24.95 353 LEU B O 1
ATOM 5535 N N . GLU B 1 354 ? -24.406 24.609 20.859 1 24.95 354 GLU B N 1
ATOM 5536 C CA . GLU B 1 354 ? -25.328 25.047 21.906 1 24.95 354 GLU B CA 1
ATOM 5537 C C . GLU B 1 354 ? -26.781 24.969 21.438 1 24.95 354 GLU B C 1
ATOM 5539 O O . GLU B 1 354 ? -27.234 25.797 20.656 1 24.95 354 GLU B O 1
ATOM 5544 N N . PHE B 1 355 ? -27.422 24.016 21.141 1 25.27 355 PHE B N 1
ATOM 5545 C CA . PHE B 1 355 ? -28.875 24.078 20.984 1 25.27 355 PHE B CA 1
ATOM 5546 C C . PHE B 1 355 ? -29.547 24.5 22.281 1 25.27 355 PHE B C 1
ATOM 5548 O O . PHE B 1 355 ? -29.594 23.703 23.234 1 25.27 355 PHE B O 1
ATOM 5555 N N . GLU B 1 356 ? -29.562 26 22.703 1 22.39 356 GLU B N 1
ATOM 5556 C CA . GLU B 1 356 ? -30.688 26.484 23.5 1 22.39 356 GLU B CA 1
ATOM 5557 C C . GLU B 1 356 ? -31.984 26.406 22.734 1 22.39 356 GLU B C 1
ATOM 5559 O O . GLU B 1 356 ? -32.25 27.219 21.844 1 22.39 356 GLU B O 1
ATOM 5564 N N . VAL B 1 357 ? -32.625 25.297 22.578 1 23.14 357 VAL B N 1
ATOM 5565 C CA . VAL B 1 357 ? -34.031 25.188 22.25 1 23.14 357 VAL B CA 1
ATOM 5566 C C . VAL B 1 357 ? -34.875 25.734 23.422 1 23.14 357 VAL B C 1
ATOM 5568 O O . VAL B 1 357 ? -36.094 25.688 23.375 1 23.14 357 VAL B O 1
ATOM 5571 N N . GLU B 1 358 ? -34.625 26.609 24.547 1 19.62 358 GLU B N 1
ATOM 5572 C CA . GLU B 1 358 ? -35.844 26.938 25.297 1 19.62 358 GLU B CA 1
ATOM 5573 C C . GLU B 1 358 ? -36.781 27.812 24.484 1 19.62 358 GLU B C 1
ATOM 5575 O O . GLU B 1 358 ? -36.406 28.906 24.062 1 19.62 358 GLU B O 1
ATOM 5580 N N . LEU B 1 359 ? -38 27.266 23.938 1 17.53 359 LEU B N 1
ATOM 5581 C CA . LEU B 1 359 ? -39.438 27.406 23.625 1 17.53 359 LEU B CA 1
ATOM 5582 C C . LEU B 1 359 ? -40.094 28.453 24.531 1 17.53 359 LEU B C 1
ATOM 5584 O O . LEU B 1 359 ? -39.75 28.531 25.719 1 17.53 359 LEU B O 1
ATOM 5588 N N . LYS B 1 360 ? -41.219 29.047 23.891 1 22.19 360 LYS B N 1
ATOM 5589 C CA . LYS B 1 360 ? -42.438 29.516 24.562 1 22.19 360 LYS B CA 1
ATOM 5590 C C . LYS B 1 360 ? -43.062 28.406 25.406 1 22.19 360 LYS B C 1
ATOM 5592 O O . LYS B 1 360 ? -43.25 27.281 24.922 1 22.19 360 LYS B O 1
#

Solvent-accessible surface area (backbone atoms only — not comparable to full-atom values): 38984 Å² total; per-residue (Å²): 112,72,61,54,37,52,52,27,38,54,61,42,64,72,44,31,50,67,50,39,34,32,52,54,50,23,42,31,51,33,25,19,43,47,16,35,32,51,51,38,46,55,58,39,59,74,57,43,81,61,50,57,68,70,59,50,48,32,52,51,45,19,50,50,25,46,52,50,44,48,52,49,44,51,51,47,48,38,43,53,66,18,68,34,54,78,52,42,42,65,78,44,40,21,63,65,68,23,51,48,29,60,43,35,47,44,16,37,49,31,51,50,50,51,47,38,51,46,26,25,58,53,44,77,60,41,60,67,59,46,50,55,41,48,52,23,51,52,43,16,48,50,8,22,40,48,26,19,70,64,35,30,87,33,40,59,90,63,70,48,71,69,44,51,52,20,45,49,32,19,36,49,24,46,42,50,31,49,49,51,37,51,50,43,39,48,52,28,52,61,70,50,56,71,79,45,66,72,59,36,51,50,47,52,51,48,51,49,52,52,48,64,36,48,46,58,38,43,51,48,33,48,49,44,47,52,40,39,72,73,40,73,72,39,29,56,46,54,20,43,60,54,36,45,31,44,43,42,50,40,26,51,38,52,50,58,46,48,43,51,50,54,51,51,51,49,56,50,54,53,53,59,66,68,68,60,79,78,71,83,79,76,78,80,74,83,77,69,88,79,68,71,96,70,71,87,81,74,78,79,77,76,79,76,80,76,78,80,74,73,81,69,84,66,68,84,78,78,85,84,87,93,69,93,78,77,89,76,81,80,75,81,84,77,56,61,56,55,49,35,48,42,41,47,34,29,56,78,69,37,62,64,69,89,77,83,80,82,77,133,112,73,62,57,36,50,52,27,37,54,61,44,64,72,42,31,53,67,50,39,34,31,53,55,48,25,41,30,51,35,24,19,46,46,17,33,33,51,52,39,46,54,57,39,60,75,58,42,83,72,50,58,67,71,60,50,48,32,52,51,44,20,50,51,25,47,51,51,44,48,54,49,44,51,51,48,48,39,45,52,65,18,68,35,54,77,53,41,41,63,78,42,40,21,62,63,68,22,49,50,29,58,41,34,49,44,16,37,48,32,51,50,50,53,46,40,51,47,25,23,58,51,45,77,60,41,60,65,59,47,50,55,40,48,51,24,53,51,44,17,46,48,8,21,41,48,25,19,71,64,36,31,85,33,41,57,88,63,69,49,70,68,44,49,52,21,47,52,32,19,37,49,24,46,44,50,31,51,50,52,40,52,51,41,38,49,52,27,52,64,72,47,55,68,80,45,66,72,59,39,51,50,47,51,50,48,51,50,53,52,48,66,36,50,48,59,38,44,49,48,31,47,49,40,47,52,40,39,72,74,40,72,70,40,28,56,44,53,21,41,60,56,36,44,31,45,44,41,49,37,27,51,38,50,50,59,45,48,39,51,51,54,51,52,50,51,55,49,55,55,52,58,66,69,69,60,78,82,70,83,78,76,76,83,71,85,77,71,87,81,69,70,94,69,70,86,83,73,78,79,79,78,78,78,80,75,77,78,75,69,79,69,82,67,66,82,77,76,87,78,81,90,75,89,78,80,81,78,79,81,72,82,85,77,53,59,55,55,47,31,46,38,40,45,31,25,57,77,66,32,80,57,87,83,81,81,70,91,73,135

InterPro domains:
  IPR045339 Domain of unknown function DUF6534 [PF20152] (176-260)

pLDDT: mean 72.55, std 27.84, range [17.53, 97.38]

Sequence (720 aa):
MSSVEEIARKQVTGNLGSHLSPLLLGMGVDALLLGVAINSFCRWWTHSKKEATHIRFLIYLASIGGVIGTIFTWATTLHMFSYSYGTYSQFTKCNWIAWYGIIDPLTKISIQAFYAERAWRINKRNYLILVLIGVCLCLSVTGSVGYAFTTHTLTMDEFDTRANLFFYLWPGACISADLIITSSIMYGLYHSRSGLEHTDRLVKKLMRVSLEAQVPPTLVALLFFLQFAADSMSSIVQFIAIIHPKVYLVGCLAILNSRQDLRRDRQRSYVYASGGTGSFGTSSSNSRNAEKMQTGGGIKVETETYICSDGPVTPPVHSANRSLSEIKVIPPSENGDAEAIVLAECGALGTPLEFEVELKMSSVEEIARKQVTGNLGSHLSPLLLGMGVDALLLGVAINSFCRWWTHSKKEATHIRFLIYLASIGGVIGTIFTWATTLHMFSYSYGTYSQFTKCNWIAWYGIIDPLTKISIQAFYAERAWRINKRNYLILVLIGVCLCLSVTGSVGYAFTTHTLTMDEFDTRANLFFYLWPGACISADLIITSSIMYGLYHSRSGLEHTDRLVKKLMRVSLEAQVPPTLVALLFFLQFAADSMSSIVQFIAIIHPKVYLVGCLAILNSRQDLRRDRQRSYVYASGGTGSFGTSSSNSRNAEKMQTGGGIKVETETYICSDGPVTPPVHSANRSLSEIKVIPPSENGDAEAIVLAECGALGTPLEFEVELK

Foldseek 3Di:
DVVLQVVLCVVCVVCVCFLCVLLVVLLVVLVVLLVLLVVLVVLLVVVVVQDDPLLVVLLVQLNVLSVVLNVLSVVLCCVVCPVCNPGRSSSFACQSLLCLLVSLLSNLVSLLVSLQVLLCLLQVNPCVLVVLLVVLSVQQNQLSVQLSVVRNGHTLVPDDPSNVVSQLSNLVSSLVSLVSSLVSNLVSLVVLDPVDPVLVVLSVVLNVLSCVLSVVLSVLSVVLNVVCVVPVSGSNNSSSSSCNSSSSSSSSSVLSSVLVVVVVVVVVVLVVVVPPPPPPPDPDPDPDDPDDPPDDCPPPPPPPPPPCPPDPPPPPPPDDDDDPDDDPPVDDPSPSVVVSVCCSQVSRRHPPPPPPPDDD/DVVLQVVLCVVCVVCVCQLCVLLVVLLVVLVVLLVLLVVLVVLLVVVVVQDDPLLVVLLVQLNVLSVVLNVLSVVLCCVVPPVCNPGRSSSFACQSLLCLLVSLLSNLVSLLVSLQVLLCLLQVNDCVLVVLLVVLSVQLNQLSVQLSVVRNGHTLVPDDPSNVVSQLSNLVSSLVSLVSSLVSNLVSLVVLDLVDPVLVVLSVVLNVLSCVLSVVLSVLSVVLNVVCVVPVSTSNNSSSSSCNSSSSSSSSSVLSSVLVVVVVVVVVVLVVVVPPDPPPPDPDDDDDDPPDPPDDCPPPPPPPPPPCPPDPPPPPDPDDDDDPDDPCPVDDPSPSVVVSVQCSQVSRNHVDDDPPPPDD

Nearest PDB structures (foldseek):
  6nwd-assembly1_A-2  TM=5.727E-01  e=3.474E-01  Gloeobacter violaceus PCC 7421
  8ikh-assembly1_R  TM=5.577E-01  e=1.902E+00  Homo sapiens
  6li1-assembly1_A  TM=4.290E-01  e=5.054E+00  Homo sapiens
  3ma9-assembly1_A  TM=2.481E-01  e=2.788E+00  Human immunodeficiency virus 1
  7sqc-assembly1_1Y  TM=1.466E-01  e=3.597E+00  Chlamydomonas reinhardtii

Radius of gyration: 32.67 Å; Cα contacts (8 Å, |Δi|>4): 771; chains: 2; bounding box: 82×106×73 Å

Secondary structure (DSSP, 8-state):
-HHHHHHHHHHHHTTHHHHHHHHHHHHHHHHHHHHHHHHHHHHHHHTGGGS-HHHHHHHHHHHHHHHHHHHHHHHHHHIIIIITTT-SGGGTB-TTGGGHHHHHHHHHHHHHHHHHHHHHHHTTT-HHHHHHHHHHHHHHHHHHHHHHHHHTTSBGGG--HHHHHHHHHHHHHHHHHHHHHHHHHHHHHHHT--S-HHHHHHHHHHHHHHHHHHHHHHHHHHHHHHHHHH-TT-HHHHHHHHHHHHHHHHHHHHHHHHHHHHHHHHHHHHHHHHSS---------------STT--------------------------------------S--HHHHHHHIIIIIII-----------/-HHHHHHHHHHHHTTHHHHHHHHHHHHHHHHHHHHHHHHHHHHHHHTGGGS-HHHHHHHHHHHHHHHHHHHHHHHHHHIIIIITTT-SGGGTB-TTGGGHHHHHHHHHHHHHHHHHHHHHHHTTT-HHHHHHHHHHHHHHHHHHHHHHHHHTTSBGGG--HHHHHHHHHHHHHHHHHHHHHHHHHHHHHHHT--S-HHHHHHHHHHHHHHHHHHHHHHHHHHHHHHHHHH-TT-HHHHHHHHHHHHHHHHHHHHHHHHHHHHHHHHHHHHHHHHTS---------------STT-S------------------------------------S--HHHHHHHIIIIIIS-----------

Organism: NCBI:txid1296121